Protein AF-0000000075189176 (afdb_homodimer)

Solvent-accessible surface area (backbone atoms only — not comparable to full-atom values): 37659 Å² total; per-residue (Å²): 130,93,72,89,82,81,86,76,91,75,88,86,78,92,89,94,86,78,87,91,77,87,83,91,82,84,86,84,82,85,80,82,70,80,73,74,79,68,77,77,73,78,70,71,73,80,74,72,73,69,72,69,72,72,72,59,64,62,59,57,50,47,52,51,48,28,60,64,44,41,43,90,47,70,66,58,45,52,52,44,51,54,55,40,44,48,41,38,52,50,21,57,62,51,49,56,46,68,39,68,72,42,31,60,69,70,40,59,74,46,34,50,72,56,37,67,37,70,72,35,32,54,30,47,52,48,17,50,50,22,38,27,54,21,39,45,56,47,48,59,66,72,31,45,35,37,58,73,72,33,49,66,60,37,52,55,49,49,53,52,26,51,66,24,39,38,54,14,28,50,25,44,25,60,43,20,56,51,42,68,73,33,44,62,42,38,25,54,47,32,44,47,45,20,50,51,20,34,47,25,40,52,55,11,59,70,19,54,88,76,35,57,68,58,14,50,53,25,40,50,52,12,54,47,50,64,47,26,64,61,51,17,53,57,44,32,64,54,45,21,54,51,46,29,71,72,55,82,44,59,26,76,37,45,28,52,41,47,44,70,59,50,74,52,60,68,60,36,42,71,75,38,49,84,63,47,50,89,85,50,61,37,91,79,35,66,42,57,36,54,18,23,69,85,52,56,68,67,23,29,43,20,15,45,40,52,36,40,27,45,22,44,53,53,24,44,52,50,42,53,53,52,49,48,60,66,69,43,72,62,74,58,61,62,55,50,48,55,52,48,53,57,56,66,72,100,129,94,75,84,78,80,81,80,84,80,75,80,74,83,76,88,75,71,83,77,78,75,79,77,75,90,84,88,82,85,74,83,74,83,72,77,76,68,77,73,73,74,68,74,72,78,77,71,72,71,72,70,70,70,73,59,64,62,60,57,49,47,51,50,48,28,59,64,45,43,42,88,46,70,65,58,46,52,51,43,52,54,55,39,43,48,42,38,52,49,21,57,62,51,48,55,46,70,40,68,72,42,30,60,69,69,40,58,75,46,35,48,72,56,37,68,37,69,73,34,32,53,30,47,51,50,16,49,51,22,39,28,55,21,39,46,54,48,48,59,64,71,34,44,35,38,58,72,73,33,49,67,59,38,51,54,49,50,52,52,26,52,66,24,38,38,55,14,28,49,24,43,26,60,43,19,56,48,43,68,73,32,45,62,43,37,26,55,47,32,42,48,46,20,49,51,19,35,48,24,39,51,54,12,59,68,19,55,87,74,34,57,68,58,14,50,53,26,39,48,51,12,52,48,50,63,47,27,63,60,53,18,53,57,43,30,64,54,43,21,54,53,46,30,73,71,57,83,45,60,27,72,37,45,27,52,42,46,44,69,58,50,74,52,61,68,59,36,41,70,77,38,48,85,64,48,49,90,85,50,61,37,91,80,35,66,42,58,35,55,19,23,67,84,53,56,68,66,23,28,42,21,14,44,40,52,34,41,26,45,23,45,53,54,24,44,52,50,41,54,52,51,49,47,60,66,69,42,74,61,70,58,59,61,54,51,48,53,52,49,54,57,56,65,72,99

pLDDT: mean 79.95, std 28.42, range [15.94, 98.69]

Secondary structure (DSSP, 8-state):
--------------------------------------------------------HHHHHHHHHHHHHT-SSHHHHHHIIIIIHHHHHHHHHHGGGGSHHHHHHTSPTTHHHHHTSHHHHHHHHHHHHHHHHHHHHHHHTT-HHHHHH-HHHHHHHHHHHHHHHHHHHHHHHHHTTSGGG--HHHHHHHHHHHHHHHHHHHHHHHTTTT-HHHHHHHHHHHHHHHTHHHHHHHHHHHHHHHHHHH---EEEEEHHHHHHH---HHHHHHH-GGGT-TT--GGG-EEEEE--TTS-HHHHHHHHHHHHHHHHHHHHHHHHHHHHHHHS--TTHHHHHHHHHHHHT-/--------------------------------------------------------HHHHHHHHHHHHHT-SSHHHHHHIIIIIHHHHHHHHHHGGGGSHHHHHHHSPTTHHHHHTSHHHHHHHHHHHHHHHHHHHHHHHTT-HHHHHH-HHHHHHHHHHHHHHHHHHHHHHHHHTTSGGG--HHHHHHHHHHHHHHHHHHHHHHHTTTT-HHHHHHHHHHHHHHHTHHHHHHHHHHHHHHHHHHH---EEEEEHHHHHHH---HHHHHHH-GGGT-TT--GGG-EEEEE--TTS-HHHHHHHHHHHHHHHHHHHHHHHHHHHHHHHS--TTHHHHHHHHHHHHT-

Radius of gyration: 38.72 Å; Cα contacts (8 Å, |Δi|>4): 793; chains: 2; bounding box: 65×123×152 Å

InterPro domains:
  IPR018750 Protein of unknown function DUF2306, membrane [PF10067] (125-239)

Organism: Armillaria gallica (NCBI:txid47427)

Sequence (692 aa):
MSVYSPRTITSELPNPRDVFTVDPRYGKASDDSHHANRPYFDVPPPHAVAKSHQKIPGRAVYRTISSIVGFKERFSLLVFIIFGGALIGFSLFGARTMNFALMKKYAPAGQWFWFNQRTFKANYAIHIYTAVIGGIFSVFQFLPAIRRCAVIVHRLNGYFVVILLVPSNVCGAIIGYRGFGGEINSQSMYYTLGILSAGCLIIGLSNVKKNTREHRKWMLRGVVIFSVVITTRLIVLAAREIVTDIGNYHSVFRCDELRSVLTNITTVELQFPACAGNDVDLSRTFVPVNADTHGDKLHDIAATRVVQGMALWFALIIHVFGCEAYVSPFQRWTSNRLTNTRQSSKMSVYSPRTITSELPNPRDVFTVDPRYGKASDDSHHANRPYFDVPPPHAVAKSHQKIPGRAVYRTISSIVGFKERFSLLVFIIFGGALIGFSLFGARTMNFALMKKYAPAGQWFWFNQRTFKANYAIHIYTAVIGGIFSVFQFLPAIRRCAVIVHRLNGYFVVILLVPSNVCGAIIGYRGFGGEINSQSMYYTLGILSAGCLIIGLSNVKKNTREHRKWMLRGVVIFSVVITTRLIVLAAREIVTDIGNYHSVFRCDELRSVLTNITTVELQFPACAGNDVDLSRTFVPVNADTHGDKLHDIAATRVVQGMALWFALIIHVFGCEAYVSPFQRWTSNRLTNTRQSSK

Foldseek 3Di:
DDDPDDDDDDDDDDDDDDDDDDDDDDDDDDDDPPPPPPDPPPPPPPPPPPPPPPPPVVVVVLVVVCVVLVPPDSVVVVVLCVLLVLLLVVLVVLVQLLDVVVVLVPAAQLLCVPCVDDLNVVLVNLLSVLSSVLSNLLSSLPRVCCVPPVVVCNVVSLVSSLVSVLSNLVSQLVSQCCPLHRDPLSNVLSVVLNCQLNVLSVVLVVCVVPPPLSNVLSSLSNSLSSCLVSQLVVVLVVQLVVQQVVWPDWDKDQLVSVCSRVVDLVVCCVPPVQSNDPPHDSRPDMDIAIQHCPDDSVNNSGSSSRCNSVSSVVSNVCSVVVSCVVSPPPPPDVVVVVVVVVVVVD/DDDPDPDPPDPPPDDPDDDDDPPPDDDDDDDDDDPPPPPPPPPPPPPPPPPPPPPPVVVVVLVVVCVVLVPPDSVVVVVLCVLLVLLLVVLVVLVQLLDVVVVLVPAAQLLCVPCVDDLNVVLVNLLSVLSSVLSNLLSSLPRVCCVPPVVVCNVVSLVSSLVSVLSNLVSQLVSQCCPLHRDPLSNVLSVVLNCQLNVLSVVLVVCVVPPPLSNVLSSLSNSLSSCLVSQLVVVLVVQLVVQQVVWPDWDKDQLVSVCSRVVDLVVCCVPPVQSNDPPHDSRPDMDIAIQHCPDDSVNNSGSSSRCNSVSSVVSNVCSVVVSCVVSPPPPPPVVVVVVVVVVVVD

Structure (mmCIF, N/CA/C/O backbone):
data_AF-0000000075189176-model_v1
#
loop_
_entity.id
_entity.type
_entity.pdbx_description
1 polymer 'DUF2306 domain-containing protein'
#
loop_
_atom_site.group_PDB
_atom_site.id
_atom_site.type_symbol
_atom_site.label_atom_id
_atom_site.label_alt_id
_atom_site.label_comp_id
_atom_site.label_asym_id
_atom_site.label_entity_id
_atom_site.label_seq_id
_atom_site.pdbx_PDB_ins_code
_atom_site.Cartn_x
_atom_site.Cartn_y
_atom_site.Cartn_z
_atom_site.occupancy
_atom_site.B_iso_or_equiv
_atom_site.auth_seq_id
_atom_site.auth_comp_id
_atom_site.auth_asym_id
_atom_site.auth_atom_id
_atom_site.pdbx_PDB_model_num
ATOM 1 N N . MET A 1 1 ? -13.789 -41.344 34.188 1 17.56 1 MET A N 1
ATOM 2 C CA . MET A 1 1 ? -14.617 -41.625 35.375 1 17.56 1 MET A CA 1
ATOM 3 C C . MET A 1 1 ? -14.078 -40.938 36.594 1 17.56 1 MET A C 1
ATOM 5 O O . MET A 1 1 ? -14.836 -40.25 37.312 1 17.56 1 MET A O 1
ATOM 9 N N . SER A 1 2 ? -13.188 -41.5 37.469 1 17.27 2 SER A N 1
ATOM 10 C CA . SER A 1 2 ? -13.586 -41.312 38.875 1 17.27 2 SER A CA 1
ATOM 11 C C . SER A 1 2 ? -13.383 -39.875 39.312 1 17.27 2 SER A C 1
ATOM 13 O O . SER A 1 2 ? -12.594 -39.125 38.688 1 17.27 2 SER A O 1
ATOM 15 N N . VAL A 1 3 ? -13.945 -39.406 40.469 1 18.83 3 VAL A N 1
ATOM 16 C CA . VAL A 1 3 ? -14.648 -38.625 41.5 1 18.83 3 VAL A CA 1
ATOM 17 C C . VAL A 1 3 ? -13.633 -38 42.469 1 18.83 3 VAL A C 1
ATOM 19 O O . VAL A 1 3 ? -14 -37.562 43.562 1 18.83 3 VAL A O 1
ATOM 22 N N . TYR A 1 4 ? -12.344 -37.969 42.094 1 18.36 4 TYR A N 1
ATOM 23 C CA . TYR A 1 4 ? -11.578 -37.906 43.344 1 18.36 4 TYR A CA 1
ATOM 24 C C . TYR A 1 4 ? -12.008 -36.688 44.156 1 18.36 4 TYR A C 1
ATOM 26 O O . TYR A 1 4 ? -12.25 -35.625 43.625 1 18.36 4 TYR A O 1
ATOM 34 N N . SER A 1 5 ? -12.203 -36.781 45.5 1 18.61 5 SER A N 1
ATOM 35 C CA . SER A 1 5 ? -12.859 -36.531 46.75 1 18.61 5 SER A CA 1
ATOM 36 C C . SER A 1 5 ? -12.281 -35.281 47.438 1 18.61 5 SER A C 1
ATOM 38 O O . SER A 1 5 ? -11.125 -34.906 47.188 1 18.61 5 SER A O 1
ATOM 40 N N . PRO A 1 6 ? -12.953 -34.562 48.406 1 19.8 6 PRO A N 1
ATOM 41 C CA . PRO A 1 6 ? -13.188 -33.344 49.156 1 19.8 6 PRO A CA 1
ATOM 42 C C . PRO A 1 6 ? -12.18 -33.125 50.281 1 19.8 6 PRO A C 1
ATOM 44 O O . PRO A 1 6 ? -11.992 -32 50.75 1 19.8 6 PRO A O 1
ATOM 47 N N . ARG A 1 7 ? -11.383 -34.094 50.875 1 16.8 7 ARG A N 1
ATOM 48 C CA . ARG A 1 7 ? -11.531 -34.094 52.312 1 16.8 7 ARG A CA 1
ATOM 49 C C . ARG A 1 7 ? -11.023 -32.812 52.938 1 16.8 7 ARG A C 1
ATOM 51 O O . ARG A 1 7 ? -10.258 -32.062 52.312 1 16.8 7 ARG A O 1
ATOM 58 N N . THR A 1 8 ? -11.117 -32.594 54.469 1 18.17 8 THR A N 1
ATOM 59 C CA . THR A 1 8 ? -11.5 -31.984 55.719 1 18.17 8 THR A CA 1
ATOM 60 C C . THR A 1 8 ? -10.281 -31.438 56.438 1 18.17 8 THR A C 1
ATOM 62 O O . THR A 1 8 ? -10.422 -30.75 57.469 1 18.17 8 THR A O 1
ATOM 65 N N . ILE A 1 9 ? -9.023 -31.453 56.094 1 17.2 9 ILE A N 1
ATOM 66 C CA . ILE A 1 9 ? -8.133 -31.688 57.219 1 17.2 9 ILE A CA 1
ATOM 67 C C . ILE A 1 9 ? -8.227 -30.516 58.188 1 17.2 9 ILE A C 1
ATOM 69 O O . ILE A 1 9 ? -8.164 -29.359 57.781 1 17.2 9 ILE A O 1
ATOM 73 N N . THR A 1 10 ? -8.32 -30.734 59.656 1 17.7 10 THR A N 1
ATOM 74 C CA . THR A 1 10 ? -8.656 -30.406 61.031 1 17.7 10 THR A CA 1
ATOM 75 C C . THR A 1 10 ? -7.52 -29.625 61.719 1 17.7 10 THR A C 1
ATOM 77 O O . THR A 1 10 ? -7.648 -29.172 62.844 1 17.7 10 THR A O 1
ATOM 80 N N . SER A 1 11 ? -6.301 -29.438 61.281 1 16.61 11 SER A N 1
ATOM 81 C CA . SER A 1 11 ? -5.234 -29.578 62.25 1 16.61 11 SER A CA 1
ATOM 82 C C . SER A 1 11 ? -5.273 -28.453 63.281 1 16.61 11 SER A C 1
ATOM 84 O O . SER A 1 11 ? -5.473 -27.297 62.906 1 16.61 11 SER A O 1
ATOM 86 N N . GLU A 1 12 ? -4.977 -28.688 64.625 1 17.39 12 GLU A N 1
ATOM 87 C CA . GLU A 1 12 ? -5.148 -28.516 66.062 1 17.39 12 GLU A CA 1
ATOM 88 C C . GLU A 1 12 ? -4.359 -27.312 66.562 1 17.39 12 GLU A C 1
ATOM 90 O O . GLU A 1 12 ? -3.447 -26.828 65.938 1 17.39 12 GLU A O 1
ATOM 95 N N . LEU A 1 13 ? -4.316 -27.125 68.062 1 17.89 13 LEU A N 1
ATOM 96 C CA . LEU A 1 13 ? -4.539 -26.281 69.25 1 17.89 13 LEU A CA 1
ATOM 97 C C . LEU A 1 13 ? -3.217 -25.781 69.812 1 17.89 13 LEU A C 1
ATOM 99 O O . LEU A 1 13 ? -3.188 -24.812 70.562 1 17.89 13 LEU A O 1
ATOM 103 N N . PRO A 1 14 ? -1.883 -26.047 69.625 1 16.53 14 PRO A N 1
ATOM 104 C CA . PRO A 1 14 ? -1.279 -26.312 70.938 1 16.53 14 PRO A CA 1
ATOM 105 C C . PRO A 1 14 ? -1.184 -25.078 71.812 1 16.53 14 PRO A C 1
ATOM 107 O O . PRO A 1 14 ? -1.237 -23.953 71.312 1 16.53 14 PRO A O 1
ATOM 110 N N . ASN A 1 15 ? -0.585 -25.25 73.25 1 16.8 15 ASN A N 1
ATOM 111 C CA . ASN A 1 15 ? -0.66 -25 74.688 1 16.8 15 ASN A CA 1
ATOM 112 C C . ASN A 1 15 ? 0.207 -23.812 75.062 1 16.8 15 ASN A C 1
ATOM 114 O O . ASN A 1 15 ? -0.267 -22.891 75.75 1 16.8 15 ASN A O 1
ATOM 118 N N . PRO A 1 16 ? 1.493 -24.094 75.688 1 16.61 16 PRO A N 1
ATOM 119 C CA . PRO A 1 16 ? 1.891 -24 77.062 1 16.61 16 PRO A CA 1
ATOM 120 C C . PRO A 1 16 ? 2.445 -22.625 77.438 1 16.61 16 PRO A C 1
ATOM 122 O O . PRO A 1 16 ? 2.814 -21.844 76.562 1 16.61 16 PRO A O 1
ATOM 125 N N . ARG A 1 17 ? 3.113 -22.516 78.812 1 16.83 17 ARG A N 1
ATOM 126 C CA . ARG A 1 17 ? 3.32 -21.922 80.125 1 16.83 17 ARG A CA 1
ATOM 127 C C . ARG A 1 17 ? 4.504 -20.969 80.125 1 16.83 17 ARG A C 1
ATOM 129 O O . ARG A 1 17 ? 4.402 -19.844 80.625 1 16.83 17 ARG A O 1
ATOM 136 N N . ASP A 1 18 ? 5.816 -21.422 80.062 1 15.94 18 ASP A N 1
ATOM 137 C CA . ASP A 1 18 ? 6.59 -21.328 81.312 1 15.94 18 ASP A CA 1
ATOM 138 C C . ASP A 1 18 ? 7.375 -20.016 81.375 1 15.94 18 ASP A C 1
ATOM 140 O O . ASP A 1 18 ? 7.578 -19.453 82.438 1 15.94 18 ASP A O 1
ATOM 144 N N . VAL A 1 19 ? 8.195 -19.5 80.375 1 16.14 19 VAL A N 1
ATOM 145 C CA . VAL A 1 19 ? 9.547 -19.406 80.938 1 16.14 19 VAL A CA 1
ATOM 146 C C . VAL A 1 19 ? 9.68 -18.125 81.75 1 16.14 19 VAL A C 1
ATOM 148 O O . VAL A 1 19 ? 8.898 -17.188 81.625 1 16.14 19 VAL A O 1
ATOM 151 N N . PHE A 1 20 ? 11.117 -17.688 82 1 16.64 20 PHE A N 1
ATOM 152 C CA . PHE A 1 20 ? 11.992 -17.5 83.188 1 16.64 20 PHE A CA 1
ATOM 153 C C . PHE A 1 20 ? 12.016 -16.031 83.562 1 16.64 20 PHE A C 1
ATOM 155 O O . PHE A 1 20 ? 11.711 -15.148 82.75 1 16.64 20 PHE A O 1
ATOM 162 N N . THR A 1 21 ? 12.75 -15.781 84.75 1 16.59 21 THR A N 1
ATOM 163 C CA . THR A 1 21 ? 12.828 -15.094 86.062 1 16.59 21 THR A CA 1
ATOM 164 C C . THR A 1 21 ? 13.703 -13.844 85.938 1 16.59 21 THR A C 1
ATOM 166 O O . THR A 1 21 ? 13.75 -13.031 86.875 1 16.59 21 THR A O 1
ATOM 169 N N . VAL A 1 22 ? 14.391 -13.445 84.875 1 17.11 22 VAL A N 1
ATOM 170 C CA . VAL A 1 22 ? 15.695 -13.031 85.375 1 17.11 22 VAL A CA 1
ATOM 171 C C . VAL A 1 22 ? 15.547 -11.766 86.188 1 17.11 22 VAL A C 1
ATOM 173 O O . VAL A 1 22 ? 14.703 -10.914 85.938 1 17.11 22 VAL A O 1
ATOM 176 N N . ASP A 1 23 ? 16.688 -11.516 87 1 16.5 23 ASP A N 1
ATOM 177 C CA . ASP A 1 23 ? 17.016 -11.086 88.375 1 16.5 23 ASP A CA 1
ATOM 178 C C . ASP A 1 23 ? 17.125 -9.562 88.438 1 16.5 23 ASP A C 1
ATOM 180 O O . ASP A 1 23 ? 16.406 -8.93 89.25 1 16.5 23 ASP A O 1
ATOM 184 N N . PRO A 1 24 ? 18.453 -9.094 88.812 1 17.75 24 PRO A N 1
ATOM 185 C CA . PRO A 1 24 ? 18.797 -8.5 90.125 1 17.75 24 PRO A CA 1
ATOM 186 C C . PRO A 1 24 ? 18.688 -6.973 90.125 1 17.75 24 PRO A C 1
ATOM 188 O O . PRO A 1 24 ? 18.656 -6.355 89 1 17.75 24 PRO A O 1
ATOM 191 N N . ARG A 1 25 ? 19.219 -6.297 91.25 1 18.31 25 ARG A N 1
ATOM 192 C CA . ARG A 1 25 ? 18.938 -5.266 92.25 1 18.31 25 ARG A CA 1
ATOM 193 C C . ARG A 1 25 ? 19.656 -3.959 91.875 1 18.31 25 ARG A C 1
ATOM 195 O O . ARG A 1 25 ? 19.156 -2.875 92.188 1 18.31 25 ARG A O 1
ATOM 202 N N . TYR A 1 26 ? 20.969 -3.9 91.5 1 17.12 26 TYR A N 1
ATOM 203 C CA . TYR A 1 26 ? 21.781 -3.158 92.438 1 17.12 26 TYR A CA 1
ATOM 204 C C . TYR A 1 26 ? 21.609 -1.656 92.25 1 17.12 26 TYR A C 1
ATOM 206 O O . TYR A 1 26 ? 21.031 -1.211 91.25 1 17.12 26 TYR A O 1
ATOM 214 N N . GLY A 1 27 ? 22.859 -0.894 92.125 1 17.62 27 GLY A N 1
ATOM 215 C CA . GLY A 1 27 ? 23.516 0.061 93 1 17.62 27 GLY A CA 1
ATOM 216 C C . GLY A 1 27 ? 23.172 1.503 92.688 1 17.62 27 GLY A C 1
ATOM 217 O O . GLY A 1 27 ? 22.703 1.803 91.562 1 17.62 27 GLY A O 1
ATOM 218 N N . LYS A 1 28 ? 23.547 2.508 93.688 1 20.02 28 LYS A N 1
ATOM 219 C CA . LYS A 1 28 ? 23 3.744 94.188 1 20.02 28 LYS A CA 1
ATOM 220 C C . LYS A 1 28 ? 23.516 4.965 93.438 1 20.02 28 LYS A C 1
ATOM 222 O O . LYS A 1 28 ? 22.906 6.027 93.5 1 20.02 28 LYS A O 1
ATOM 227 N N . ALA A 1 29 ? 24.609 4.914 92.688 1 18.84 29 ALA A N 1
ATOM 228 C CA . ALA A 1 29 ? 25.547 5.965 93.125 1 18.84 29 ALA A CA 1
ATOM 229 C C . ALA A 1 29 ? 25 7.348 92.75 1 18.84 29 ALA A C 1
ATOM 231 O O . ALA A 1 29 ? 24.141 7.477 91.875 1 18.84 29 ALA A O 1
ATOM 232 N N . SER A 1 30 ? 25.938 8.391 93.125 1 20.7 30 SER A N 1
ATOM 233 C CA . SER A 1 30 ? 26.047 9.727 93.688 1 20.7 30 SER A CA 1
ATOM 234 C C . SER A 1 30 ? 25.875 10.805 92.625 1 20.7 30 SER A C 1
ATOM 236 O O . SER A 1 30 ? 26.203 10.586 91.438 1 20.7 30 SER A O 1
ATOM 238 N N . ASP A 1 31 ? 25.203 11.984 92.938 1 20.23 31 ASP A N 1
ATOM 239 C CA . ASP A 1 31 ? 24.422 13.023 92.312 1 20.23 31 ASP A CA 1
ATOM 240 C C . ASP A 1 31 ? 25.312 14.102 91.688 1 20.23 31 ASP A C 1
ATOM 242 O O . ASP A 1 31 ? 24.828 15.133 91.25 1 20.23 31 ASP A O 1
ATOM 246 N N . ASP A 1 32 ? 26.656 14 91.812 1 21.97 32 ASP A N 1
ATOM 247 C CA . ASP A 1 32 ? 27.297 15.305 91.938 1 21.97 32 ASP A CA 1
ATOM 248 C C . ASP A 1 32 ? 27.125 16.109 90.625 1 21.97 32 ASP A C 1
ATOM 250 O O . ASP A 1 32 ? 27.25 15.57 89.562 1 21.97 32 ASP A O 1
ATOM 254 N N . SER A 1 33 ? 26.625 17.391 90.75 1 21.31 33 SER A N 1
ATOM 255 C CA . SER A 1 33 ? 25.969 18.375 89.875 1 21.31 33 SER A CA 1
ATOM 256 C C . SER A 1 33 ? 26.969 19.109 89 1 21.31 33 SER A C 1
ATOM 258 O O . SER A 1 33 ? 26.609 20.031 88.25 1 21.31 33 SER A O 1
ATOM 260 N N . HIS A 1 34 ? 28.297 18.719 89.062 1 22.75 34 HIS A N 1
ATOM 261 C CA . HIS A 1 34 ? 29.172 19.781 88.625 1 22.75 34 HIS A CA 1
ATOM 262 C C . HIS A 1 34 ? 28.859 20.219 87.188 1 22.75 34 HIS A C 1
ATOM 264 O O . HIS A 1 34 ? 28.641 19.375 86.312 1 22.75 34 HIS A O 1
ATOM 270 N N . HIS A 1 35 ? 28.438 21.453 87 1 22.58 35 HIS A N 1
ATOM 271 C CA . HIS A 1 35 ? 27.875 22.188 85.875 1 22.58 35 HIS A CA 1
ATOM 272 C C . HIS A 1 35 ? 28.906 22.438 84.812 1 22.58 35 HIS A C 1
ATOM 274 O O . HIS A 1 35 ? 28.656 23.156 83.875 1 22.58 35 HIS A O 1
ATOM 280 N N . ALA A 1 36 ? 29.797 21.422 84.562 1 21.23 36 ALA A N 1
ATOM 281 C CA . ALA A 1 36 ? 30.953 21.844 83.75 1 21.23 36 ALA A CA 1
ATOM 282 C C . ALA A 1 36 ? 30.484 22.438 82.438 1 21.23 36 ALA A C 1
ATOM 284 O O . ALA A 1 36 ? 29.516 21.969 81.812 1 21.23 36 ALA A O 1
ATOM 285 N N . ASN A 1 37 ? 30.938 23.656 82.25 1 25.47 37 ASN A N 1
ATOM 286 C CA . ASN A 1 37 ? 30.859 24.609 81.125 1 25.47 37 ASN A CA 1
ATOM 287 C C . ASN A 1 37 ? 31.375 24.016 79.875 1 25.47 37 ASN A C 1
ATOM 289 O O . ASN A 1 37 ? 32.594 23.781 79.688 1 25.47 37 ASN A O 1
ATOM 293 N N . ARG A 1 38 ? 31 22.828 79.438 1 23.17 38 ARG A N 1
ATOM 294 C CA . ARG A 1 38 ? 31.75 22.203 78.375 1 23.17 38 ARG A CA 1
ATOM 295 C C . ARG A 1 38 ? 31.688 23.047 77.125 1 23.17 38 ARG A C 1
ATOM 297 O O . ARG A 1 38 ? 30.625 23.594 76.75 1 23.17 38 ARG A O 1
ATOM 304 N N . PRO A 1 39 ? 32.875 23.469 76.75 1 28.77 39 PRO A N 1
ATOM 305 C CA . PRO A 1 39 ? 33.094 24.203 75.5 1 28.77 39 PRO A CA 1
ATOM 306 C C . PRO A 1 39 ? 32.531 23.5 74.25 1 28.77 39 PRO A C 1
ATOM 308 O O . PRO A 1 39 ? 32.656 22.281 74.125 1 28.77 39 PRO A O 1
ATOM 311 N N . TYR A 1 40 ? 31.312 23.859 73.875 1 24.41 40 TYR A N 1
ATOM 312 C CA . TYR A 1 40 ? 30.578 23.25 72.75 1 24.41 40 TYR A CA 1
ATOM 313 C C . TYR A 1 40 ? 31.438 23.234 71.5 1 24.41 40 TYR A C 1
ATOM 315 O O . TYR A 1 40 ? 31.891 24.281 71 1 24.41 40 TYR A O 1
ATOM 323 N N . PHE A 1 41 ? 32.469 22.266 71.5 1 25.08 41 PHE A N 1
ATOM 324 C CA . PHE A 1 41 ? 33.188 22.125 70.25 1 25.08 41 PHE A CA 1
ATOM 325 C C . PHE A 1 41 ? 32.25 21.953 69.062 1 25.08 41 PHE A C 1
ATOM 327 O O . PHE A 1 41 ? 31.375 21.094 69.125 1 25.08 41 PHE A O 1
ATOM 334 N N . ASP A 1 42 ? 31.891 23.062 68.438 1 28.23 42 ASP A N 1
ATOM 335 C CA . ASP A 1 42 ? 31.141 23.109 67.188 1 28.23 42 ASP A CA 1
ATOM 336 C C . ASP A 1 42 ? 31.719 22.125 66.188 1 28.23 42 ASP A C 1
ATOM 338 O O . ASP A 1 42 ? 32.844 22.297 65.688 1 28.23 42 ASP A O 1
ATOM 342 N N . VAL A 1 43 ? 31.703 20.828 66.438 1 32.69 43 VAL A N 1
ATOM 343 C CA . VAL A 1 43 ? 32.219 19.922 65.438 1 32.69 43 VAL A CA 1
ATOM 344 C C . VAL A 1 43 ? 31.469 20.172 64.125 1 32.69 43 VAL A C 1
ATOM 346 O O . VAL A 1 43 ? 30.234 20.172 64.062 1 32.69 43 VAL A O 1
ATOM 349 N N . PRO A 1 44 ? 32.125 20.891 63.188 1 36.22 44 PRO A N 1
ATOM 350 C CA . PRO A 1 44 ? 31.484 21.156 61.906 1 36.22 44 PRO A CA 1
ATOM 351 C C . PRO A 1 44 ? 30.891 19.891 61.25 1 36.22 44 PRO A C 1
ATOM 353 O O . PRO A 1 44 ? 31.391 18.781 61.5 1 36.22 44 PRO A O 1
ATOM 356 N N . PRO A 1 45 ? 29.594 19.891 61.031 1 35.25 45 PRO A N 1
ATOM 357 C CA . PRO A 1 45 ? 28.953 18.703 60.469 1 35.25 45 PRO A CA 1
ATOM 358 C C . PRO A 1 45 ? 29.734 18.078 59.312 1 35.25 45 PRO A C 1
ATOM 360 O O . PRO A 1 45 ? 30.531 18.766 58.656 1 35.25 45 PRO A O 1
ATOM 363 N N . PRO A 1 46 ? 30.109 16.75 59.438 1 35.06 46 PRO A N 1
ATOM 364 C CA . PRO A 1 46 ? 30.812 16.125 58.312 1 35.06 46 PRO A CA 1
ATOM 365 C C . PRO A 1 46 ? 30.234 16.5 56.969 1 35.06 46 PRO A C 1
ATOM 367 O O . PRO A 1 46 ? 29.016 16.641 56.812 1 35.06 46 PRO A O 1
ATOM 370 N N . HIS A 1 47 ? 30.891 17.344 56.156 1 33.31 47 HIS A N 1
ATOM 371 C CA . HIS A 1 47 ? 30.578 17.656 54.781 1 33.31 47 HIS A CA 1
ATOM 372 C C . HIS A 1 47 ? 30.219 16.391 54 1 33.31 47 HIS A C 1
ATOM 374 O O . HIS A 1 47 ? 31 15.445 53.969 1 33.31 47 HIS A O 1
ATOM 380 N N . ALA A 1 48 ? 29 15.914 54.125 1 34.72 48 ALA A N 1
ATOM 381 C CA . ALA A 1 48 ? 28.578 14.883 53.188 1 34.72 48 ALA A CA 1
ATOM 382 C C . ALA A 1 48 ? 29.203 15.094 51.812 1 34.72 48 ALA A C 1
ATOM 384 O O . ALA A 1 48 ? 29.078 16.172 51.219 1 34.72 48 ALA A O 1
ATOM 385 N N . VAL A 1 49 ? 30.328 14.523 51.594 1 33.94 49 VAL A N 1
ATOM 386 C CA . VAL A 1 49 ? 30.844 14.484 50.219 1 33.94 49 VAL A CA 1
ATOM 387 C C . VAL A 1 49 ? 29.703 14.203 49.25 1 33.94 49 VAL A C 1
ATOM 389 O O . VAL A 1 49 ? 29.047 13.156 49.312 1 33.94 49 VAL A O 1
ATOM 392 N N . ALA A 1 50 ? 28.922 15.211 48.875 1 36.34 50 ALA A N 1
ATOM 393 C CA . ALA A 1 50 ? 28.094 15.047 47.688 1 36.34 50 ALA A CA 1
ATOM 394 C C . ALA A 1 50 ? 28.781 14.148 46.656 1 36.34 50 ALA A C 1
ATOM 396 O O . ALA A 1 50 ? 29.891 14.43 46.25 1 36.34 50 ALA A O 1
ATOM 397 N N . LYS A 1 51 ? 28.578 12.883 46.781 1 34.09 51 LYS A N 1
ATOM 398 C CA . LYS A 1 51 ? 28.969 12.047 45.625 1 34.09 51 LYS A CA 1
ATOM 399 C C . LYS A 1 51 ? 28.766 12.789 44.312 1 34.09 51 LYS A C 1
ATOM 401 O O . LYS A 1 51 ? 27.672 13.25 44 1 34.09 51 LYS A O 1
ATOM 406 N N . SER A 1 52 ? 29.812 13.508 43.938 1 33.44 52 SER A N 1
ATOM 407 C CA . SER A 1 52 ? 29.844 13.977 42.531 1 33.44 52 SER A CA 1
ATOM 408 C C . SER A 1 52 ? 29.219 12.953 41.594 1 33.44 52 SER A C 1
ATOM 410 O O . SER A 1 52 ? 29.656 11.805 41.562 1 33.44 52 SER A O 1
ATOM 412 N N . HIS A 1 53 ? 27.938 12.867 41.594 1 35.16 53 HIS A N 1
ATOM 413 C CA . HIS A 1 53 ? 27.438 12.133 40.406 1 35.16 53 HIS A CA 1
ATOM 414 C C . HIS A 1 53 ? 28.375 12.305 39.219 1 35.16 53 HIS A C 1
ATOM 416 O O . HIS A 1 53 ? 28.594 13.422 38.75 1 35.16 53 HIS A O 1
ATOM 422 N N . GLN A 1 54 ? 29.438 11.523 39.188 1 34.09 54 GLN A N 1
ATOM 423 C CA . GLN A 1 54 ? 30.281 11.438 38 1 34.09 54 GLN A CA 1
ATOM 424 C C . GLN A 1 54 ? 29.469 11.695 36.75 1 34.09 54 GLN A C 1
ATOM 426 O O . GLN A 1 54 ? 28.484 11.008 36.469 1 34.09 54 GLN A O 1
ATOM 431 N N . LYS A 1 55 ? 29.328 12.953 36.344 1 42.47 55 LYS A N 1
ATOM 432 C CA . LYS A 1 55 ? 28.875 13.32 35.031 1 42.47 55 LYS A CA 1
ATOM 433 C C . LYS A 1 55 ? 29.25 12.242 34 1 42.47 55 LYS A C 1
ATOM 435 O O . LYS A 1 55 ? 30.422 11.875 33.875 1 42.47 55 LYS A O 1
ATOM 440 N N . ILE A 1 56 ? 28.406 11.367 33.719 1 46.47 56 ILE A N 1
ATOM 441 C CA . ILE A 1 56 ? 28.641 10.391 32.656 1 46.47 56 ILE A CA 1
ATOM 442 C C . ILE A 1 56 ? 29.344 11.062 31.484 1 46.47 56 ILE A C 1
ATOM 444 O O . ILE A 1 56 ? 28.828 12.023 30.906 1 46.47 56 ILE A O 1
ATOM 448 N N . PRO A 1 57 ? 30.609 10.883 31.281 1 51.38 57 PRO A N 1
ATOM 449 C CA . PRO A 1 57 ? 31.422 11.438 30.188 1 51.38 57 PRO A CA 1
ATOM 450 C C . PRO A 1 57 ? 30.688 11.43 28.859 1 51.38 57 PRO A C 1
ATOM 452 O O . PRO A 1 57 ? 31 12.234 27.969 1 51.38 57 PRO A O 1
ATOM 455 N N . GLY A 1 58 ? 29.734 10.656 28.75 1 53.5 58 GLY A N 1
ATOM 456 C CA . GLY A 1 58 ? 29.031 10.578 27.469 1 53.5 58 GLY A CA 1
ATOM 457 C C . GLY A 1 58 ? 28.266 11.844 27.141 1 53.5 58 GLY A C 1
ATOM 458 O O . GLY A 1 58 ? 28.25 12.281 25.984 1 53.5 58 GLY A O 1
ATOM 459 N N . ARG A 1 59 ? 27.641 12.375 28.156 1 59.34 59 ARG A N 1
ATOM 460 C CA . ARG A 1 59 ? 26.859 13.578 27.922 1 59.34 59 ARG A CA 1
ATOM 461 C C . ARG A 1 59 ? 27.75 14.758 27.531 1 59.34 59 ARG A C 1
ATOM 463 O O . ARG A 1 59 ? 27.391 15.562 26.672 1 59.34 59 ARG A O 1
ATOM 470 N N . ALA A 1 60 ? 28.922 14.867 28.281 1 59.22 60 ALA A N 1
ATOM 471 C CA . ALA A 1 60 ? 29.844 15.945 27.953 1 59.22 60 ALA A CA 1
ATOM 472 C C . ALA A 1 60 ? 30.375 15.805 26.531 1 59.22 60 ALA A C 1
ATOM 474 O O . ALA A 1 60 ? 30.469 16.781 25.797 1 59.22 60 ALA A O 1
ATOM 475 N N . VAL A 1 61 ? 30.672 14.672 26.219 1 59.41 61 VAL A N 1
ATOM 476 C CA . VAL A 1 61 ? 31.156 14.406 24.859 1 59.41 61 VAL A CA 1
ATOM 477 C C . VAL A 1 61 ? 30.047 14.719 23.844 1 59.41 61 VAL A C 1
ATOM 479 O O . VAL A 1 61 ? 30.312 15.312 22.797 1 59.41 61 VAL A O 1
ATOM 482 N N . TYR A 1 62 ? 28.938 14.352 24.188 1 64.81 62 TYR A N 1
ATOM 483 C CA . TYR A 1 62 ? 27.781 14.602 23.312 1 64.81 62 TYR A CA 1
ATOM 484 C C . TYR A 1 62 ? 27.547 16.094 23.141 1 64.81 62 TYR A C 1
ATOM 486 O O . TYR A 1 62 ? 27.266 16.562 22.031 1 64.81 62 TYR A O 1
ATOM 494 N N . ARG A 1 63 ? 27.672 16.828 24.156 1 64.81 63 ARG A N 1
ATOM 495 C CA . ARG A 1 63 ? 27.5 18.281 24.078 1 64.81 63 ARG A CA 1
ATOM 496 C C . ARG A 1 63 ? 28.625 18.922 23.25 1 64.81 63 ARG A C 1
ATOM 498 O O . ARG A 1 63 ? 28.375 19.875 22.516 1 64.81 63 ARG A O 1
ATOM 505 N N . THR A 1 64 ? 29.781 18.344 23.5 1 64 64 THR A N 1
ATOM 506 C CA . THR A 1 64 ? 30.906 18.859 22.719 1 64 64 THR A CA 1
ATOM 507 C C . THR A 1 64 ? 30.719 18.578 21.234 1 64 64 THR A C 1
ATOM 509 O O . THR A 1 64 ? 30.922 19.453 20.391 1 64 64 THR A O 1
ATOM 512 N N . ILE A 1 65 ? 30.297 17.406 20.938 1 68 65 ILE A N 1
ATOM 513 C CA . ILE A 1 65 ? 30.062 17.047 19.547 1 68 65 ILE A CA 1
ATOM 514 C C . ILE A 1 65 ? 28.938 17.891 18.969 1 68 65 ILE A C 1
ATOM 516 O O . ILE A 1 65 ? 29.016 18.359 17.828 1 68 65 ILE A O 1
ATOM 520 N N . SER A 1 66 ? 27.938 18.031 19.766 1 73.06 66 SER A N 1
ATOM 521 C CA . SER A 1 66 ? 26.812 18.828 19.312 1 73.06 66 SER A CA 1
ATOM 522 C C . SER A 1 66 ? 27.25 20.25 18.969 1 73.06 66 SER A C 1
ATOM 524 O O . SER A 1 66 ? 26.812 20.812 17.953 1 73.06 66 SER A O 1
ATOM 526 N N . SER A 1 67 ? 28.094 20.75 19.812 1 67.25 67 SER A N 1
ATOM 527 C CA . SER A 1 67 ? 28.594 22.094 19.547 1 67.25 67 SER A CA 1
ATOM 528 C C . SER A 1 67 ? 29.484 22.125 18.312 1 67.25 67 SER A C 1
ATOM 530 O O . SER A 1 67 ? 29.453 23.094 17.547 1 67.25 67 SER A O 1
ATOM 532 N N . ILE A 1 68 ? 30.125 21.062 18.125 1 63.53 68 ILE A N 1
ATOM 533 C CA . ILE A 1 68 ? 31.031 21 16.984 1 63.53 68 ILE A CA 1
ATOM 534 C C . ILE A 1 68 ? 30.219 20.859 15.688 1 63.53 68 ILE A C 1
ATOM 536 O O . ILE A 1 68 ? 30.516 21.531 14.695 1 63.53 68 ILE A O 1
ATOM 540 N N . VAL A 1 69 ? 29.219 20.016 15.789 1 76 69 VAL A N 1
ATOM 541 C CA . VAL A 1 69 ? 28.469 19.719 14.578 1 76 69 VAL A CA 1
ATOM 542 C C . VAL A 1 69 ? 27.328 20.734 14.406 1 76 69 VAL A C 1
ATOM 544 O O . VAL A 1 69 ? 26.672 20.766 13.359 1 76 69 VAL A O 1
ATOM 547 N N . GLY A 1 70 ? 27.172 21.578 15.383 1 75.44 70 GLY A N 1
ATOM 548 C CA . GLY A 1 70 ? 26.359 22.781 15.242 1 75.44 70 GLY A CA 1
ATOM 549 C C . GLY A 1 70 ? 24.906 22.547 15.617 1 75.44 70 GLY A C 1
ATOM 550 O O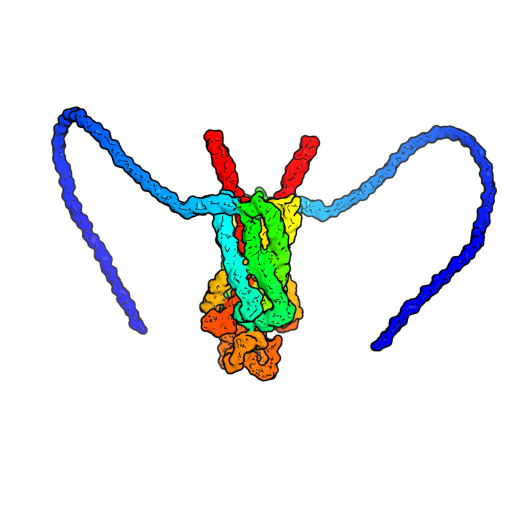 . GLY A 1 70 ? 24.031 23.359 15.273 1 75.44 70 GLY A O 1
ATOM 551 N N . PHE A 1 71 ? 24.703 21.406 16.281 1 79.69 71 PHE A N 1
ATOM 552 C CA . PHE A 1 71 ? 23.312 21.141 16.672 1 79.69 71 PHE A CA 1
ATOM 553 C C . PHE A 1 71 ? 22.969 21.891 17.953 1 79.69 71 PHE A C 1
ATOM 555 O O . PHE A 1 71 ? 23.719 21.844 18.922 1 79.69 71 PHE A O 1
ATOM 562 N N . LYS A 1 72 ? 21.844 22.609 17.938 1 74.31 72 LYS A N 1
ATOM 563 C CA . LYS A 1 72 ? 21.391 23.328 19.125 1 74.31 72 LYS A CA 1
ATOM 564 C C . LYS A 1 72 ? 20.578 22.422 20.047 1 74.31 72 LYS A C 1
ATOM 566 O O . LYS A 1 72 ? 20.656 22.547 21.266 1 74.31 72 LYS A O 1
ATOM 571 N N . GLU A 1 73 ? 19.875 21.469 19.422 1 80.69 73 GLU A N 1
ATOM 572 C CA . GLU A 1 73 ? 19.031 20.547 20.188 1 80.69 73 GLU A CA 1
ATOM 573 C C . GLU A 1 73 ? 19.641 19.141 20.188 1 80.69 73 GLU A C 1
ATOM 575 O O . GLU A 1 73 ? 20 18.609 19.141 1 80.69 73 GLU A O 1
ATOM 580 N N . ARG A 1 74 ? 19.766 18.562 21.328 1 80.75 74 ARG A N 1
ATOM 581 C CA . ARG A 1 74 ? 20.328 17.219 21.484 1 80.75 74 ARG A CA 1
ATOM 582 C C . ARG A 1 74 ? 19.5 16.188 20.719 1 80.75 74 ARG A C 1
ATOM 584 O O . ARG A 1 74 ? 20.062 15.234 20.172 1 80.75 74 ARG A O 1
ATOM 591 N N . PHE A 1 75 ? 18.281 16.375 20.75 1 85.31 75 PHE A N 1
ATOM 592 C CA . PHE A 1 75 ? 17.406 15.43 20.062 1 85.31 75 PHE A CA 1
ATOM 593 C C . PHE A 1 75 ? 17.688 15.43 18.562 1 85.31 75 PHE A C 1
ATOM 595 O O . PHE A 1 75 ? 17.688 14.375 17.938 1 85.31 75 PHE A O 1
ATOM 602 N N . SER A 1 76 ? 17.922 16.578 18.078 1 87.62 76 SER A N 1
ATOM 603 C CA . SER A 1 76 ? 18.203 16.688 16.656 1 87.62 76 SER A CA 1
ATOM 604 C C . SER A 1 76 ? 19.516 16 16.312 1 87.62 76 SER A C 1
ATOM 606 O O . SER A 1 76 ? 19.656 15.414 15.234 1 87.62 76 SER A O 1
ATOM 608 N N . LEU A 1 77 ? 20.438 16.078 17.156 1 88.62 77 LEU A N 1
ATOM 609 C CA . LEU A 1 77 ? 21.703 15.375 16.938 1 88.62 77 LEU A CA 1
ATOM 610 C C . LEU A 1 77 ? 21.5 13.859 16.953 1 88.62 77 LEU A C 1
ATOM 612 O O . LEU A 1 77 ? 22.062 13.148 16.109 1 88.62 77 LEU A O 1
ATOM 616 N N . LEU A 1 78 ? 20.75 13.43 17.906 1 89.56 78 LEU A N 1
ATOM 617 C CA . LEU A 1 78 ? 20.453 12.008 17.984 1 89.56 78 LEU A CA 1
ATOM 618 C C . LEU A 1 78 ? 19.781 11.516 16.719 1 89.56 78 LEU A C 1
ATOM 620 O O . LEU A 1 78 ? 20.141 10.477 16.172 1 89.56 78 LEU A O 1
ATOM 624 N N . VAL A 1 79 ? 18.781 12.258 16.25 1 91.56 79 VAL A N 1
ATOM 625 C CA . VAL A 1 79 ? 18.062 11.914 15.031 1 91.56 79 VAL A CA 1
ATOM 626 C C . VAL A 1 79 ? 19.016 11.883 13.844 1 91.56 79 VAL A C 1
ATOM 628 O O . VAL A 1 79 ? 18.953 10.977 13.008 1 91.56 79 VAL A O 1
ATOM 631 N N . PHE A 1 80 ? 19.891 12.82 13.852 1 92.75 80 PHE A N 1
ATOM 632 C CA . PHE A 1 80 ? 20.891 12.898 12.781 1 92.75 80 PHE A CA 1
ATOM 633 C C . PHE A 1 80 ? 21.797 11.68 12.789 1 92.75 80 PHE A C 1
ATOM 635 O O . PHE A 1 80 ? 22.062 11.094 11.742 1 92.75 80 PHE A O 1
ATOM 642 N N . ILE A 1 81 ? 22.219 11.305 13.922 1 92.75 81 ILE A N 1
ATOM 643 C CA . ILE A 1 81 ? 23.141 10.18 14.047 1 92.75 81 ILE A CA 1
ATOM 644 C C . ILE A 1 81 ? 22.438 8.883 13.641 1 92.75 81 ILE A C 1
ATOM 646 O O . ILE A 1 81 ? 23 8.078 12.898 1 92.75 81 ILE A O 1
ATOM 650 N N . ILE A 1 82 ? 21.281 8.703 14.031 1 93.94 82 ILE A N 1
ATOM 651 C CA . ILE A 1 82 ? 20.562 7.461 13.773 1 93.94 82 ILE A CA 1
ATOM 652 C C . ILE A 1 82 ? 20.188 7.383 12.297 1 93.94 82 ILE A C 1
ATOM 654 O O . ILE A 1 82 ? 20.547 6.426 11.602 1 93.94 82 ILE A O 1
ATOM 658 N N . PHE A 1 83 ? 19.578 8.375 11.789 1 95.62 83 PHE A N 1
ATOM 659 C CA . PHE A 1 83 ? 19.062 8.305 10.43 1 95.62 83 PHE A CA 1
ATOM 660 C C . PHE A 1 83 ? 20.141 8.625 9.414 1 95.62 83 PHE A C 1
ATOM 662 O O . PHE A 1 83 ? 20.172 8.047 8.328 1 95.62 83 PHE A O 1
ATOM 669 N N . GLY A 1 84 ? 20.984 9.617 9.766 1 96.62 84 GLY A N 1
ATOM 670 C CA . GLY A 1 84 ? 22.141 9.844 8.914 1 96.62 84 GLY A CA 1
ATOM 671 C C . GLY A 1 84 ? 23.094 8.664 8.859 1 96.62 84 GLY A C 1
ATOM 672 O O . GLY A 1 84 ? 23.609 8.312 7.797 1 96.62 84 GLY A O 1
ATOM 673 N N . GLY A 1 85 ? 23.281 8.086 10.016 1 97.06 85 GLY A N 1
ATOM 674 C CA . GLY A 1 85 ? 24.109 6.891 10.07 1 97.06 85 GLY A CA 1
ATOM 675 C C . GLY A 1 85 ? 23.531 5.727 9.289 1 97.06 85 GLY A C 1
ATOM 676 O O . GLY A 1 85 ? 24.266 5.008 8.602 1 97.06 85 GLY A O 1
ATOM 677 N N . ALA A 1 86 ? 22.266 5.531 9.391 1 97.94 86 ALA A N 1
ATOM 678 C CA . ALA A 1 86 ? 21.609 4.469 8.633 1 97.94 86 ALA A CA 1
ATOM 679 C C . ALA A 1 86 ? 21.75 4.684 7.133 1 97.94 86 ALA A C 1
ATOM 681 O O . ALA A 1 86 ? 22 3.734 6.383 1 97.94 86 ALA A O 1
ATOM 682 N N . LEU A 1 87 ? 21.609 5.898 6.738 1 98.25 87 LEU A N 1
ATOM 683 C CA . LEU A 1 87 ? 21.719 6.203 5.316 1 98.25 87 LEU A CA 1
ATOM 684 C C . LEU A 1 87 ? 23.156 5.977 4.828 1 98.25 87 LEU A C 1
ATOM 686 O O . LEU A 1 87 ? 23.359 5.379 3.768 1 98.25 87 LEU A O 1
ATOM 690 N N . ILE A 1 88 ? 24.109 6.375 5.594 1 98 88 ILE A N 1
ATOM 691 C CA . ILE A 1 88 ? 25.5 6.16 5.23 1 98 88 ILE A CA 1
ATOM 692 C C . ILE A 1 88 ? 25.812 4.664 5.203 1 98 88 ILE A C 1
ATOM 694 O O . ILE A 1 88 ? 26.422 4.164 4.254 1 98 88 ILE A O 1
ATOM 698 N N . GLY A 1 89 ? 25.406 3.996 6.254 1 98.12 89 GLY A N 1
ATOM 699 C CA . GLY A 1 89 ? 25.625 2.559 6.309 1 98.12 89 GLY A CA 1
ATOM 700 C C . GLY A 1 89 ? 24.984 1.815 5.145 1 98.12 89 GLY A C 1
ATOM 701 O O . GLY A 1 89 ? 25.625 0.938 4.551 1 98.12 89 GLY A O 1
ATOM 702 N N . PHE A 1 90 ? 23.844 2.156 4.828 1 98.25 90 PHE A N 1
ATOM 703 C CA . PHE A 1 90 ? 23.141 1.517 3.721 1 98.25 90 PHE A CA 1
ATOM 704 C C . PHE A 1 90 ? 23.828 1.813 2.395 1 98.25 90 PHE A C 1
ATOM 706 O O . PHE A 1 90 ? 23.953 0.931 1.545 1 98.25 90 PHE A O 1
ATOM 713 N N . SER A 1 91 ? 24.172 3.07 2.229 1 97.94 91 SER A N 1
ATOM 714 C CA . SER A 1 91 ? 24.859 3.459 1.004 1 97.94 91 SER A CA 1
ATOM 715 C C . SER A 1 91 ? 26.188 2.73 0.865 1 97.94 91 SER A C 1
ATOM 717 O O . SER A 1 91 ? 26.516 2.236 -0.215 1 97.94 91 SER A O 1
ATOM 719 N N . LEU A 1 92 ? 26.891 2.588 1.94 1 97.38 92 LEU A N 1
ATOM 720 C CA . LEU A 1 92 ? 28.172 1.896 1.896 1 97.38 92 LEU A CA 1
ATOM 721 C C . LEU A 1 92 ? 27.984 0.409 1.62 1 97.38 92 LEU A C 1
ATOM 723 O O . LEU A 1 92 ? 28.766 -0.197 0.887 1 97.38 92 LEU A O 1
ATOM 727 N N . PHE A 1 93 ? 27.047 -0.138 2.168 1 96.56 93 PHE A N 1
ATOM 728 C CA . PHE A 1 93 ? 26.719 -1.532 1.887 1 96.56 93 PHE A CA 1
ATOM 729 C C . PHE A 1 93 ? 26.375 -1.721 0.417 1 96.56 93 PHE A C 1
ATOM 731 O O . PHE A 1 93 ? 26.781 -2.703 -0.205 1 96.56 93 PHE A O 1
ATOM 738 N N . GLY A 1 94 ? 25.641 -0.772 -0.068 1 95.81 94 GLY A N 1
ATOM 739 C CA . GLY A 1 94 ? 25.234 -0.826 -1.464 1 95.81 94 GLY A CA 1
ATOM 740 C C . GLY A 1 94 ? 26.375 -0.569 -2.428 1 95.81 94 GLY A C 1
ATOM 741 O O . GLY A 1 94 ? 26.312 -0.951 -3.598 1 95.81 94 GLY A O 1
ATOM 742 N N . ALA A 1 95 ? 27.422 0.031 -1.988 1 97.31 95 ALA A N 1
ATOM 743 C CA . ALA A 1 95 ? 28.547 0.385 -2.844 1 97.31 95 ALA A CA 1
ATOM 744 C C . ALA A 1 95 ? 29.188 -0.861 -3.451 1 97.31 95 ALA A C 1
ATOM 746 O O . ALA A 1 95 ? 29.828 -0.789 -4.504 1 97.31 95 ALA A O 1
ATOM 747 N N . ARG A 1 96 ? 28.922 -1.972 -2.838 1 95.75 96 ARG A N 1
ATOM 748 C CA . ARG A 1 96 ? 29.469 -3.221 -3.365 1 95.75 96 ARG A CA 1
ATOM 749 C C . ARG A 1 96 ? 28.906 -3.52 -4.75 1 95.75 96 ARG A C 1
ATOM 751 O O . ARG A 1 96 ? 29.578 -4.137 -5.578 1 95.75 96 ARG A O 1
ATOM 758 N N . THR A 1 97 ? 27.703 -3.076 -5 1 95.69 97 THR A N 1
ATOM 759 C CA . THR A 1 97 ? 27.047 -3.41 -6.254 1 95.69 97 THR A CA 1
ATOM 760 C C . THR A 1 97 ? 27.391 -2.393 -7.34 1 95.69 97 THR A C 1
ATOM 762 O O . THR A 1 97 ? 26.812 -2.432 -8.438 1 95.69 97 THR A O 1
ATOM 765 N N . MET A 1 98 ? 28.312 -1.476 -7.039 1 96.44 98 MET A N 1
ATOM 766 C CA . MET A 1 98 ? 28.812 -0.574 -8.07 1 96.44 98 MET A CA 1
ATOM 767 C C . MET A 1 98 ? 29.766 -1.304 -9.016 1 96.44 98 MET A C 1
ATOM 769 O O . MET A 1 98 ? 30.016 -0.844 -10.125 1 96.44 98 MET A O 1
ATOM 773 N N . ASN A 1 99 ? 30.266 -2.436 -8.5 1 96 99 ASN A N 1
ATOM 774 C CA . ASN A 1 99 ? 30.969 -3.389 -9.344 1 96 99 ASN A CA 1
ATOM 775 C C . ASN A 1 99 ? 30 -4.289 -10.109 1 96 99 ASN A C 1
ATOM 777 O O . ASN A 1 99 ? 29.219 -5.02 -9.5 1 96 99 ASN A O 1
ATOM 781 N N . PHE A 1 100 ? 30.141 -4.363 -11.383 1 92.75 100 PHE A N 1
ATOM 782 C CA . PHE A 1 100 ? 29.141 -5.039 -12.203 1 92.75 100 PHE A CA 1
ATOM 783 C C . PHE A 1 100 ? 29.125 -6.535 -11.906 1 92.75 100 PHE A C 1
ATOM 785 O O . PHE A 1 100 ? 28.062 -7.172 -11.961 1 92.75 100 PHE A O 1
ATOM 792 N N . ALA A 1 101 ? 30.234 -7.152 -11.625 1 94.12 101 ALA A N 1
ATOM 793 C CA . ALA A 1 101 ? 30.281 -8.562 -11.258 1 94.12 101 ALA A CA 1
ATOM 794 C C . ALA A 1 101 ? 29.516 -8.82 -9.961 1 94.12 101 ALA A C 1
ATOM 796 O O . ALA A 1 101 ? 28.766 -9.789 -9.867 1 94.12 101 ALA A O 1
ATOM 797 N N . LEU A 1 102 ? 29.719 -7.914 -9.086 1 95.44 102 LEU A N 1
ATOM 798 C CA . LEU A 1 102 ? 29.047 -8.047 -7.797 1 95.44 102 LEU A CA 1
ATOM 799 C C . LEU A 1 102 ? 27.578 -7.641 -7.902 1 95.44 102 LEU A C 1
ATOM 801 O O . LEU A 1 102 ? 26.734 -8.141 -7.152 1 95.44 102 LEU A O 1
ATOM 805 N N . MET A 1 103 ? 27.297 -6.758 -8.867 1 94.88 103 MET A N 1
ATOM 806 C CA . MET A 1 103 ? 25.922 -6.367 -9.125 1 94.88 103 MET A CA 1
ATOM 807 C C . MET A 1 103 ? 25.062 -7.582 -9.484 1 94.88 103 MET A C 1
ATOM 809 O O . MET A 1 103 ? 23.984 -7.766 -8.938 1 94.88 103 MET A O 1
ATOM 813 N N . LYS A 1 104 ? 25.578 -8.367 -10.336 1 94.69 104 LYS A N 1
ATOM 814 C CA . LYS A 1 104 ? 24.891 -9.594 -10.742 1 94.69 104 LYS A CA 1
ATOM 815 C C . LYS A 1 104 ? 24.828 -10.586 -9.586 1 94.69 104 LYS A C 1
ATOM 817 O O . LYS A 1 104 ? 23.766 -11.172 -9.336 1 94.69 104 LYS A O 1
ATOM 822 N N . LYS A 1 105 ? 25.859 -10.727 -8.883 1 94.56 105 LYS A N 1
ATOM 823 C CA . LYS A 1 105 ? 25.984 -11.719 -7.82 1 94.56 105 LYS A CA 1
ATOM 824 C C . LYS A 1 105 ? 25 -11.43 -6.688 1 94.56 105 LYS A C 1
ATOM 826 O O . LYS A 1 105 ? 24.391 -12.344 -6.137 1 94.56 105 LYS A O 1
ATOM 831 N N . TYR A 1 106 ? 24.828 -10.141 -6.402 1 94.25 106 TYR A N 1
ATOM 832 C CA . TYR A 1 106 ? 24.047 -9.789 -5.223 1 94.25 106 TYR A CA 1
ATOM 833 C C . TYR A 1 106 ? 22.625 -9.414 -5.609 1 94.25 106 TYR A C 1
ATOM 835 O O . TYR A 1 106 ? 21.828 -9.039 -4.75 1 94.25 106 TYR A O 1
ATOM 843 N N . ALA A 1 107 ? 22.297 -9.555 -6.887 1 94.75 107 ALA A N 1
ATOM 844 C CA . ALA A 1 107 ? 20.906 -9.336 -7.297 1 94.75 107 ALA A CA 1
ATOM 845 C C . ALA A 1 107 ? 19.984 -10.406 -6.707 1 94.75 107 ALA A C 1
ATOM 847 O O . ALA A 1 107 ? 20.344 -11.586 -6.664 1 94.75 107 ALA A O 1
ATOM 848 N N . PRO A 1 108 ? 18.859 -9.906 -6.164 1 95 108 PRO A N 1
ATOM 849 C CA . PRO A 1 108 ? 17.891 -10.906 -5.719 1 95 108 PRO A CA 1
ATOM 850 C C . PRO A 1 108 ? 17.594 -11.961 -6.785 1 95 108 PRO A C 1
ATOM 852 O O . PRO A 1 108 ? 17.609 -11.648 -7.98 1 95 108 PRO A O 1
ATOM 855 N N . ALA A 1 109 ? 17.297 -13.164 -6.328 1 96.12 109 ALA A N 1
ATOM 856 C CA . ALA A 1 109 ? 17.078 -14.281 -7.242 1 96.12 109 ALA A CA 1
ATOM 857 C C . ALA A 1 109 ? 15.984 -13.945 -8.258 1 96.12 109 ALA A C 1
ATOM 859 O O . ALA A 1 109 ? 14.906 -13.477 -7.891 1 96.12 109 ALA A O 1
ATOM 860 N N . GLY A 1 110 ? 16.328 -14.109 -9.516 1 95.94 110 GLY A N 1
ATOM 861 C CA . GLY A 1 110 ? 15.367 -13.898 -10.586 1 95.94 110 GLY A CA 1
ATOM 862 C C . GLY A 1 110 ? 15.391 -12.484 -11.141 1 95.94 110 GLY A C 1
ATOM 863 O O . GLY A 1 110 ? 14.922 -12.242 -12.25 1 95.94 110 GLY A O 1
ATOM 864 N N . GLN A 1 111 ? 15.883 -11.609 -10.391 1 96.19 111 GLN A N 1
ATOM 865 C CA . GLN A 1 111 ? 15.828 -10.203 -10.789 1 96.19 111 GLN A CA 1
ATOM 866 C C . GLN A 1 111 ? 16.781 -9.914 -11.945 1 96.19 111 GLN A C 1
ATOM 868 O O . GLN A 1 111 ? 16.484 -9.109 -12.828 1 96.19 111 GLN A O 1
ATOM 873 N N . TRP A 1 112 ? 17.922 -10.555 -11.914 1 95.75 112 TRP A N 1
ATOM 874 C CA . TRP A 1 112 ? 18.922 -10.328 -12.945 1 95.75 112 TRP A CA 1
ATOM 875 C C . TRP A 1 112 ? 18.422 -10.773 -14.312 1 95.75 112 TRP A C 1
ATOM 877 O O . TRP A 1 112 ? 18.859 -10.258 -15.344 1 95.75 112 TRP A O 1
ATOM 887 N N . PHE A 1 113 ? 17.531 -11.766 -14.328 1 96.62 113 PHE A N 1
ATOM 888 C CA . PHE A 1 113 ? 16.891 -12.18 -15.57 1 96.62 113 PHE A CA 1
ATOM 889 C C . PHE A 1 113 ? 16.344 -10.977 -16.328 1 96.62 113 PHE A C 1
ATOM 891 O O . PHE A 1 113 ? 16.453 -10.891 -17.547 1 96.62 113 PHE A O 1
ATOM 898 N N . TRP A 1 114 ? 15.789 -10.016 -15.656 1 96.06 114 TRP A N 1
ATOM 899 C CA . TRP A 1 114 ? 15.188 -8.812 -16.234 1 96.06 114 TRP A CA 1
ATOM 900 C C . TRP A 1 114 ? 16.203 -7.684 -16.312 1 96.06 114 TRP A C 1
ATOM 902 O O . TRP A 1 114 ? 16.344 -7.035 -17.359 1 96.06 114 TRP A O 1
ATOM 912 N N . PHE A 1 115 ? 16.969 -7.523 -15.297 1 96.19 115 PHE A N 1
ATOM 913 C CA . PHE A 1 115 ? 17.828 -6.359 -15.148 1 96.19 115 PHE A CA 1
ATOM 914 C C . PHE A 1 115 ? 19.047 -6.461 -16.062 1 96.19 115 PHE A C 1
ATOM 916 O O . PHE A 1 115 ? 19.75 -5.473 -16.281 1 96.19 115 PHE A O 1
ATOM 923 N N . ASN A 1 116 ? 19.281 -7.609 -16.609 1 95.31 116 ASN A N 1
ATOM 924 C CA . ASN A 1 116 ? 20.375 -7.781 -17.547 1 95.31 116 ASN A CA 1
ATOM 925 C C . ASN A 1 116 ? 20.016 -7.273 -18.938 1 95.31 116 ASN A C 1
ATOM 927 O O . ASN A 1 116 ? 20.875 -7.148 -19.797 1 95.31 116 ASN A O 1
ATOM 931 N N . GLN A 1 117 ? 18.812 -6.988 -19.156 1 95.25 117 GLN A N 1
ATOM 932 C CA . GLN A 1 117 ? 18.375 -6.387 -20.422 1 95.25 117 GLN A CA 1
ATOM 933 C C . GLN A 1 117 ? 18.875 -4.949 -20.531 1 95.25 117 GLN A C 1
ATOM 935 O O . GLN A 1 117 ? 18.969 -4.234 -19.531 1 95.25 117 GLN A O 1
ATOM 940 N N . ARG A 1 118 ? 19.062 -4.5 -21.688 1 92.31 118 ARG A N 1
ATOM 941 C CA . ARG A 1 118 ? 19.781 -3.264 -21.984 1 92.31 118 ARG A CA 1
ATOM 942 C C . ARG A 1 118 ? 19.172 -2.086 -21.234 1 92.31 118 ARG A C 1
ATOM 944 O O . ARG A 1 118 ? 19.844 -1.405 -20.469 1 92.31 118 ARG A O 1
ATOM 951 N N . THR A 1 119 ? 17.891 -1.844 -21.391 1 93.81 119 THR A N 1
ATOM 952 C CA . THR A 1 119 ? 17.234 -0.685 -20.797 1 93.81 119 THR A CA 1
ATOM 953 C C . THR A 1 119 ? 17.266 -0.781 -19.281 1 93.81 119 THR A C 1
ATOM 955 O O . THR A 1 119 ? 17.594 0.191 -18.594 1 93.81 119 THR A O 1
ATOM 958 N N . PHE A 1 120 ? 17.031 -1.945 -18.734 1 96.56 120 PHE A N 1
ATOM 959 C CA . PHE A 1 120 ? 17 -2.111 -17.297 1 96.56 120 PHE A CA 1
ATOM 960 C C . PHE A 1 120 ? 18.406 -2.062 -16.703 1 96.56 120 PHE A C 1
ATOM 962 O O . PHE A 1 120 ? 18.609 -1.482 -15.633 1 96.56 120 PHE A O 1
ATOM 969 N N . LYS A 1 121 ? 19.312 -2.613 -17.422 1 96.81 121 LYS A N 1
ATOM 970 C CA . LYS A 1 121 ? 20.688 -2.662 -16.922 1 96.81 121 LYS A CA 1
ATOM 971 C C . LYS A 1 121 ? 21.266 -1.258 -16.766 1 96.81 121 LYS A C 1
ATOM 973 O O . LYS A 1 121 ? 21.875 -0.938 -15.75 1 96.81 121 LYS A O 1
ATOM 978 N N . ALA A 1 122 ? 21.078 -0.453 -17.75 1 97.44 122 ALA A N 1
ATOM 979 C CA . ALA A 1 122 ? 21.578 0.921 -17.719 1 97.44 122 ALA A CA 1
ATOM 980 C C . ALA A 1 122 ? 20.922 1.711 -16.578 1 97.44 122 ALA A C 1
ATOM 982 O O . ALA A 1 122 ? 21.625 2.391 -15.82 1 97.44 122 ALA A O 1
ATOM 983 N N . ASN A 1 123 ? 19.641 1.622 -16.5 1 98.38 123 ASN A N 1
ATOM 984 C CA . ASN A 1 123 ? 18.938 2.344 -15.445 1 98.38 123 ASN A CA 1
ATOM 985 C C . ASN A 1 123 ? 19.312 1.835 -14.055 1 98.38 123 ASN A C 1
ATOM 987 O O . ASN A 1 123 ? 19.391 2.615 -13.109 1 98.38 123 ASN A O 1
ATOM 991 N N . TYR A 1 124 ? 19.531 0.555 -13.969 1 97.75 124 TYR A N 1
ATOM 992 C CA . TYR A 1 124 ? 19.953 -0.04 -12.711 1 97.75 124 TYR A CA 1
ATOM 993 C C . TYR A 1 124 ? 21.312 0.486 -12.289 1 97.75 124 TYR A C 1
ATOM 995 O O . TYR A 1 124 ? 21.516 0.883 -11.133 1 97.75 124 TYR A O 1
ATOM 1003 N N . ALA A 1 125 ? 22.219 0.553 -13.18 1 97.81 125 ALA A N 1
ATOM 1004 C CA . ALA A 1 125 ? 23.562 1.059 -12.906 1 97.81 125 ALA A CA 1
ATOM 1005 C C . ALA A 1 125 ? 23.516 2.525 -12.484 1 97.81 125 ALA A C 1
ATOM 1007 O O . ALA A 1 125 ? 24.125 2.91 -11.484 1 97.81 125 ALA A O 1
ATOM 1008 N N . ILE A 1 126 ? 22.781 3.305 -13.211 1 98.31 126 ILE A N 1
ATOM 1009 C CA . ILE A 1 126 ? 22.672 4.723 -12.891 1 98.31 126 ILE A CA 1
ATOM 1010 C C . ILE A 1 126 ? 22.078 4.887 -11.492 1 98.31 126 ILE A C 1
ATOM 1012 O O . ILE A 1 126 ? 22.562 5.684 -10.688 1 98.31 126 ILE A O 1
ATOM 1016 N N . HIS A 1 127 ? 21.094 4.094 -11.242 1 98.5 127 HIS A N 1
ATOM 1017 C CA . HIS A 1 127 ? 20.438 4.176 -9.938 1 98.5 127 HIS A CA 1
ATOM 1018 C C . HIS A 1 127 ? 21.422 3.844 -8.812 1 98.5 127 HIS A C 1
ATOM 1020 O O . HIS A 1 127 ? 21.516 4.586 -7.832 1 98.5 127 HIS A O 1
ATOM 1026 N N . ILE A 1 128 ? 22.125 2.785 -8.977 1 98.06 128 ILE A N 1
ATOM 1027 C CA . ILE A 1 128 ? 23.047 2.344 -7.926 1 98.06 128 ILE A CA 1
ATOM 1028 C C . ILE A 1 128 ? 24.125 3.398 -7.707 1 98.06 128 ILE A C 1
ATOM 1030 O O . ILE A 1 128 ? 24.359 3.834 -6.574 1 98.06 128 ILE A O 1
ATOM 1034 N N . TYR A 1 129 ? 24.766 3.893 -8.734 1 98.5 129 TYR A N 1
ATOM 1035 C CA . TYR A 1 129 ? 25.875 4.84 -8.617 1 98.5 129 TYR A CA 1
ATOM 1036 C C . TYR A 1 129 ? 25.406 6.148 -7.996 1 98.5 129 TYR A C 1
ATOM 1038 O O . TYR A 1 129 ? 26 6.648 -7.043 1 98.5 129 TYR A O 1
ATOM 1046 N N . THR A 1 130 ? 24.328 6.602 -8.523 1 98.69 130 THR A N 1
ATOM 1047 C CA . THR A 1 130 ? 23.859 7.906 -8.07 1 98.69 130 THR A CA 1
ATOM 1048 C C . THR A 1 130 ? 23.234 7.809 -6.688 1 98.69 130 THR A C 1
ATOM 1050 O O . THR A 1 130 ? 23.328 8.742 -5.883 1 98.69 130 THR A O 1
ATOM 1053 N N . ALA A 1 131 ? 22.609 6.711 -6.383 1 98.62 131 ALA A N 1
ATOM 1054 C CA . ALA A 1 131 ? 22 6.535 -5.066 1 98.62 131 ALA A CA 1
ATOM 1055 C C . ALA A 1 131 ? 23.078 6.402 -3.986 1 98.62 131 ALA A C 1
ATOM 1057 O O . ALA A 1 131 ? 22.953 6.98 -2.902 1 98.62 131 ALA A O 1
ATOM 1058 N N . VAL A 1 132 ? 24.094 5.656 -4.281 1 98.56 132 VAL A N 1
ATOM 1059 C CA . VAL A 1 132 ? 25.141 5.43 -3.307 1 98.56 132 VAL A CA 1
ATOM 1060 C C . VAL A 1 132 ? 25.891 6.734 -3.031 1 98.56 132 VAL A C 1
ATOM 1062 O O . VAL A 1 132 ? 26 7.164 -1.881 1 98.56 132 VAL A O 1
ATOM 1065 N N . ILE A 1 133 ? 26.328 7.398 -4.059 1 98.56 133 ILE A N 1
ATOM 1066 C CA . ILE A 1 133 ? 27.109 8.617 -3.908 1 98.56 133 ILE A CA 1
ATOM 1067 C C . ILE A 1 133 ? 26.219 9.734 -3.361 1 98.56 133 ILE A C 1
ATOM 1069 O O . ILE A 1 133 ? 26.594 10.414 -2.402 1 98.56 133 ILE A O 1
ATOM 1073 N N . GLY A 1 134 ? 25.062 9.859 -3.926 1 98.5 134 GLY A N 1
ATOM 1074 C CA . GLY A 1 134 ? 24.141 10.875 -3.461 1 98.5 134 GLY A CA 1
ATOM 1075 C C . GLY A 1 134 ? 23.688 10.664 -2.027 1 98.5 134 GLY A C 1
ATOM 1076 O O . GLY A 1 134 ? 23.516 11.625 -1.279 1 98.5 134 GLY A O 1
ATOM 1077 N N . GLY A 1 135 ? 23.516 9.391 -1.679 1 98.31 135 GLY A N 1
ATOM 1078 C CA . GLY A 1 135 ? 23.125 9.078 -0.311 1 98.31 135 GLY A CA 1
ATOM 1079 C C . GLY A 1 135 ? 24.172 9.484 0.708 1 98.31 135 GLY A C 1
ATOM 1080 O O . GLY A 1 135 ? 23.844 10.055 1.748 1 98.31 135 GLY A O 1
ATOM 1081 N N . ILE A 1 136 ? 25.359 9.273 0.377 1 98 136 ILE A N 1
ATOM 1082 C CA . ILE A 1 136 ? 26.453 9.609 1.279 1 98 136 ILE A CA 1
ATOM 1083 C C . ILE A 1 136 ? 26.562 11.125 1.42 1 98 136 ILE A C 1
ATOM 1085 O O . ILE A 1 136 ? 26.578 11.648 2.535 1 98 136 ILE A O 1
ATOM 1089 N N . PHE A 1 137 ? 26.5 11.836 0.4 1 98 137 PHE A N 1
ATOM 1090 C CA . PHE A 1 137 ? 26.719 13.273 0.42 1 98 137 PHE A CA 1
ATOM 1091 C C . PHE A 1 137 ? 25.484 14 0.943 1 98 137 PHE A C 1
ATOM 1093 O O . PHE A 1 137 ? 25.562 15.141 1.395 1 98 137 PHE A O 1
ATOM 1100 N N . SER A 1 138 ? 24.328 13.359 0.86 1 97.81 138 SER A N 1
ATOM 1101 C CA . SER A 1 138 ? 23.109 14 1.354 1 97.81 138 SER A CA 1
ATOM 1102 C C . SER A 1 138 ? 23.141 14.164 2.869 1 97.81 138 SER A C 1
ATOM 1104 O O . SER A 1 138 ? 22.594 15.125 3.406 1 97.81 138 SER A O 1
ATOM 1106 N N . VAL A 1 139 ? 23.812 13.328 3.539 1 96.62 139 VAL A N 1
ATOM 1107 C CA . VAL A 1 139 ? 23.891 13.383 4.996 1 96.62 139 VAL A CA 1
ATOM 1108 C C . VAL A 1 139 ? 24.656 14.633 5.426 1 96.62 139 VAL A C 1
ATOM 1110 O O . VAL A 1 139 ? 24.25 15.32 6.367 1 96.62 139 VAL A O 1
ATOM 1113 N N . PHE A 1 140 ? 25.625 15.047 4.699 1 94.5 140 PHE A N 1
ATOM 1114 C CA . PHE A 1 140 ? 26.438 16.203 5.035 1 94.5 140 PHE A CA 1
ATOM 1115 C C . PHE A 1 140 ? 25.656 17.5 4.828 1 94.5 140 PHE A C 1
ATOM 1117 O O . PHE A 1 140 ? 25.984 18.531 5.395 1 94.5 140 PHE A O 1
ATOM 1124 N N . GLN A 1 141 ? 24.641 17.375 4.031 1 93.56 141 GLN A N 1
ATOM 1125 C CA . GLN A 1 141 ? 23.812 18.531 3.748 1 93.56 141 GLN A CA 1
ATOM 1126 C C . GLN A 1 141 ? 23.016 18.969 4.98 1 93.56 141 GLN A C 1
ATOM 1128 O O . GLN A 1 141 ? 22.609 20.125 5.09 1 93.56 141 GLN A O 1
ATOM 1133 N N . PHE A 1 142 ? 22.875 18.078 5.953 1 93.06 142 PHE A N 1
ATOM 1134 C CA . PHE A 1 142 ? 21.984 18.375 7.074 1 93.06 142 PHE A CA 1
ATOM 1135 C C . PHE A 1 142 ? 22.797 18.734 8.32 1 93.06 142 PHE A C 1
ATOM 1137 O O . PHE A 1 142 ? 22.219 18.938 9.391 1 93.06 142 PHE A O 1
ATOM 1144 N N . LEU A 1 143 ? 24.109 18.859 8.164 1 90.94 143 LEU A N 1
ATOM 1145 C CA . LEU A 1 143 ? 24.953 19.328 9.258 1 90.94 143 LEU A CA 1
ATOM 1146 C C . LEU A 1 143 ? 24.859 20.844 9.406 1 90.94 143 LEU A C 1
ATOM 1148 O O . LEU A 1 143 ? 25.219 21.594 8.484 1 90.94 143 LEU A O 1
ATOM 1152 N N . PRO A 1 144 ? 24.422 21.266 10.602 1 90.25 144 PRO A N 1
ATOM 1153 C CA . PRO A 1 144 ? 24.281 22.703 10.781 1 90.25 144 PRO A CA 1
ATOM 1154 C C . PRO A 1 144 ? 25.594 23.453 10.656 1 90.25 144 PRO A C 1
ATOM 1156 O O . PRO A 1 144 ? 25.625 24.609 10.195 1 90.25 144 PRO A O 1
ATOM 1159 N N . ALA A 1 145 ? 26.672 22.844 11.031 1 88.81 145 ALA A N 1
ATOM 1160 C CA . ALA A 1 145 ? 27.984 23.484 10.945 1 88.81 145 ALA A CA 1
ATOM 1161 C C . ALA A 1 145 ? 28.312 23.875 9.5 1 88.81 145 ALA A C 1
ATOM 1163 O O . ALA A 1 145 ? 28.828 24.953 9.242 1 88.81 145 ALA A O 1
ATOM 1164 N N . ILE A 1 146 ? 28 23.047 8.594 1 91 146 ILE A N 1
ATOM 1165 C CA . ILE A 1 146 ? 28.266 23.312 7.18 1 91 146 ILE A CA 1
ATOM 1166 C C . ILE A 1 146 ? 27.328 24.391 6.668 1 91 146 ILE A C 1
ATOM 1168 O O . ILE A 1 146 ? 27.75 25.312 5.953 1 91 146 ILE A O 1
ATOM 1172 N N . ARG A 1 147 ? 26.109 24.312 7.094 1 90.12 147 ARG A N 1
ATOM 1173 C CA . ARG A 1 147 ? 25.094 25.266 6.648 1 90.12 147 ARG A CA 1
ATOM 1174 C C . ARG A 1 147 ? 25.391 26.672 7.16 1 90.12 147 ARG A C 1
ATOM 1176 O O . ARG A 1 147 ? 25.109 27.656 6.477 1 90.12 147 ARG A O 1
ATOM 1183 N N . ARG A 1 148 ? 26.047 26.75 8.344 1 88.94 148 ARG A N 1
ATOM 1184 C CA . ARG A 1 148 ? 26.25 28.047 8.977 1 88.94 148 ARG A CA 1
ATOM 1185 C C . ARG A 1 148 ? 27.656 28.594 8.68 1 88.94 148 ARG A C 1
ATOM 1187 O O . ARG A 1 148 ? 27.828 29.797 8.461 1 88.94 148 ARG A O 1
ATOM 1194 N N . CYS A 1 149 ? 28.578 27.672 8.578 1 90.69 149 CYS A N 1
ATOM 1195 C CA . CYS A 1 149 ? 29.969 28.125 8.531 1 90.69 149 CYS A CA 1
ATOM 1196 C C . CYS A 1 149 ? 30.547 27.953 7.133 1 90.69 149 CYS A C 1
ATOM 1198 O O . CYS A 1 149 ? 31.562 28.578 6.789 1 90.69 149 CYS A O 1
ATOM 1200 N N . ALA A 1 150 ? 30.078 27.109 6.426 1 93.62 150 ALA A N 1
ATOM 1201 C CA . ALA A 1 150 ? 30.609 26.828 5.094 1 93.62 150 ALA A CA 1
ATOM 1202 C C . ALA A 1 150 ? 29.484 26.844 4.051 1 93.62 150 ALA A C 1
ATOM 1204 O O . ALA A 1 150 ? 29.266 25.859 3.344 1 93.62 150 ALA A O 1
ATOM 1205 N N . VAL A 1 151 ? 28.891 27.953 3.811 1 93.44 151 VAL A N 1
ATOM 1206 C CA . VAL A 1 151 ? 27.703 28.141 3 1 93.44 151 VAL A CA 1
ATOM 1207 C C . VAL A 1 151 ? 27.984 27.75 1.553 1 93.44 151 VAL A C 1
ATOM 1209 O O . VAL A 1 151 ? 27.141 27.141 0.885 1 93.44 151 VAL A O 1
ATOM 1212 N N . ILE A 1 152 ? 29.156 28.047 1.072 1 95.25 152 ILE A N 1
ATOM 1213 C CA . ILE A 1 152 ? 29.5 27.734 -0.306 1 95.25 152 ILE A CA 1
ATOM 1214 C C . ILE A 1 152 ? 29.562 26.219 -0.486 1 95.25 152 ILE A C 1
ATOM 1216 O O . ILE A 1 152 ? 29.094 25.688 -1.498 1 95.25 152 ILE A O 1
ATOM 1220 N N . VAL A 1 153 ? 30.188 25.578 0.483 1 96 153 VAL A N 1
ATOM 1221 C CA . VAL A 1 153 ? 30.266 24.125 0.456 1 96 153 VAL A CA 1
ATOM 1222 C C . VAL A 1 153 ? 28.844 23.531 0.495 1 96 153 VAL A C 1
ATOM 1224 O O . VAL A 1 153 ? 28.531 22.594 -0.244 1 96 153 VAL A O 1
ATOM 1227 N N . HIS A 1 154 ? 27.938 24.078 1.31 1 96.56 154 HIS A N 1
ATOM 1228 C CA . HIS A 1 154 ? 26.547 23.641 1.394 1 96.56 154 HIS A CA 1
ATOM 1229 C C . HIS A 1 154 ? 25.844 23.781 0.048 1 96.56 154 HIS A C 1
ATOM 1231 O O . HIS A 1 154 ? 25.172 22.844 -0.406 1 96.56 154 HIS A O 1
ATOM 1237 N N . ARG A 1 155 ? 26.062 24.859 -0.574 1 96 155 ARG A N 1
ATOM 1238 C CA . ARG A 1 155 ? 25.391 25.141 -1.848 1 96 155 ARG A CA 1
ATOM 1239 C C . ARG A 1 155 ? 25.891 24.188 -2.936 1 96 155 ARG A C 1
ATOM 1241 O O . ARG A 1 155 ? 25.094 23.594 -3.66 1 96 155 ARG A O 1
ATOM 1248 N N . LEU A 1 156 ? 27.203 24.062 -3.029 1 97.06 156 LEU A N 1
ATOM 1249 C CA . LEU A 1 156 ? 27.781 23.203 -4.047 1 97.06 156 LEU A CA 1
ATOM 1250 C C . LEU A 1 156 ? 27.375 21.75 -3.828 1 97.06 156 LEU A C 1
ATOM 1252 O O . LEU A 1 156 ? 27 21.047 -4.777 1 97.06 156 LEU A O 1
ATOM 1256 N N . ASN A 1 157 ? 27.5 21.375 -2.623 1 97.44 157 ASN A N 1
ATOM 1257 C CA . ASN A 1 157 ? 27.094 20.016 -2.283 1 97.44 157 ASN A CA 1
ATOM 1258 C C . ASN A 1 157 ? 25.594 19.797 -2.516 1 97.44 157 ASN A C 1
ATOM 1260 O O . ASN A 1 157 ? 25.172 18.719 -2.922 1 97.44 157 ASN A O 1
ATOM 1264 N N . GLY A 1 158 ? 24.766 20.797 -2.193 1 97.44 158 GLY A N 1
ATOM 1265 C CA . GLY A 1 158 ? 23.328 20.719 -2.451 1 97.44 158 GLY A CA 1
ATOM 1266 C C . GLY A 1 158 ? 23 20.453 -3.91 1 97.44 158 GLY A C 1
ATOM 1267 O O . GLY A 1 158 ? 22.203 19.562 -4.223 1 97.44 158 GLY A O 1
ATOM 1268 N N . TYR A 1 159 ? 23.625 21.188 -4.758 1 97.62 159 TYR A N 1
ATOM 1269 C CA . TYR A 1 159 ? 23.422 20.984 -6.188 1 97.62 159 TYR A CA 1
ATOM 1270 C C . TYR A 1 159 ? 23.891 19.594 -6.617 1 97.62 159 TYR A C 1
ATOM 1272 O O . TYR A 1 159 ? 23.219 18.922 -7.398 1 97.62 159 TYR A O 1
ATOM 1280 N N . PHE A 1 160 ? 25.016 19.25 -6.113 1 97.94 160 PHE A N 1
ATOM 1281 C CA . PHE A 1 160 ? 25.594 17.953 -6.43 1 97.94 160 PHE A CA 1
ATOM 1282 C C . PHE A 1 160 ? 24.656 16.828 -6.035 1 97.94 160 PHE A C 1
ATOM 1284 O O . PHE A 1 160 ? 24.391 15.914 -6.828 1 97.94 160 PHE A O 1
ATOM 1291 N N . VAL A 1 161 ? 24.109 16.891 -4.898 1 98.31 161 VAL A N 1
ATOM 1292 C CA . VAL A 1 161 ? 23.234 15.859 -4.359 1 98.31 161 VAL A CA 1
ATOM 1293 C C . VAL A 1 161 ? 21.938 15.812 -5.172 1 98.31 161 VAL A C 1
ATOM 1295 O O . VAL A 1 161 ? 21.469 14.727 -5.539 1 98.31 161 VAL A O 1
ATOM 1298 N N . VAL A 1 162 ? 21.328 16.953 -5.488 1 98.38 162 VAL A N 1
ATOM 1299 C CA . VAL A 1 162 ? 20.078 16.984 -6.238 1 98.38 162 VAL A CA 1
ATOM 1300 C C . VAL A 1 162 ? 20.297 16.422 -7.637 1 98.38 162 VAL A C 1
ATOM 1302 O O . VAL A 1 162 ? 19.469 15.648 -8.133 1 98.38 162 VAL A O 1
ATOM 1305 N N . ILE A 1 163 ? 21.438 16.688 -8.281 1 98.19 163 ILE A N 1
ATOM 1306 C CA . ILE A 1 163 ? 21.766 16.219 -9.617 1 98.19 163 ILE A CA 1
ATOM 1307 C C . ILE A 1 163 ? 21.922 14.695 -9.602 1 98.19 163 ILE A C 1
ATOM 1309 O O . ILE A 1 163 ? 21.625 14.023 -10.594 1 98.19 163 ILE A O 1
ATOM 1313 N N . LEU A 1 164 ? 22.281 14.18 -8.492 1 98.69 164 LEU A N 1
ATOM 1314 C CA . LEU A 1 164 ? 22.484 12.734 -8.375 1 98.69 164 LEU A CA 1
ATOM 1315 C C . LEU A 1 164 ? 21.172 12.047 -7.996 1 98.69 164 LEU A C 1
ATOM 1317 O O . LEU A 1 164 ? 20.797 11.039 -8.602 1 98.69 164 LEU A O 1
ATOM 1321 N N . LEU A 1 165 ? 20.438 12.594 -7.051 1 98.69 165 LEU A N 1
ATOM 1322 C CA . LEU A 1 165 ? 19.328 11.867 -6.449 1 98.69 165 LEU A CA 1
ATOM 1323 C C . LEU A 1 165 ? 18.094 11.93 -7.344 1 98.69 165 LEU A C 1
ATOM 1325 O O . LEU A 1 165 ? 17.297 10.992 -7.367 1 98.69 165 LEU A O 1
ATOM 1329 N N . VAL A 1 166 ? 17.891 13 -8.094 1 98.5 166 VAL A N 1
ATOM 1330 C CA . VAL A 1 166 ? 16.703 13.094 -8.945 1 98.5 166 VAL A CA 1
ATOM 1331 C C . VAL A 1 166 ? 16.766 12.016 -10.023 1 98.5 166 VAL A C 1
ATOM 1333 O O . VAL A 1 166 ? 15.844 11.195 -10.148 1 98.5 166 VAL A O 1
ATOM 1336 N N . PRO A 1 167 ? 17.891 11.883 -10.812 1 98.31 167 PRO A N 1
ATOM 1337 C CA . PRO A 1 167 ? 17.938 10.773 -11.766 1 98.31 167 PRO A CA 1
ATOM 1338 C C . PRO A 1 167 ? 17.938 9.414 -11.078 1 98.31 167 PRO A C 1
ATOM 1340 O O . PRO A 1 167 ? 17.422 8.438 -11.633 1 98.31 167 PRO A O 1
ATOM 1343 N N . SER A 1 168 ? 18.547 9.336 -9.938 1 98.62 168 SER A N 1
ATOM 1344 C CA . SER A 1 168 ? 18.531 8.086 -9.188 1 98.62 168 SER A CA 1
ATOM 1345 C C . SER A 1 168 ? 17.109 7.605 -8.945 1 98.62 168 SER A C 1
ATOM 1347 O O . SER A 1 168 ? 16.781 6.438 -9.172 1 98.62 168 SER A O 1
ATOM 1349 N N . ASN A 1 169 ? 16.328 8.539 -8.492 1 98.25 169 ASN A N 1
ATOM 1350 C CA . ASN A 1 169 ? 14.938 8.219 -8.172 1 98.25 169 ASN A CA 1
ATOM 1351 C C . ASN A 1 169 ? 14.148 7.863 -9.43 1 98.25 169 ASN A C 1
ATOM 1353 O O . ASN A 1 169 ? 13.328 6.945 -9.414 1 98.25 169 ASN A O 1
ATOM 1357 N N . VAL A 1 170 ? 14.352 8.516 -10.484 1 97.75 170 VAL A N 1
ATOM 1358 C CA . VAL A 1 170 ? 13.664 8.25 -11.742 1 97.75 170 VAL A CA 1
ATOM 1359 C C . VAL A 1 170 ? 14.078 6.879 -12.273 1 97.75 170 VAL A C 1
ATOM 1361 O O . VAL A 1 170 ? 13.227 6.059 -12.617 1 97.75 170 VAL A O 1
ATOM 1364 N N . CYS A 1 171 ? 15.367 6.609 -12.312 1 98.5 171 CYS A N 1
ATOM 1365 C CA . CYS A 1 171 ? 15.875 5.328 -12.797 1 98.5 171 CYS A CA 1
ATOM 1366 C C . CYS A 1 171 ? 15.43 4.191 -11.883 1 98.5 171 CYS A C 1
ATOM 1368 O O . CYS A 1 171 ? 15.133 3.092 -12.359 1 98.5 171 CYS A O 1
ATOM 1370 N N . GLY A 1 172 ? 15.422 4.461 -10.617 1 98.12 172 GLY A N 1
ATOM 1371 C CA . GLY A 1 172 ? 14.898 3.479 -9.68 1 98.12 172 GLY A CA 1
ATOM 1372 C C . GLY A 1 172 ? 13.445 3.131 -9.93 1 98.12 172 GLY A C 1
ATOM 1373 O O . GLY A 1 172 ? 13.055 1.964 -9.852 1 98.12 172 GLY A O 1
ATOM 1374 N N . ALA A 1 173 ? 12.672 4.145 -10.258 1 97.81 173 ALA A N 1
ATOM 1375 C CA . ALA A 1 173 ? 11.266 3.922 -10.57 1 97.81 173 ALA A CA 1
ATOM 1376 C C . ALA A 1 173 ? 11.117 3.121 -11.867 1 97.81 173 ALA A C 1
ATOM 1378 O O . ALA A 1 173 ? 10.242 2.256 -11.969 1 97.81 173 ALA A O 1
ATOM 1379 N N . ILE A 1 174 ? 11.945 3.348 -12.789 1 97.5 174 ILE A N 1
ATOM 1380 C CA . ILE A 1 174 ? 11.891 2.643 -14.062 1 97.5 174 ILE A CA 1
ATOM 1381 C C . ILE A 1 174 ? 12.164 1.156 -13.844 1 97.5 174 ILE A C 1
ATOM 1383 O O . ILE A 1 174 ? 11.414 0.301 -14.305 1 97.5 174 ILE A O 1
ATOM 1387 N N . ILE A 1 175 ? 13.18 0.823 -13.109 1 97.88 175 ILE A N 1
ATOM 1388 C CA . ILE A 1 175 ? 13.523 -0.584 -12.93 1 97.88 175 ILE A CA 1
ATOM 1389 C C . ILE A 1 175 ? 12.547 -1.225 -11.938 1 97.88 175 ILE A C 1
ATOM 1391 O O . ILE A 1 175 ? 12.461 -2.451 -11.852 1 97.88 175 ILE A O 1
ATOM 1395 N N . GLY A 1 176 ? 11.828 -0.349 -11.18 1 97.38 176 GLY A N 1
ATOM 1396 C CA . GLY A 1 176 ? 10.812 -0.842 -10.266 1 97.38 176 GLY A CA 1
ATOM 1397 C C . GLY A 1 176 ? 9.727 -1.652 -10.961 1 97.38 176 GLY A C 1
ATOM 1398 O O . GLY A 1 176 ? 9.016 -2.426 -10.32 1 97.38 176 GLY A O 1
ATOM 1399 N N . TYR A 1 177 ? 9.641 -1.529 -12.234 1 96.56 177 TYR A N 1
ATOM 1400 C CA . TYR A 1 177 ? 8.656 -2.277 -13.016 1 96.56 177 TYR A CA 1
ATOM 1401 C C . TYR A 1 177 ? 8.883 -3.779 -12.883 1 96.56 177 TYR A C 1
ATOM 1403 O O . TYR A 1 177 ? 7.934 -4.559 -12.891 1 96.56 177 TYR A O 1
ATOM 1411 N N . ARG A 1 178 ? 10.094 -4.16 -12.672 1 96.31 178 ARG A N 1
ATOM 1412 C CA . ARG A 1 178 ? 10.414 -5.582 -12.57 1 96.31 178 ARG A CA 1
ATOM 1413 C C . ARG A 1 178 ? 11.164 -5.883 -11.273 1 96.31 178 ARG A C 1
ATOM 1415 O O . ARG A 1 178 ? 11.727 -6.965 -11.109 1 96.31 178 ARG A O 1
ATOM 1422 N N . GLY A 1 179 ? 11.18 -4.836 -10.398 1 95.81 179 GLY A N 1
ATOM 1423 C CA . GLY A 1 179 ? 11.797 -5.07 -9.102 1 95.81 179 GLY A CA 1
ATOM 1424 C C . GLY A 1 179 ? 11.047 -6.082 -8.258 1 95.81 179 GLY A C 1
ATOM 1425 O O . GLY A 1 179 ? 9.828 -5.977 -8.094 1 95.81 179 GLY A O 1
ATOM 1426 N N . PHE A 1 180 ? 11.781 -7.031 -7.762 1 95.44 180 PHE A N 1
ATOM 1427 C CA . PHE A 1 180 ? 11.234 -8.055 -6.883 1 95.44 180 PHE A CA 1
ATOM 1428 C C . PHE A 1 180 ? 9.992 -8.688 -7.496 1 95.44 180 PHE A C 1
ATOM 1430 O O . PHE A 1 180 ? 8.953 -8.781 -6.844 1 95.44 180 PHE A O 1
ATOM 1437 N N . GLY A 1 181 ? 10.102 -9.031 -8.734 1 93.44 181 GLY A N 1
ATOM 1438 C CA . GLY A 1 181 ? 9.07 -9.797 -9.414 1 93.44 181 GLY A CA 1
ATOM 1439 C C . GLY A 1 181 ? 8.102 -8.938 -10.203 1 93.44 181 GLY A C 1
ATOM 1440 O O . GLY A 1 181 ? 7.371 -9.438 -11.062 1 93.44 181 GLY A O 1
ATOM 1441 N N . GLY A 1 182 ? 7.992 -7.664 -9.852 1 95.12 182 GLY A N 1
ATOM 1442 C CA . GLY A 1 182 ? 7.145 -6.77 -10.617 1 95.12 182 GLY A CA 1
ATOM 1443 C C . GLY A 1 182 ? 5.68 -6.848 -10.227 1 95.12 182 GLY A C 1
ATOM 1444 O O . GLY A 1 182 ? 4.797 -6.746 -11.078 1 95.12 182 GLY A O 1
ATOM 1445 N N . GLU A 1 183 ? 5.438 -7.105 -9 1 94.88 183 GLU A N 1
ATOM 1446 C CA . GLU A 1 183 ? 4.059 -7.094 -8.516 1 94.88 183 GLU A CA 1
ATOM 1447 C C . GLU A 1 183 ? 3.498 -5.676 -8.484 1 94.88 183 GLU A C 1
ATOM 1449 O O . GLU A 1 183 ? 4.211 -4.73 -8.148 1 94.88 183 GLU A O 1
ATOM 1454 N N . ILE A 1 184 ? 2.27 -5.551 -8.742 1 96.62 184 ILE A N 1
ATOM 1455 C CA . ILE A 1 184 ? 1.658 -4.25 -8.984 1 96.62 184 ILE A CA 1
ATOM 1456 C C . ILE A 1 184 ? 1.742 -3.4 -7.719 1 96.62 184 ILE A C 1
ATOM 1458 O O . ILE A 1 184 ? 1.896 -2.178 -7.793 1 96.62 184 ILE A O 1
ATOM 1462 N N . ASN A 1 185 ? 1.563 -3.967 -6.57 1 95.94 185 ASN A N 1
ATOM 1463 C CA . ASN A 1 185 ? 1.653 -3.211 -5.324 1 95.94 185 ASN A CA 1
ATOM 1464 C C . ASN A 1 185 ? 3.051 -2.633 -5.121 1 95.94 185 ASN A C 1
ATOM 1466 O O . ASN A 1 185 ? 3.197 -1.491 -4.68 1 95.94 185 ASN A O 1
ATOM 1470 N N . SER A 1 186 ? 4.074 -3.381 -5.422 1 97.38 186 SER A N 1
ATOM 1471 C CA . SER A 1 186 ? 5.449 -2.889 -5.359 1 97.38 186 SER A CA 1
ATOM 1472 C C . SER A 1 186 ? 5.711 -1.845 -6.438 1 97.38 186 SER A C 1
ATOM 1474 O O . SER A 1 186 ? 6.305 -0.797 -6.164 1 97.38 186 SER A O 1
ATOM 1476 N N . GLN A 1 187 ? 5.23 -2.104 -7.602 1 97.88 187 GLN A N 1
ATOM 1477 C CA . GLN A 1 187 ? 5.41 -1.174 -8.711 1 97.88 187 GLN A CA 1
ATOM 1478 C C . GLN A 1 187 ? 4.84 0.201 -8.375 1 97.88 187 GLN A C 1
ATOM 1480 O O . GLN A 1 187 ? 5.516 1.218 -8.547 1 97.88 187 GLN A O 1
ATOM 1485 N N . SER A 1 188 ? 3.641 0.194 -7.918 1 97.25 188 SER A N 1
ATOM 1486 C CA . SER A 1 188 ? 2.961 1.452 -7.629 1 97.25 188 SER A CA 1
ATOM 1487 C C . SER A 1 188 ? 3.707 2.25 -6.562 1 97.25 188 SER A C 1
ATOM 1489 O O . SER A 1 188 ? 3.779 3.479 -6.637 1 97.25 188 SER A O 1
ATOM 1491 N N . MET A 1 189 ? 4.254 1.54 -5.652 1 97.38 189 MET A N 1
ATOM 1492 C CA . MET A 1 189 ? 4.988 2.232 -4.598 1 97.38 189 MET A CA 1
ATOM 1493 C C . MET A 1 189 ? 6.32 2.766 -5.117 1 97.38 189 MET A C 1
ATOM 1495 O O . MET A 1 189 ? 6.742 3.859 -4.738 1 97.38 189 MET A O 1
ATOM 1499 N N . TYR A 1 190 ? 6.992 2.035 -5.98 1 98.19 190 TYR A N 1
ATOM 1500 C CA . TYR A 1 190 ? 8.242 2.529 -6.551 1 98.19 190 TYR A CA 1
ATOM 1501 C C . TYR A 1 190 ? 8.008 3.803 -7.355 1 98.19 190 TYR A C 1
ATOM 1503 O O . TYR A 1 190 ? 8.797 4.746 -7.285 1 98.19 190 TYR A O 1
ATOM 1511 N N . TYR A 1 191 ? 6.934 3.824 -8.055 1 97.75 191 TYR A N 1
ATOM 1512 C CA . TYR A 1 191 ? 6.598 5.027 -8.805 1 97.75 191 TYR A CA 1
ATOM 1513 C C . TYR A 1 191 ? 6.266 6.184 -7.871 1 97.75 191 TYR A C 1
ATOM 1515 O O . TYR A 1 191 ? 6.707 7.312 -8.086 1 97.75 191 TYR A O 1
ATOM 1523 N N . THR A 1 192 ? 5.527 5.848 -6.883 1 97.44 192 THR A N 1
ATOM 1524 C CA . THR A 1 192 ? 5.172 6.859 -5.895 1 97.44 192 THR A CA 1
ATOM 1525 C C . THR A 1 192 ? 6.426 7.43 -5.23 1 97.44 192 THR A C 1
ATOM 1527 O O . THR A 1 192 ? 6.562 8.648 -5.098 1 97.44 192 THR A O 1
ATOM 1530 N N . LEU A 1 193 ? 7.281 6.57 -4.883 1 98.12 193 LEU A N 1
ATOM 1531 C CA . LEU A 1 193 ? 8.523 6.992 -4.25 1 98.12 193 LEU A CA 1
ATOM 1532 C C . LEU A 1 193 ? 9.336 7.879 -5.188 1 98.12 193 LEU A C 1
ATOM 1534 O O . LEU A 1 193 ? 9.883 8.906 -4.766 1 98.12 193 LEU A O 1
ATOM 1538 N N . GLY A 1 194 ? 9.43 7.449 -6.438 1 98.06 194 GLY A N 1
ATOM 1539 C CA . GLY A 1 194 ? 10.148 8.25 -7.414 1 98.06 194 GLY A CA 1
ATOM 1540 C C . GLY A 1 194 ? 9.578 9.648 -7.57 1 98.06 194 GLY A C 1
ATOM 1541 O O . GLY A 1 194 ? 10.328 10.633 -7.562 1 98.06 194 GLY A O 1
ATOM 1542 N N . ILE A 1 195 ? 8.336 9.75 -7.59 1 97.44 195 ILE A N 1
ATOM 1543 C CA . ILE A 1 195 ? 7.656 11.016 -7.805 1 97.44 195 ILE A CA 1
ATOM 1544 C C . ILE A 1 195 ? 7.777 11.883 -6.555 1 97.44 195 ILE A C 1
ATOM 1546 O O . ILE A 1 195 ? 8.141 13.062 -6.637 1 97.44 195 ILE A O 1
ATOM 1550 N N . LEU A 1 196 ? 7.504 11.289 -5.422 1 97.5 196 LEU A N 1
ATOM 1551 C CA . LEU A 1 196 ? 7.5 12.055 -4.184 1 97.5 196 LEU A CA 1
ATOM 1552 C C . LEU A 1 196 ? 8.906 12.531 -3.838 1 97.5 196 LEU A C 1
ATOM 1554 O O . LEU A 1 196 ? 9.102 13.695 -3.482 1 97.5 196 LEU A O 1
ATOM 1558 N N . SER A 1 197 ? 9.844 11.625 -3.926 1 98 197 SER A N 1
ATOM 1559 C CA . SER A 1 197 ? 11.211 11.992 -3.572 1 98 197 SER A CA 1
ATOM 1560 C C . SER A 1 197 ? 11.766 13.047 -4.527 1 98 197 SER A C 1
ATOM 1562 O O . SER A 1 197 ? 12.25 14.094 -4.094 1 98 197 SER A O 1
ATOM 1564 N N . ALA A 1 198 ? 11.664 12.836 -5.828 1 97.94 198 ALA A N 1
ATOM 1565 C CA . ALA A 1 198 ? 12.141 13.805 -6.82 1 97.94 198 ALA A CA 1
ATOM 1566 C C . ALA A 1 198 ? 11.367 15.117 -6.723 1 97.94 198 ALA A C 1
ATOM 1568 O O . ALA A 1 198 ? 11.953 16.188 -6.797 1 97.94 198 ALA A O 1
ATOM 1569 N N . GLY A 1 199 ? 10.094 15.008 -6.52 1 97.88 199 GLY A N 1
ATOM 1570 C CA . GLY A 1 199 ? 9.273 16.203 -6.375 1 97.88 199 GLY A CA 1
ATOM 1571 C C . GLY A 1 199 ? 9.688 17.062 -5.195 1 97.88 199 GLY A C 1
ATOM 1572 O O . GLY A 1 199 ? 9.789 18.281 -5.324 1 97.88 199 GLY A O 1
ATOM 1573 N N . CYS A 1 200 ? 9.883 16.438 -4.102 1 98.12 200 CYS A N 1
ATOM 1574 C CA . CYS A 1 200 ? 10.297 17.172 -2.91 1 98.12 200 CYS A CA 1
ATOM 1575 C C . CYS A 1 200 ? 11.633 17.891 -3.143 1 98.12 200 CYS A C 1
ATOM 1577 O O . CYS A 1 200 ? 11.797 19.031 -2.746 1 98.12 200 CYS A O 1
ATOM 1579 N N . LEU A 1 201 ? 12.562 17.188 -3.791 1 98.31 201 LEU A N 1
ATOM 1580 C CA . LEU A 1 201 ? 13.875 17.781 -4.051 1 98.31 201 LEU A CA 1
ATOM 1581 C C . LEU A 1 201 ? 13.75 18.969 -5.004 1 98.31 201 LEU A C 1
ATOM 1583 O O . LEU A 1 201 ? 14.383 20 -4.793 1 98.31 201 LEU A O 1
ATOM 1587 N N . ILE A 1 202 ? 12.914 18.875 -5.953 1 97.94 202 ILE A N 1
ATOM 1588 C CA . ILE A 1 202 ? 12.727 19.922 -6.938 1 97.94 202 ILE A CA 1
ATOM 1589 C C . ILE A 1 202 ? 12.031 21.125 -6.285 1 97.94 202 ILE A C 1
ATOM 1591 O O . ILE A 1 202 ? 12.445 22.266 -6.477 1 97.94 202 ILE A O 1
ATOM 1595 N N . ILE A 1 203 ? 11.023 20.891 -5.512 1 97.88 203 ILE A N 1
ATOM 1596 C CA . ILE A 1 203 ? 10.328 21.953 -4.801 1 97.88 203 ILE A CA 1
ATOM 1597 C C . ILE A 1 203 ? 11.289 22.625 -3.814 1 97.88 203 ILE A C 1
ATOM 1599 O O . ILE A 1 203 ? 11.289 23.844 -3.68 1 97.88 203 ILE A O 1
ATOM 1603 N N . GLY A 1 204 ? 12.078 21.75 -3.137 1 97.62 204 GLY A N 1
ATOM 1604 C CA . GLY A 1 204 ? 13.078 22.297 -2.236 1 97.62 204 GLY A CA 1
ATOM 1605 C C . GLY A 1 204 ? 14.07 23.219 -2.934 1 97.62 204 GLY A C 1
ATOM 1606 O O . GLY A 1 204 ? 14.406 24.281 -2.424 1 97.62 204 GLY A O 1
ATOM 1607 N N . LEU A 1 205 ? 14.492 22.844 -4.059 1 96.94 205 LEU A N 1
ATOM 1608 C CA . LEU A 1 205 ? 15.445 23.641 -4.828 1 96.94 205 LEU A CA 1
ATOM 1609 C C . LEU A 1 205 ? 14.812 24.953 -5.277 1 96.94 205 LEU A C 1
ATOM 1611 O O . LEU A 1 205 ? 15.469 26 -5.27 1 96.94 205 LEU A O 1
ATOM 1615 N N . SER A 1 206 ? 13.57 24.906 -5.637 1 96.81 206 SER A N 1
ATOM 1616 C CA . SER A 1 206 ? 12.867 26.109 -6.113 1 96.81 206 SER A CA 1
ATOM 1617 C C . SER A 1 206 ? 12.672 27.109 -4.988 1 96.81 206 SER A C 1
ATOM 1619 O O . SER A 1 206 ? 12.453 28.297 -5.246 1 96.81 206 SER A O 1
ATOM 1621 N N . ASN A 1 207 ? 12.758 26.688 -3.791 1 96.94 207 ASN A N 1
ATOM 1622 C CA . ASN A 1 207 ? 12.5 27.547 -2.643 1 96.94 207 ASN A CA 1
ATOM 1623 C C . ASN A 1 207 ? 13.797 28.109 -2.064 1 96.94 207 ASN A C 1
ATOM 1625 O O . ASN A 1 207 ? 13.773 28.922 -1.138 1 96.94 207 ASN A O 1
ATOM 1629 N N . VAL A 1 208 ? 14.914 27.766 -2.666 1 94.5 208 VAL A N 1
ATOM 1630 C CA . VAL A 1 208 ? 16.203 28.109 -2.07 1 94.5 208 VAL A CA 1
ATOM 1631 C C . VAL A 1 208 ? 16.328 29.625 -1.953 1 94.5 208 VAL A C 1
ATOM 1633 O O . VAL A 1 208 ? 16.828 30.141 -0.945 1 94.5 208 VAL A O 1
ATOM 1636 N N . LYS A 1 209 ? 15.883 30.375 -2.875 1 93.5 209 LYS A N 1
ATOM 1637 C CA . LYS A 1 209 ? 16.016 31.828 -2.887 1 93.5 209 LYS A CA 1
ATOM 1638 C C . LYS A 1 209 ? 14.742 32.5 -2.396 1 93.5 209 LYS A C 1
ATOM 1640 O O . LYS A 1 209 ? 14.742 33.719 -2.117 1 93.5 209 LYS A O 1
ATOM 1645 N N . LYS A 1 210 ? 13.688 31.781 -2.305 1 94.75 210 LYS A N 1
ATOM 1646 C CA . LYS A 1 210 ? 12.398 32.375 -1.952 1 94.75 210 LYS A CA 1
ATOM 1647 C C . LYS A 1 210 ? 12.133 32.25 -0.454 1 94.75 210 LYS A C 1
ATOM 1649 O O . LYS A 1 210 ? 11.711 33.219 0.187 1 94.75 210 LYS A O 1
ATOM 1654 N N . ASN A 1 211 ? 12.32 31.094 0.016 1 95.88 211 ASN A N 1
ATOM 1655 C CA . ASN A 1 211 ? 12.023 30.766 1.406 1 95.88 211 ASN A CA 1
ATOM 1656 C C . ASN A 1 211 ? 12.922 29.641 1.921 1 95.88 211 ASN A C 1
ATOM 1658 O O . ASN A 1 211 ? 12.633 28.469 1.725 1 95.88 211 ASN A O 1
ATOM 1662 N N . THR A 1 212 ? 13.898 29.984 2.68 1 93.38 212 THR A N 1
ATOM 1663 C CA . THR A 1 212 ? 14.914 29.031 3.117 1 93.38 212 THR A CA 1
ATOM 1664 C C . THR A 1 212 ? 14.32 28.031 4.102 1 93.38 212 THR A C 1
ATOM 1666 O O . THR A 1 212 ? 14.797 26.891 4.195 1 93.38 212 THR A O 1
ATOM 1669 N N . ARG A 1 213 ? 13.336 28.5 4.848 1 92.69 213 ARG A N 1
ATOM 1670 C CA . ARG A 1 213 ? 12.688 27.578 5.77 1 92.69 213 ARG A CA 1
ATOM 1671 C C . ARG A 1 213 ? 11.961 26.469 5.012 1 92.69 213 ARG A C 1
ATOM 1673 O O . ARG A 1 213 ? 12.094 25.297 5.344 1 92.69 213 ARG A O 1
ATOM 1680 N N . GLU A 1 214 ? 11.219 26.859 4.035 1 95.31 214 GLU A N 1
ATOM 1681 C CA . GLU A 1 214 ? 10.523 25.891 3.205 1 95.31 214 GLU A CA 1
ATOM 1682 C C . GLU A 1 214 ? 11.516 25.031 2.426 1 95.31 214 GLU A C 1
ATOM 1684 O O . GLU A 1 214 ? 11.305 23.828 2.262 1 95.31 214 GLU A O 1
ATOM 1689 N N . HIS A 1 215 ? 12.602 25.703 1.966 1 96.88 215 HIS A N 1
ATOM 1690 C CA . HIS A 1 215 ? 13.664 24.953 1.303 1 96.88 215 HIS A CA 1
ATOM 1691 C C . HIS A 1 215 ? 14.156 23.797 2.178 1 96.88 215 HIS A C 1
ATOM 1693 O O . HIS A 1 215 ? 14.211 22.656 1.731 1 96.88 215 HIS A O 1
ATOM 1699 N N . ARG A 1 216 ? 14.375 24.062 3.379 1 94.94 216 ARG A N 1
ATOM 1700 C CA . ARG A 1 216 ? 14.922 23.078 4.301 1 94.94 216 ARG A CA 1
ATOM 1701 C C . ARG A 1 216 ? 13.93 21.938 4.535 1 94.94 216 ARG A C 1
ATOM 1703 O O . ARG A 1 216 ? 14.305 20.766 4.523 1 94.94 216 ARG A O 1
ATOM 1710 N N . LYS A 1 217 ? 12.695 22.266 4.73 1 96 217 LYS A N 1
ATOM 1711 C CA . LYS A 1 217 ? 11.664 21.266 4.988 1 96 217 LYS A CA 1
ATOM 1712 C C . LYS A 1 217 ? 11.523 20.297 3.811 1 96 217 LYS A C 1
ATOM 1714 O O . LYS A 1 217 ? 11.484 19.078 3.998 1 96 217 LYS A O 1
ATOM 1719 N N . TRP A 1 218 ? 11.5 20.891 2.666 1 97.56 218 TRP A N 1
ATOM 1720 C CA . TRP A 1 218 ? 11.281 20.078 1.473 1 97.56 218 TRP A CA 1
ATOM 1721 C C . TRP A 1 218 ? 12.5 19.203 1.179 1 97.56 218 TRP A C 1
ATOM 1723 O O . TRP A 1 218 ? 12.367 18.062 0.741 1 97.56 218 TRP A O 1
ATOM 1733 N N . MET A 1 219 ? 13.703 19.75 1.395 1 97.81 219 MET A N 1
ATOM 1734 C CA . MET A 1 219 ? 14.906 18.938 1.213 1 97.81 219 MET A CA 1
ATOM 1735 C C . MET A 1 219 ? 14.93 17.766 2.186 1 97.81 219 MET A C 1
ATOM 1737 O O . MET A 1 219 ? 15.305 16.656 1.811 1 97.81 219 MET A O 1
ATOM 1741 N N . LEU A 1 220 ? 14.547 18.031 3.361 1 97 220 LEU A N 1
ATOM 1742 C CA . LEU A 1 220 ? 14.477 16.969 4.355 1 97 220 LEU A CA 1
ATOM 1743 C C . LEU A 1 220 ? 13.461 15.898 3.953 1 97 220 LEU A C 1
ATOM 1745 O O . LEU A 1 220 ? 13.758 14.703 3.994 1 97 220 LEU A O 1
ATOM 1749 N N . ARG A 1 221 ? 12.258 16.312 3.559 1 97.81 221 ARG A N 1
ATOM 1750 C CA . ARG A 1 221 ? 11.242 15.391 3.074 1 97.81 221 ARG A CA 1
ATOM 1751 C C . ARG A 1 221 ? 11.797 14.516 1.949 1 97.81 221 ARG A C 1
ATOM 1753 O O . ARG A 1 221 ? 11.57 13.305 1.933 1 97.81 221 ARG A O 1
ATOM 1760 N N . GLY A 1 222 ? 12.477 15.148 1.043 1 98.19 222 GLY A N 1
ATOM 1761 C CA . GLY A 1 222 ? 13.016 14.438 -0.102 1 98.19 222 GLY A CA 1
ATOM 1762 C C . GLY A 1 222 ? 13.977 13.328 0.287 1 98.19 222 GLY A C 1
ATOM 1763 O O . GLY A 1 222 ? 13.852 12.195 -0.194 1 98.19 222 GLY A O 1
ATOM 1764 N N . VAL A 1 223 ? 14.867 13.602 1.174 1 98.19 223 VAL A N 1
ATOM 1765 C CA . VAL A 1 223 ? 15.883 12.625 1.558 1 98.19 223 VAL A CA 1
ATOM 1766 C C . VAL A 1 223 ? 15.258 11.555 2.453 1 98.19 223 VAL A C 1
ATOM 1768 O O . VAL A 1 223 ? 15.625 10.383 2.379 1 98.19 223 VAL A O 1
ATOM 1771 N N . VAL A 1 224 ? 14.336 11.977 3.303 1 98.19 224 VAL A N 1
ATOM 1772 C CA . VAL A 1 224 ? 13.641 11.023 4.16 1 98.19 224 VAL A CA 1
ATOM 1773 C C . VAL A 1 224 ? 12.859 10.031 3.305 1 98.19 224 VAL A C 1
ATOM 1775 O O . VAL A 1 224 ? 12.898 8.82 3.555 1 98.19 224 VAL A O 1
ATOM 1778 N N . ILE A 1 225 ? 12.203 10.492 2.283 1 98.44 225 ILE A N 1
ATOM 1779 C CA . ILE A 1 225 ? 11.438 9.625 1.389 1 98.44 225 ILE A CA 1
ATOM 1780 C C . ILE A 1 225 ? 12.398 8.766 0.569 1 98.44 225 ILE A C 1
ATOM 1782 O O . ILE A 1 225 ? 12.133 7.582 0.334 1 98.44 225 ILE A O 1
ATOM 1786 N N . PHE A 1 226 ? 13.484 9.375 0.137 1 98.25 226 PHE A N 1
ATOM 1787 C CA . PHE A 1 226 ? 14.531 8.641 -0.565 1 98.25 226 PHE A CA 1
ATOM 1788 C C . PHE A 1 226 ? 15.031 7.469 0.275 1 98.25 226 PHE A C 1
ATOM 1790 O O . PHE A 1 226 ? 15.391 6.418 -0.264 1 98.25 226 PHE A O 1
ATOM 1797 N N . SER A 1 227 ? 14.961 7.52 1.57 1 98.44 227 SER A N 1
ATOM 1798 C CA . SER A 1 227 ? 15.523 6.531 2.484 1 98.44 227 SER A CA 1
ATOM 1799 C C . SER A 1 227 ? 14.492 5.48 2.871 1 98.44 227 SER A C 1
ATOM 1801 O O . SER A 1 227 ? 14.75 4.633 3.725 1 98.44 227 SER A O 1
ATOM 1803 N N . VAL A 1 228 ? 13.359 5.516 2.311 1 98.62 228 VAL A N 1
ATOM 1804 C CA . VAL A 1 228 ? 12.258 4.617 2.631 1 98.62 228 VAL A CA 1
ATOM 1805 C C . VAL A 1 228 ? 12.688 3.168 2.416 1 98.62 228 VAL A C 1
ATOM 1807 O O . VAL A 1 228 ? 12.266 2.271 3.15 1 98.62 228 VAL A O 1
ATOM 1810 N N . VAL A 1 229 ? 13.516 2.904 1.466 1 98.06 229 VAL A N 1
ATOM 1811 C CA . VAL A 1 229 ? 13.922 1.553 1.099 1 98.06 229 VAL A CA 1
ATOM 1812 C C . VAL A 1 229 ? 14.664 0.901 2.264 1 98.06 229 VAL A C 1
ATOM 1814 O O . VAL A 1 229 ? 14.609 -0.319 2.436 1 98.06 229 VAL A O 1
ATOM 1817 N N . ILE A 1 230 ? 15.305 1.686 3.098 1 98.44 230 ILE A N 1
ATOM 1818 C CA . ILE A 1 230 ? 16.047 1.154 4.238 1 98.44 230 ILE A CA 1
ATOM 1819 C C . ILE A 1 230 ? 15.07 0.531 5.238 1 98.44 230 ILE A C 1
ATOM 1821 O O . ILE A 1 230 ? 15.25 -0.619 5.648 1 98.44 230 ILE A O 1
ATOM 1825 N N . THR A 1 231 ? 14.062 1.273 5.602 1 98.56 231 THR A N 1
ATOM 1826 C CA . THR A 1 231 ? 13.039 0.771 6.516 1 98.56 231 THR A CA 1
ATOM 1827 C C . THR A 1 231 ? 12.273 -0.389 5.883 1 98.56 231 THR A C 1
ATOM 1829 O O . THR A 1 231 ? 11.891 -1.332 6.574 1 98.56 231 THR A O 1
ATOM 1832 N N . THR A 1 232 ? 12.086 -0.367 4.609 1 98.62 232 THR A N 1
ATOM 1833 C CA . THR A 1 232 ? 11.414 -1.456 3.904 1 98.62 232 THR A CA 1
ATOM 1834 C C . THR A 1 232 ? 12.164 -2.77 4.105 1 98.62 232 THR A C 1
ATOM 1836 O O . THR A 1 232 ? 11.547 -3.807 4.367 1 98.62 232 THR A O 1
ATOM 1839 N N . ARG A 1 233 ? 13.492 -2.715 3.98 1 98.19 233 ARG A N 1
ATOM 1840 C CA . ARG A 1 233 ? 14.289 -3.926 4.133 1 98.19 233 ARG A CA 1
ATOM 1841 C C . ARG A 1 233 ? 14.117 -4.531 5.523 1 98.19 233 ARG A C 1
ATOM 1843 O O . ARG A 1 233 ? 14.07 -5.754 5.672 1 98.19 233 ARG A O 1
ATOM 1850 N N . LEU A 1 234 ? 13.992 -3.689 6.531 1 98.31 234 LEU A N 1
ATOM 1851 C CA . LEU A 1 234 ? 13.797 -4.164 7.898 1 98.31 234 LEU A CA 1
ATOM 1852 C C . LEU A 1 234 ? 12.422 -4.805 8.062 1 98.31 234 LEU A C 1
ATOM 1854 O O . LEU A 1 234 ? 12.297 -5.859 8.688 1 98.31 234 LEU A O 1
ATOM 1858 N N . ILE A 1 235 ? 11.43 -4.223 7.465 1 98.69 235 ILE A N 1
ATOM 1859 C CA . ILE A 1 235 ? 10.078 -4.766 7.543 1 98.69 235 ILE A CA 1
ATOM 1860 C C . ILE A 1 235 ? 10.008 -6.09 6.785 1 98.69 235 ILE A C 1
ATOM 1862 O O . ILE A 1 235 ? 9.391 -7.047 7.25 1 98.69 235 ILE A O 1
ATOM 1866 N N . VAL A 1 236 ? 10.633 -6.176 5.668 1 98.69 236 VAL A N 1
ATOM 1867 C CA . VAL A 1 236 ? 10.625 -7.387 4.852 1 98.69 236 VAL A CA 1
ATOM 1868 C C . VAL A 1 236 ? 11.273 -8.531 5.625 1 98.69 236 VAL A C 1
ATOM 1870 O O . VAL A 1 236 ? 10.773 -9.656 5.613 1 98.69 236 VAL A O 1
ATOM 1873 N N . LEU A 1 237 ? 12.383 -8.227 6.336 1 98.31 237 LEU A N 1
ATOM 1874 C CA . LEU A 1 237 ? 13.078 -9.25 7.105 1 98.31 237 LEU A CA 1
ATOM 1875 C C . LEU A 1 237 ? 12.141 -9.891 8.125 1 98.31 237 LEU A C 1
ATOM 1877 O O . LEU A 1 237 ? 12.141 -11.109 8.297 1 98.31 237 LEU A O 1
ATOM 1881 N N . ALA A 1 238 ? 11.328 -9.148 8.719 1 98.5 238 ALA A N 1
ATOM 1882 C CA . ALA A 1 238 ? 10.398 -9.656 9.727 1 98.5 238 ALA A CA 1
ATOM 1883 C C . ALA A 1 238 ? 9.18 -10.305 9.062 1 98.5 238 ALA A C 1
ATOM 1885 O O . ALA A 1 238 ? 8.781 -11.414 9.43 1 98.5 238 ALA A O 1
ATOM 1886 N N . ALA A 1 239 ? 8.664 -9.711 8.062 1 98.62 239 ALA A N 1
ATOM 1887 C CA . ALA A 1 239 ? 7.406 -10.133 7.449 1 98.62 239 ALA A CA 1
ATOM 1888 C C . ALA A 1 239 ? 7.582 -11.438 6.688 1 98.62 239 ALA A C 1
ATOM 1890 O O . ALA A 1 239 ? 6.664 -12.266 6.637 1 98.62 239 ALA A O 1
ATOM 1891 N N . ARG A 1 240 ? 8.711 -11.609 6.035 1 98.31 240 ARG A N 1
ATOM 1892 C CA . ARG A 1 240 ? 8.93 -12.828 5.266 1 98.31 240 ARG A CA 1
ATOM 1893 C C . ARG A 1 240 ? 8.906 -14.055 6.168 1 98.31 240 ARG A C 1
ATOM 1895 O O . ARG A 1 240 ? 8.43 -15.125 5.766 1 98.31 240 ARG A O 1
ATOM 1902 N N . GLU A 1 241 ? 9.32 -13.938 7.445 1 98.5 241 GLU A N 1
ATOM 1903 C CA . GLU A 1 241 ? 9.258 -15.039 8.398 1 98.5 241 GLU A CA 1
ATOM 1904 C C . GLU A 1 241 ? 7.816 -15.328 8.812 1 98.5 241 GLU A C 1
ATOM 1906 O O . GLU A 1 241 ? 7.426 -16.484 8.961 1 98.5 241 GLU A O 1
ATOM 1911 N N . ILE A 1 242 ? 7.059 -14.305 8.961 1 98.19 242 ILE A N 1
ATOM 1912 C CA . ILE A 1 242 ? 5.672 -14.445 9.375 1 98.19 242 ILE A CA 1
ATOM 1913 C C . ILE A 1 242 ? 4.875 -15.164 8.289 1 98.19 242 ILE A C 1
ATOM 1915 O O . ILE A 1 242 ? 4.133 -16.109 8.57 1 98.19 242 ILE A O 1
ATOM 1919 N N . VAL A 1 243 ? 5.035 -14.75 7.02 1 97.81 243 VAL A N 1
ATOM 1920 C CA . VAL A 1 243 ? 4.258 -15.352 5.941 1 97.81 243 VAL A CA 1
ATOM 1921 C C . VAL A 1 243 ? 4.707 -16.797 5.723 1 97.81 243 VAL A C 1
ATOM 1923 O O . VAL A 1 243 ? 3.902 -17.656 5.34 1 97.81 243 VAL A O 1
ATOM 1926 N N . THR A 1 244 ? 5.973 -17.062 5.988 1 98.38 244 THR A N 1
ATOM 1927 C CA . THR A 1 244 ? 6.477 -18.438 5.914 1 98.38 244 THR A CA 1
ATOM 1928 C C . THR A 1 244 ? 5.781 -19.312 6.941 1 98.38 244 THR A C 1
ATOM 1930 O O . THR A 1 244 ? 5.371 -20.438 6.629 1 98.38 244 THR A O 1
ATOM 1933 N N . ASP A 1 245 ? 5.617 -18.844 8.156 1 98 245 ASP A N 1
ATOM 1934 C CA . ASP A 1 245 ? 4.977 -19.594 9.234 1 98 245 ASP A CA 1
ATOM 1935 C C . ASP A 1 245 ? 3.502 -19.844 8.922 1 98 245 ASP A C 1
ATOM 1937 O O . ASP A 1 245 ? 2.977 -20.922 9.211 1 98 245 ASP A O 1
ATOM 1941 N N . ILE A 1 246 ? 2.854 -18.875 8.32 1 95.81 246 ILE A N 1
ATOM 1942 C CA . ILE A 1 246 ? 1.451 -19.047 7.957 1 95.81 246 ILE A CA 1
ATOM 1943 C C . ILE A 1 246 ? 1.326 -20.062 6.828 1 95.81 246 ILE A C 1
ATOM 1945 O O . ILE A 1 246 ? 0.444 -20.922 6.852 1 95.81 246 ILE A O 1
ATOM 1949 N N . GLY A 1 247 ? 2.1 -19.922 5.727 1 95.75 247 GLY A N 1
ATOM 1950 C CA . GLY A 1 247 ? 2.326 -21 4.773 1 95.75 247 GLY A CA 1
ATOM 1951 C C . GLY A 1 247 ? 1.384 -20.969 3.588 1 95.75 247 GLY A C 1
ATOM 1952 O O . GLY A 1 247 ? 1.465 -21.812 2.693 1 95.75 247 GLY A O 1
ATOM 1953 N N . ASN A 1 248 ? 0.534 -19.938 3.449 1 93.44 248 ASN A N 1
ATOM 1954 C CA . ASN A 1 248 ? -0.456 -19.984 2.377 1 93.44 248 ASN A CA 1
ATOM 1955 C C . ASN A 1 248 ? -0.278 -18.828 1.405 1 93.44 248 ASN A C 1
ATOM 1957 O O . ASN A 1 248 ? -1.227 -18.422 0.726 1 93.44 248 ASN A O 1
ATOM 1961 N N . TYR A 1 249 ? 0.884 -18.219 1.376 1 97.31 249 TYR A N 1
ATOM 1962 C CA . TYR A 1 249 ? 1.138 -17.109 0.461 1 97.31 249 TYR A CA 1
ATOM 1963 C C . TYR A 1 249 ? 2.061 -17.547 -0.673 1 97.31 249 TYR A C 1
ATOM 1965 O O . TYR A 1 249 ? 2.969 -18.359 -0.469 1 97.31 249 TYR A O 1
ATOM 1973 N N . HIS A 1 250 ? 1.789 -17.016 -1.859 1 97.94 250 HIS A N 1
ATOM 1974 C CA . HIS A 1 250 ? 2.527 -17.406 -3.055 1 97.94 250 HIS A CA 1
ATOM 1975 C C . HIS A 1 250 ? 2.875 -16.188 -3.908 1 97.94 250 HIS A C 1
ATOM 1977 O O . HIS A 1 250 ? 2.152 -15.188 -3.896 1 97.94 250 HIS A O 1
ATOM 1983 N N . SER A 1 251 ? 3.939 -16.25 -4.543 1 97.56 251 SER A N 1
ATOM 1984 C CA . SER A 1 251 ? 4.312 -15.297 -5.578 1 97.56 251 SER A CA 1
ATOM 1985 C C . SER A 1 251 ? 4.289 -15.93 -6.961 1 97.56 251 SER A C 1
ATOM 1987 O O . SER A 1 251 ? 4.613 -17.109 -7.109 1 97.56 251 SER A O 1
ATOM 1989 N N . VAL A 1 252 ? 3.953 -15.172 -7.973 1 97.75 252 VAL A N 1
ATOM 1990 C CA . VAL A 1 252 ? 3.836 -15.695 -9.328 1 97.75 252 VAL A CA 1
ATOM 1991 C C . VAL A 1 252 ? 5.152 -15.492 -10.078 1 97.75 252 VAL A C 1
ATOM 1993 O O . VAL A 1 252 ? 5.73 -14.398 -10.039 1 97.75 252 VAL A O 1
ATOM 1996 N N . PHE A 1 253 ? 5.582 -16.547 -10.68 1 98.06 253 PHE A N 1
ATOM 1997 C CA . PHE A 1 253 ? 6.789 -16.5 -11.5 1 98.06 253 PHE A CA 1
ATOM 1998 C C . PHE A 1 253 ? 6.488 -16.906 -12.938 1 98.06 253 PHE A C 1
ATOM 2000 O O . PHE A 1 253 ? 5.715 -17.828 -13.18 1 98.06 253 PHE A O 1
ATOM 2007 N N . ARG A 1 254 ? 7.078 -16.156 -13.805 1 97.06 254 ARG A N 1
ATOM 2008 C CA . ARG A 1 254 ? 7.133 -16.625 -15.18 1 97.06 254 ARG A CA 1
ATOM 2009 C C . ARG A 1 254 ? 8.133 -17.766 -15.328 1 97.06 254 ARG A C 1
ATOM 2011 O O . ARG A 1 254 ? 9.211 -17.734 -14.727 1 97.06 254 ARG A O 1
ATOM 2018 N N . CYS A 1 255 ? 7.895 -18.734 -16.156 1 97.31 255 CYS A N 1
ATOM 2019 C CA . CYS A 1 255 ? 8.68 -19.969 -16.172 1 97.31 255 CYS A CA 1
ATOM 2020 C C . CYS A 1 255 ? 10.094 -19.703 -16.672 1 97.31 255 CYS A C 1
ATOM 2022 O O . CYS A 1 255 ? 11.039 -20.344 -16.234 1 97.31 255 CYS A O 1
ATOM 2024 N N . ASP A 1 256 ? 10.305 -18.75 -17.594 1 96 256 ASP A N 1
ATOM 2025 C CA . ASP A 1 256 ? 11.664 -18.453 -18.031 1 96 256 ASP A CA 1
ATOM 2026 C C . ASP A 1 256 ? 12.469 -17.781 -16.922 1 96 256 ASP A C 1
ATOM 2028 O O . ASP A 1 256 ? 13.656 -18.062 -16.75 1 96 256 ASP A O 1
ATOM 2032 N N . GLU A 1 257 ? 11.844 -16.969 -16.172 1 96.81 257 GLU A N 1
ATOM 2033 C CA . GLU A 1 257 ? 12.5 -16.406 -14.992 1 96.81 257 GLU A CA 1
ATOM 2034 C C . GLU A 1 257 ? 12.805 -17.484 -13.953 1 96.81 257 GLU A C 1
ATOM 2036 O O . GLU A 1 257 ? 13.906 -17.516 -13.398 1 96.81 257 GLU A O 1
ATOM 2041 N N . LEU A 1 258 ? 11.836 -18.312 -13.719 1 97.94 258 LEU A N 1
ATOM 2042 C CA . LEU A 1 258 ? 11.969 -19.391 -12.75 1 97.94 258 LEU A CA 1
ATOM 2043 C C . LEU A 1 258 ? 13.141 -20.297 -13.109 1 97.94 258 LEU A C 1
ATOM 2045 O O . LEU A 1 258 ? 13.945 -20.672 -12.25 1 97.94 258 LEU A O 1
ATOM 2049 N N . ARG A 1 259 ? 13.273 -20.594 -14.375 1 96.31 259 ARG A N 1
ATOM 2050 C CA . ARG A 1 259 ? 14.328 -21.484 -14.844 1 96.31 259 ARG A CA 1
ATOM 2051 C C . ARG A 1 259 ? 15.695 -20.844 -14.688 1 96.31 259 ARG A C 1
ATOM 2053 O O . ARG A 1 259 ? 16.719 -21.531 -14.617 1 96.31 259 ARG A O 1
ATOM 2060 N N . SER A 1 260 ? 15.695 -19.516 -14.703 1 95.56 260 SER A N 1
ATOM 2061 C CA . SER A 1 260 ? 16.953 -18.828 -14.484 1 95.56 260 SER A CA 1
ATOM 2062 C C . SER A 1 260 ? 17.406 -18.938 -13.031 1 95.56 260 SER A C 1
ATOM 2064 O O . SER A 1 260 ? 18.594 -18.797 -12.734 1 95.56 260 SER A O 1
ATOM 2066 N N . VAL A 1 261 ? 16.531 -19.25 -12.156 1 96.62 261 VAL A N 1
ATOM 2067 C CA . VAL A 1 261 ? 16.844 -19.391 -10.742 1 96.62 261 VAL A CA 1
ATOM 2068 C C . VAL A 1 261 ? 17.141 -20.859 -10.414 1 96.62 261 VAL A C 1
ATOM 2070 O O . VAL A 1 261 ? 18.172 -21.172 -9.797 1 96.62 261 VAL A O 1
ATOM 2073 N N . LEU A 1 262 ? 16.203 -21.672 -10.859 1 96.06 262 LEU A N 1
ATOM 2074 C CA . LEU A 1 262 ? 16.391 -23.109 -10.719 1 96.06 262 LEU A CA 1
ATOM 2075 C C . LEU A 1 262 ? 17.031 -23.703 -11.969 1 96.06 262 LEU A C 1
ATOM 2077 O O . LEU A 1 262 ? 16.344 -24.062 -12.922 1 96.06 262 LEU A O 1
ATOM 2081 N N . THR A 1 263 ? 18.281 -23.953 -11.953 1 92.62 263 THR A N 1
ATOM 2082 C CA . THR A 1 263 ? 19.016 -24.328 -13.148 1 92.62 263 THR A CA 1
ATOM 2083 C C . THR A 1 263 ? 18.969 -25.844 -13.367 1 92.62 263 THR A C 1
ATOM 2085 O O . THR A 1 263 ? 19.188 -26.328 -14.477 1 92.62 263 THR A O 1
ATOM 2088 N N . ASN A 1 264 ? 18.609 -26.578 -12.305 1 94.69 264 ASN A N 1
ATOM 2089 C CA . ASN A 1 264 ? 18.484 -28.031 -12.438 1 94.69 264 ASN A CA 1
ATOM 2090 C C . ASN A 1 264 ? 17.109 -28.422 -12.969 1 94.69 264 ASN A C 1
ATOM 2092 O O . ASN A 1 264 ? 16.109 -28.297 -12.266 1 94.69 264 ASN A O 1
ATOM 2096 N N . ILE A 1 265 ? 17.062 -29.031 -14.078 1 93.19 265 ILE A N 1
ATOM 2097 C CA . ILE A 1 265 ? 15.82 -29.328 -14.781 1 93.19 265 ILE A CA 1
ATOM 2098 C C . ILE A 1 265 ? 15.047 -30.406 -14.023 1 93.19 265 ILE A C 1
ATOM 2100 O O . ILE A 1 265 ? 13.812 -30.391 -14 1 93.19 265 ILE A O 1
ATOM 2104 N N . THR A 1 266 ? 15.672 -31.312 -13.391 1 94.94 266 THR A N 1
ATOM 2105 C CA . THR A 1 266 ? 15.008 -32.375 -12.633 1 94.94 266 THR A CA 1
ATOM 2106 C C . THR A 1 266 ? 14.211 -31.797 -11.469 1 94.94 266 THR A C 1
ATOM 2108 O O . THR A 1 266 ? 13.086 -32.219 -11.203 1 94.94 266 THR A O 1
ATOM 2111 N N . THR A 1 267 ? 14.852 -30.812 -10.867 1 95.12 267 THR A N 1
ATOM 2112 C CA . THR A 1 267 ? 14.156 -30.141 -9.766 1 95.12 267 THR A CA 1
ATOM 2113 C C . THR A 1 267 ? 12.93 -29.391 -10.273 1 95.12 267 THR A C 1
ATOM 2115 O O . THR A 1 267 ? 11.875 -29.406 -9.633 1 95.12 267 THR A O 1
ATOM 2118 N N . VAL A 1 268 ? 13.055 -28.781 -11.438 1 96.38 268 VAL A N 1
ATOM 2119 C CA . VAL A 1 268 ? 11.945 -28.047 -12.039 1 96.38 268 VAL A CA 1
ATOM 2120 C C . VAL A 1 268 ? 10.82 -29 -12.391 1 96.38 268 VAL A C 1
ATOM 2122 O O . VAL A 1 268 ? 9.648 -28.719 -12.125 1 96.38 268 VAL A O 1
ATOM 2125 N N . GLU A 1 269 ? 11.133 -30.156 -12.922 1 94.75 269 GLU A N 1
ATOM 2126 C CA . GLU A 1 269 ? 10.141 -31.141 -13.297 1 94.75 269 GLU A CA 1
ATOM 2127 C C . GLU A 1 269 ? 9.367 -31.641 -12.078 1 94.75 269 GLU A C 1
ATOM 2129 O O . GLU A 1 269 ? 8.164 -31.891 -12.164 1 94.75 269 GLU A O 1
ATOM 2134 N N . LEU A 1 270 ? 10.031 -31.75 -11.023 1 93.81 270 LEU A N 1
ATOM 2135 C CA . LEU A 1 270 ? 9.422 -32.281 -9.812 1 93.81 270 LEU A CA 1
ATOM 2136 C C . LEU A 1 270 ? 8.523 -31.234 -9.156 1 93.81 270 LEU A C 1
ATOM 2138 O O . LEU A 1 270 ? 7.402 -31.547 -8.742 1 93.81 270 LEU A O 1
ATOM 2142 N N . GLN A 1 271 ? 9.031 -30.031 -9.141 1 94.38 271 GLN A N 1
ATOM 2143 C CA . GLN A 1 271 ? 8.32 -29.016 -8.375 1 94.38 271 GLN A CA 1
ATOM 2144 C C . GLN A 1 271 ? 7.336 -28.25 -9.25 1 94.38 271 GLN A C 1
ATOM 2146 O O . GLN A 1 271 ? 6.262 -27.859 -8.789 1 94.38 271 GLN A O 1
ATOM 2151 N N . PHE A 1 272 ? 7.766 -28 -10.477 1 96 272 PHE A N 1
ATOM 2152 C CA . PHE A 1 272 ? 6.965 -27.188 -11.398 1 96 272 PHE A CA 1
ATOM 2153 C C . PHE A 1 272 ? 6.906 -27.844 -12.773 1 96 272 PHE A C 1
ATOM 2155 O O . PHE A 1 272 ? 7.41 -27.281 -13.75 1 96 272 PHE A O 1
ATOM 2162 N N . PRO A 1 273 ? 6.176 -28.875 -12.82 1 93.19 273 PRO A N 1
ATOM 2163 C CA . PRO A 1 273 ? 6.141 -29.609 -14.086 1 93.19 273 PRO A CA 1
ATOM 2164 C C . PRO A 1 273 ? 5.648 -28.766 -15.258 1 93.19 273 PRO A C 1
ATOM 2166 O O . PRO A 1 273 ? 6.059 -28.984 -16.391 1 93.19 273 PRO A O 1
ATOM 2169 N N . ALA A 1 274 ? 4.836 -27.766 -15.047 1 92.31 274 ALA A N 1
ATOM 2170 C CA . ALA A 1 274 ? 4.332 -26.891 -16.094 1 92.31 274 ALA A CA 1
ATOM 2171 C C . ALA A 1 274 ? 5.469 -26.109 -16.75 1 92.31 274 ALA A C 1
ATOM 2173 O O . ALA A 1 274 ? 5.328 -25.609 -17.875 1 92.31 274 ALA A O 1
ATOM 2174 N N . CYS A 1 275 ? 6.586 -25.984 -16.047 1 96 275 CYS A N 1
ATOM 2175 C CA . CYS A 1 275 ? 7.707 -25.188 -16.547 1 96 275 CYS A CA 1
ATOM 2176 C C . CYS A 1 275 ? 8.797 -26.094 -17.109 1 96 275 CYS A C 1
ATOM 2178 O O . CYS A 1 275 ? 9.891 -25.625 -17.438 1 96 275 CYS A O 1
ATOM 2180 N N . ALA A 1 276 ? 8.641 -27.359 -17.188 1 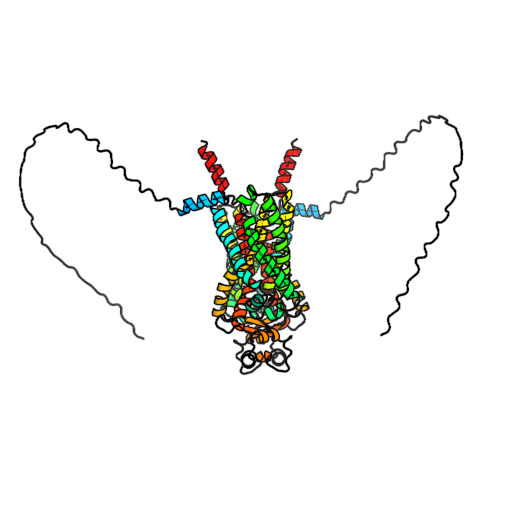92.56 276 ALA A N 1
ATOM 2181 C CA . ALA A 1 276 ? 9.688 -28.297 -17.594 1 92.56 276 ALA A CA 1
ATOM 2182 C C . ALA A 1 276 ? 9.422 -28.828 -19 1 92.56 276 ALA A C 1
ATOM 2184 O O . ALA A 1 276 ? 10.344 -29.312 -19.672 1 92.56 276 ALA A O 1
ATOM 2185 N N . GLY A 1 277 ? 8.32 -28.75 -19.469 1 84.12 277 GLY A N 1
ATOM 2186 C CA . GLY A 1 277 ? 8.016 -29.375 -20.75 1 84.12 277 GLY A CA 1
ATOM 2187 C C . GLY A 1 277 ? 8.766 -28.75 -21.906 1 84.12 277 GLY A C 1
ATOM 2188 O O . GLY A 1 277 ? 9.07 -27.562 -21.891 1 84.12 277 GLY A O 1
ATOM 2189 N N . ASN A 1 278 ? 9.148 -29.547 -22.797 1 82.88 278 ASN A N 1
ATOM 2190 C CA . ASN A 1 278 ? 9.875 -29.094 -23.984 1 82.88 278 ASN A CA 1
ATOM 2191 C C . ASN A 1 278 ? 8.992 -28.281 -24.906 1 82.88 278 ASN A C 1
ATOM 2193 O O . ASN A 1 278 ? 9.492 -27.438 -25.672 1 82.88 278 ASN A O 1
ATOM 2197 N N . ASP A 1 279 ? 7.719 -28.422 -24.859 1 87.69 279 ASP A N 1
ATOM 2198 C CA . ASP A 1 279 ? 6.816 -27.766 -25.797 1 87.69 279 ASP A CA 1
ATOM 2199 C C . ASP A 1 279 ? 6.082 -26.609 -25.125 1 87.69 279 ASP A C 1
ATOM 2201 O O . ASP A 1 279 ? 5.129 -26.062 -25.688 1 87.69 279 ASP A O 1
ATOM 2205 N N . VAL A 1 280 ? 6.641 -26.266 -24.094 1 88.44 280 VAL A N 1
ATOM 2206 C CA . VAL A 1 280 ? 5.938 -25.219 -23.375 1 88.44 280 VAL A CA 1
ATOM 2207 C C . VAL A 1 280 ? 6.586 -23.875 -23.656 1 88.44 280 VAL A C 1
ATOM 2209 O O . VAL A 1 280 ? 7.812 -23.766 -23.703 1 88.44 280 VAL A O 1
ATOM 2212 N N . ASP A 1 281 ? 5.75 -22.922 -24 1 94.12 281 ASP A N 1
ATOM 2213 C CA . ASP A 1 281 ? 6.242 -21.547 -24.109 1 94.12 281 ASP A CA 1
ATOM 2214 C C . ASP A 1 281 ? 6.504 -20.953 -22.734 1 94.12 281 ASP A C 1
ATOM 2216 O O . ASP A 1 281 ? 5.578 -20.469 -22.062 1 94.12 281 ASP A O 1
ATOM 2220 N N . LEU A 1 282 ? 7.691 -20.891 -22.359 1 94.69 282 LEU A N 1
ATOM 2221 C CA . LEU A 1 282 ? 8.094 -20.484 -21.016 1 94.69 282 LEU A CA 1
ATOM 2222 C C . LEU A 1 282 ? 7.754 -19.031 -20.766 1 94.69 282 LEU A C 1
ATOM 2224 O O . LEU A 1 282 ? 7.551 -18.609 -19.625 1 94.69 282 LEU A O 1
ATOM 2228 N N . SER A 1 283 ? 7.652 -18.188 -21.797 1 94.06 283 SER A N 1
ATOM 2229 C CA . SER A 1 283 ? 7.426 -16.75 -21.656 1 94.06 283 SER A CA 1
ATOM 2230 C C . SER A 1 283 ? 5.949 -16.438 -21.453 1 94.06 283 SER A C 1
ATOM 2232 O O . SER A 1 283 ? 5.586 -15.312 -21.109 1 94.06 283 SER A O 1
ATOM 2234 N N . ARG A 1 284 ? 5.105 -17.438 -21.531 1 93.81 284 ARG A N 1
ATOM 2235 C CA . ARG A 1 284 ? 3.67 -17.203 -21.375 1 93.81 284 ARG A CA 1
ATOM 2236 C C . ARG A 1 284 ? 3.088 -18.094 -20.297 1 93.81 284 ARG A C 1
ATOM 2238 O O . ARG A 1 284 ? 1.868 -18.172 -20.125 1 93.81 284 ARG A O 1
ATOM 2245 N N . THR A 1 285 ? 3.971 -18.797 -19.672 1 95.56 285 THR A N 1
ATOM 2246 C CA . THR A 1 285 ? 3.521 -19.703 -18.609 1 95.56 285 THR A CA 1
ATOM 2247 C C . THR A 1 285 ? 3.939 -19.188 -17.234 1 95.56 285 THR A C 1
ATOM 2249 O O . THR A 1 285 ? 5.09 -18.797 -17.047 1 95.56 285 THR A O 1
ATOM 2252 N N . PHE A 1 286 ? 2.967 -19.172 -16.406 1 97 286 PHE A N 1
ATOM 2253 C CA . PHE A 1 286 ? 3.184 -18.672 -15.047 1 97 286 PHE A CA 1
ATOM 2254 C C . PHE A 1 286 ? 2.846 -19.734 -14.008 1 97 286 PHE A C 1
ATOM 2256 O O . PHE A 1 286 ? 1.956 -20.562 -14.227 1 97 286 PHE A O 1
ATOM 2263 N N . VAL A 1 287 ? 3.564 -19.719 -12.891 1 97.38 287 VAL A N 1
ATOM 2264 C CA . VAL A 1 287 ? 3.301 -20.672 -11.82 1 97.38 287 VAL A CA 1
ATOM 2265 C C . VAL A 1 287 ? 3.385 -19.953 -10.469 1 97.38 287 VAL A C 1
ATOM 2267 O O . VAL A 1 287 ? 4.129 -18.984 -10.312 1 97.38 287 VAL A O 1
ATOM 2270 N N . PRO A 1 288 ? 2.572 -20.359 -9.539 1 97.81 288 PRO A N 1
ATOM 2271 C CA . PRO A 1 288 ? 2.713 -19.844 -8.172 1 97.81 288 PRO A CA 1
ATOM 2272 C C . PRO A 1 288 ? 3.83 -20.531 -7.395 1 97.81 288 PRO A C 1
ATOM 2274 O O . PRO A 1 288 ? 3.994 -21.75 -7.496 1 97.81 288 PRO A O 1
ATOM 2277 N N . VAL A 1 289 ? 4.617 -19.797 -6.73 1 98.25 289 VAL A N 1
ATOM 2278 C CA . VAL A 1 289 ? 5.68 -20.328 -5.883 1 98.25 289 VAL A CA 1
ATOM 2279 C C . VAL A 1 289 ? 5.391 -19.984 -4.422 1 98.25 289 VAL A C 1
ATOM 2281 O O . VAL A 1 289 ? 5.172 -18.828 -4.082 1 98.25 289 VAL A O 1
ATOM 2284 N N . ASN A 1 290 ? 5.418 -20.938 -3.607 1 98.06 290 ASN A N 1
ATOM 2285 C CA . ASN A 1 290 ? 5.133 -20.766 -2.189 1 98.06 290 ASN A CA 1
ATOM 2286 C C . ASN A 1 290 ? 6.219 -19.938 -1.502 1 98.06 290 ASN A C 1
ATOM 2288 O O . ASN A 1 290 ? 7.406 -20.141 -1.743 1 98.06 290 ASN A O 1
ATOM 2292 N N . ALA A 1 291 ? 5.742 -19.031 -0.677 1 98.31 291 ALA A N 1
ATOM 2293 C CA . ALA A 1 291 ? 6.66 -18.234 0.127 1 98.31 291 ALA A CA 1
ATOM 2294 C C . ALA A 1 291 ? 7.242 -19.047 1.277 1 98.31 291 ALA A C 1
ATOM 2296 O O . ALA A 1 291 ? 6.523 -19.406 2.215 1 98.31 291 ALA A O 1
ATOM 2297 N N . ASP A 1 292 ? 8.555 -19.266 1.264 1 98.56 292 ASP A N 1
ATOM 2298 C CA . ASP A 1 292 ? 9.195 -20.094 2.283 1 98.56 292 ASP A CA 1
ATOM 2299 C C . ASP A 1 292 ? 10.672 -19.719 2.434 1 98.56 292 ASP A C 1
ATOM 2301 O O . ASP A 1 292 ? 11.492 -20.062 1.577 1 98.56 292 ASP A O 1
ATOM 2305 N N . THR A 1 293 ? 11.016 -19.172 3.582 1 98.19 293 THR A N 1
ATOM 2306 C CA . THR A 1 293 ? 12.383 -18.703 3.811 1 98.19 293 THR A CA 1
ATOM 2307 C C . THR A 1 293 ? 13.312 -19.891 4.078 1 98.19 293 THR A C 1
ATOM 2309 O O . THR A 1 293 ? 14.531 -19.75 4.047 1 98.19 293 THR A O 1
ATOM 2312 N N . HIS A 1 294 ? 12.82 -21.062 4.301 1 97.56 294 HIS A N 1
ATOM 2313 C CA . HIS A 1 294 ? 13.625 -22.25 4.59 1 97.56 294 HIS A CA 1
ATOM 2314 C C . HIS A 1 294 ? 13.789 -23.125 3.35 1 97.56 294 HIS A C 1
ATOM 2316 O O . HIS A 1 294 ? 14.492 -24.141 3.389 1 97.56 294 HIS A O 1
ATOM 2322 N N . GLY A 1 295 ? 13.148 -22.766 2.268 1 95.94 295 GLY A N 1
ATOM 2323 C CA . GLY A 1 295 ? 13.25 -23.516 1.028 1 95.94 295 GLY A CA 1
ATOM 2324 C C . GLY A 1 295 ? 14.453 -23.125 0.19 1 95.94 295 GLY A C 1
ATOM 2325 O O . GLY A 1 295 ? 15.422 -22.562 0.708 1 95.94 295 GLY A O 1
ATOM 2326 N N . ASP A 1 296 ? 14.422 -23.531 -1.041 1 96.19 296 ASP A N 1
ATOM 2327 C CA . ASP A 1 296 ? 15.508 -23.172 -1.951 1 96.19 296 ASP A CA 1
ATOM 2328 C C . ASP A 1 296 ? 15.477 -21.688 -2.293 1 96.19 296 ASP A C 1
ATOM 2330 O O . ASP A 1 296 ? 14.711 -20.922 -1.701 1 96.19 296 ASP A O 1
ATOM 2334 N N . LYS A 1 297 ? 16.297 -21.281 -3.18 1 96.31 297 LYS A N 1
ATOM 2335 C CA . LYS A 1 297 ? 16.453 -19.859 -3.518 1 96.31 297 LYS A CA 1
ATOM 2336 C C . LYS A 1 297 ? 15.164 -19.281 -4.086 1 96.31 297 LYS A C 1
ATOM 2338 O O . LYS A 1 297 ? 14.836 -18.125 -3.84 1 96.31 297 LYS A O 1
ATOM 2343 N N . LEU A 1 298 ? 14.5 -20.109 -4.797 1 97.88 298 LEU A N 1
ATOM 2344 C CA . LEU A 1 298 ? 13.25 -19.672 -5.422 1 97.88 298 LEU A CA 1
ATOM 2345 C C . LEU A 1 298 ? 12.18 -19.391 -4.367 1 97.88 298 LEU A C 1
ATOM 2347 O O . LEU A 1 298 ? 11.539 -18.344 -4.387 1 97.88 298 LEU A O 1
ATOM 2351 N N . HIS A 1 299 ? 11.992 -20.281 -3.443 1 98.31 299 HIS A N 1
ATOM 2352 C CA . HIS A 1 299 ? 11.008 -20.125 -2.377 1 98.31 299 HIS A CA 1
ATOM 2353 C C . HIS A 1 299 ? 11.398 -19 -1.428 1 98.31 299 HIS A C 1
ATOM 2355 O O . HIS A 1 299 ? 10.531 -18.281 -0.917 1 98.31 299 HIS A O 1
ATOM 2361 N N . ASP A 1 300 ? 12.68 -18.906 -1.259 1 98.19 300 ASP A N 1
ATOM 2362 C CA . ASP A 1 300 ? 13.188 -17.844 -0.399 1 98.19 300 ASP A CA 1
ATOM 2363 C C . ASP A 1 300 ? 12.844 -16.469 -0.966 1 98.19 300 ASP A C 1
ATOM 2365 O O . ASP A 1 300 ? 12.312 -15.609 -0.254 1 98.19 300 ASP A O 1
ATOM 2369 N N . ILE A 1 301 ? 13.102 -16.203 -2.225 1 98.31 301 ILE A N 1
ATOM 2370 C CA . ILE A 1 301 ? 12.836 -14.898 -2.822 1 98.31 301 ILE A CA 1
ATOM 2371 C C . ILE A 1 301 ? 11.328 -14.68 -2.947 1 98.31 301 ILE A C 1
ATOM 2373 O O . ILE A 1 301 ? 10.852 -13.547 -2.877 1 98.31 301 ILE A O 1
ATOM 2377 N N . ALA A 1 302 ? 10.594 -15.773 -3.119 1 98.56 302 ALA A N 1
ATOM 2378 C CA . ALA A 1 302 ? 9.141 -15.656 -3.154 1 98.56 302 ALA A CA 1
ATOM 2379 C C . ALA A 1 302 ? 8.609 -15.039 -1.863 1 98.56 302 ALA A C 1
ATOM 2381 O O . ALA A 1 302 ? 7.684 -14.219 -1.891 1 98.56 302 ALA A O 1
ATOM 2382 N N . ALA A 1 303 ? 9.188 -15.414 -0.745 1 98.62 303 ALA A N 1
ATOM 2383 C CA . ALA A 1 303 ? 8.789 -14.859 0.543 1 98.62 303 ALA A CA 1
ATOM 2384 C C . ALA A 1 303 ? 9.031 -13.352 0.59 1 98.62 303 ALA A C 1
ATOM 2386 O O . ALA A 1 303 ? 8.234 -12.602 1.154 1 98.62 303 ALA A O 1
ATOM 2387 N N . THR A 1 304 ? 10.07 -12.922 -0.007 1 98.31 304 THR A N 1
ATOM 2388 C CA . THR A 1 304 ? 10.391 -11.5 -0.061 1 98.31 304 THR A CA 1
ATOM 2389 C C . THR A 1 304 ? 9.43 -10.766 -0.996 1 98.31 304 THR A C 1
ATOM 2391 O O . THR A 1 304 ? 8.914 -9.703 -0.654 1 98.31 304 THR A O 1
ATOM 2394 N N . ARG A 1 305 ? 9.141 -11.375 -2.113 1 98.06 305 ARG A N 1
ATOM 2395 C CA . ARG A 1 305 ? 8.273 -10.75 -3.111 1 98.06 305 ARG A CA 1
ATOM 2396 C C . ARG A 1 305 ? 6.871 -10.547 -2.561 1 98.06 305 ARG A C 1
ATOM 2398 O O . ARG A 1 305 ? 6.258 -9.5 -2.793 1 98.06 305 ARG A O 1
ATOM 2405 N N . VAL A 1 306 ? 6.453 -11.484 -1.805 1 97.94 306 VAL A N 1
ATOM 2406 C CA . VAL A 1 306 ? 5.086 -11.477 -1.291 1 97.94 306 VAL A CA 1
ATOM 2407 C C . VAL A 1 306 ? 4.883 -10.273 -0.376 1 97.94 306 VAL A C 1
ATOM 2409 O O . VAL A 1 306 ? 3.83 -9.633 -0.41 1 97.94 306 VAL A O 1
ATOM 2412 N N . VAL A 1 307 ? 5.898 -9.914 0.362 1 98.38 307 VAL A N 1
ATOM 2413 C CA . VAL A 1 307 ? 5.684 -8.922 1.414 1 98.38 307 VAL A CA 1
ATOM 2414 C C . VAL A 1 307 ? 6.258 -7.578 0.979 1 98.38 307 VAL A C 1
ATOM 2416 O O . VAL A 1 307 ? 6.109 -6.574 1.686 1 98.38 307 VAL A O 1
ATOM 2419 N N . GLN A 1 308 ? 6.883 -7.504 -0.149 1 98.38 308 GLN A N 1
ATOM 2420 C CA . GLN A 1 308 ? 7.617 -6.32 -0.581 1 98.38 308 GLN A CA 1
ATOM 2421 C C . GLN A 1 308 ? 6.695 -5.113 -0.699 1 98.38 308 GLN A C 1
ATOM 2423 O O . GLN A 1 308 ? 6.996 -4.039 -0.174 1 98.38 308 GLN A O 1
ATOM 2428 N N . GLY A 1 309 ? 5.543 -5.262 -1.387 1 97.81 309 GLY A N 1
ATOM 2429 C CA . GLY A 1 309 ? 4.613 -4.156 -1.556 1 97.81 309 GLY A CA 1
ATOM 2430 C C . GLY A 1 309 ? 4.094 -3.607 -0.24 1 97.81 309 GLY A C 1
ATOM 2431 O O . GLY A 1 309 ? 4.105 -2.395 -0.019 1 97.81 309 GLY A O 1
ATOM 2432 N N . MET A 1 310 ? 3.637 -4.477 0.617 1 97.81 310 MET A N 1
ATOM 2433 C CA . MET A 1 310 ? 3.145 -4.082 1.933 1 97.81 310 MET A CA 1
ATOM 2434 C C . MET A 1 310 ? 4.223 -3.346 2.721 1 97.81 310 MET A C 1
ATOM 2436 O O . MET A 1 310 ? 3.955 -2.301 3.314 1 97.81 310 MET A O 1
ATOM 2440 N N . ALA A 1 311 ? 5.426 -3.887 2.676 1 98.62 311 ALA A N 1
ATOM 2441 C CA . ALA A 1 311 ? 6.535 -3.299 3.422 1 98.62 311 ALA A CA 1
ATOM 2442 C C . ALA A 1 311 ? 6.848 -1.893 2.92 1 98.62 311 ALA A C 1
ATOM 2444 O O . ALA A 1 311 ? 7.109 -0.987 3.717 1 98.62 311 ALA A O 1
ATOM 2445 N N . LEU A 1 312 ? 6.824 -1.726 1.661 1 98.44 312 LEU A N 1
ATOM 2446 C CA . LEU A 1 312 ? 7.09 -0.424 1.058 1 98.44 312 LEU A CA 1
ATOM 2447 C C . LEU A 1 312 ? 6.051 0.602 1.5 1 98.44 312 LEU A C 1
ATOM 2449 O O . LEU A 1 312 ? 6.398 1.718 1.89 1 98.44 312 LEU A O 1
ATOM 2453 N N . TRP A 1 313 ? 4.848 0.236 1.464 1 97.06 313 TRP A N 1
ATOM 2454 C CA . TRP A 1 313 ? 3.771 1.155 1.823 1 97.06 313 TRP A CA 1
ATOM 2455 C C . TRP A 1 313 ? 3.855 1.541 3.297 1 97.06 313 TRP A C 1
ATOM 2457 O O . TRP A 1 313 ? 3.758 2.721 3.643 1 97.06 313 TRP A O 1
ATOM 2467 N N . PHE A 1 314 ? 4.066 0.564 4.16 1 97.62 314 PHE A N 1
ATOM 2468 C CA . PHE A 1 314 ? 4.203 0.866 5.578 1 97.62 314 PHE A CA 1
ATOM 2469 C C . PHE A 1 314 ? 5.43 1.736 5.832 1 97.62 314 PHE A C 1
ATOM 2471 O O . PHE A 1 314 ? 5.383 2.662 6.645 1 97.62 314 PHE A O 1
ATOM 2478 N N . ALA A 1 315 ? 6.473 1.428 5.16 1 98.44 315 ALA A N 1
ATOM 2479 C CA . ALA A 1 315 ? 7.688 2.219 5.328 1 98.44 315 ALA A CA 1
ATOM 2480 C C . ALA A 1 315 ? 7.457 3.674 4.926 1 98.44 315 ALA A C 1
ATOM 2482 O O . ALA A 1 315 ? 7.922 4.594 5.602 1 98.44 315 ALA A O 1
ATOM 2483 N N . LEU A 1 316 ? 6.766 3.889 3.828 1 97.56 316 LEU A N 1
ATOM 2484 C CA . LEU A 1 316 ? 6.477 5.254 3.4 1 97.56 316 LEU A CA 1
ATOM 2485 C C . LEU A 1 316 ? 5.68 5.996 4.465 1 97.56 316 LEU A C 1
ATOM 2487 O O . LEU A 1 316 ? 5.988 7.148 4.789 1 97.56 316 LEU A O 1
ATOM 2491 N N . ILE A 1 317 ? 4.727 5.359 5.02 1 93.75 317 ILE A N 1
ATOM 2492 C CA . ILE A 1 317 ? 3.875 5.98 6.027 1 93.75 317 ILE A CA 1
ATOM 2493 C C . ILE A 1 317 ? 4.715 6.363 7.246 1 93.75 317 ILE A C 1
ATOM 2495 O O . ILE A 1 317 ? 4.617 7.484 7.75 1 93.75 317 ILE A O 1
ATOM 2499 N N . ILE A 1 318 ? 5.539 5.512 7.633 1 95.88 318 ILE A N 1
ATOM 2500 C CA . ILE A 1 318 ? 6.391 5.746 8.789 1 95.88 318 ILE A CA 1
ATOM 2501 C C . ILE A 1 318 ? 7.305 6.941 8.531 1 95.88 318 ILE A C 1
ATOM 2503 O O . ILE A 1 318 ? 7.445 7.824 9.375 1 95.88 318 ILE A O 1
ATOM 2507 N N . HIS A 1 319 ? 7.848 6.988 7.391 1 97.56 319 HIS A N 1
ATOM 2508 C CA . HIS A 1 319 ? 8.789 8.055 7.059 1 97.56 319 HIS A CA 1
ATOM 2509 C C . HIS A 1 319 ? 8.078 9.391 6.922 1 97.56 319 HIS A C 1
ATOM 2511 O O . HIS A 1 319 ? 8.555 10.414 7.426 1 97.56 319 HIS A O 1
ATOM 2517 N N . VAL A 1 320 ? 6.988 9.406 6.258 1 94.31 320 VAL A N 1
ATOM 2518 C CA . VAL A 1 320 ? 6.254 10.648 6.051 1 94.31 320 VAL A CA 1
ATOM 2519 C C . VAL A 1 320 ? 5.742 11.172 7.391 1 94.31 320 VAL A C 1
ATOM 2521 O O . VAL A 1 320 ? 5.934 12.344 7.719 1 94.31 320 VAL A O 1
ATOM 2524 N N . PHE A 1 321 ? 5.184 10.32 8.188 1 90.81 321 PHE A N 1
ATOM 2525 C CA . PHE A 1 321 ? 4.664 10.742 9.484 1 90.81 321 PHE A CA 1
ATOM 2526 C C . PHE A 1 321 ? 5.801 11.172 10.406 1 90.81 321 PHE A C 1
ATOM 2528 O O . PHE A 1 321 ? 5.688 12.172 11.117 1 90.81 321 PHE A O 1
ATOM 2535 N N . GLY A 1 322 ? 6.844 10.383 10.406 1 92.88 322 GLY A N 1
ATOM 2536 C CA . GLY A 1 322 ? 8 10.758 11.211 1 92.88 322 GLY A CA 1
ATOM 2537 C C . GLY A 1 322 ? 8.602 12.086 10.797 1 92.88 322 GLY A C 1
ATOM 2538 O O . GLY A 1 322 ? 8.945 12.914 11.648 1 92.88 322 GLY A O 1
ATOM 2539 N N . CYS A 1 323 ? 8.68 12.297 9.539 1 94.56 323 CYS A N 1
ATOM 2540 C CA . CYS A 1 323 ? 9.242 13.539 9.023 1 94.56 323 CYS A CA 1
ATOM 2541 C C . CYS A 1 323 ? 8.359 14.727 9.375 1 94.56 323 CYS A C 1
ATOM 2543 O O . CYS A 1 323 ? 8.852 15.758 9.852 1 94.56 323 CYS A O 1
ATOM 2545 N N . GLU A 1 324 ? 7.074 14.617 9.242 1 90.81 324 GLU A N 1
ATOM 2546 C CA . GLU A 1 324 ? 6.156 15.719 9.531 1 90.81 324 GLU A CA 1
ATOM 2547 C C . GLU A 1 324 ? 6.109 16.016 11.031 1 90.81 324 GLU A C 1
ATOM 2549 O O . GLU A 1 324 ? 5.973 17.172 11.438 1 90.81 324 GLU A O 1
ATOM 2554 N N . ALA A 1 325 ? 6.219 14.977 11.789 1 88.25 325 ALA A N 1
ATOM 2555 C CA . ALA A 1 325 ? 6.281 15.172 13.234 1 88.25 325 ALA A CA 1
ATOM 2556 C C . ALA A 1 325 ? 7.535 15.945 13.625 1 88.25 325 ALA A C 1
ATOM 2558 O O . ALA A 1 325 ? 7.52 16.719 14.586 1 88.25 325 ALA A O 1
ATOM 2559 N N . TYR A 1 326 ? 8.523 15.711 12.867 1 90.5 326 TYR A N 1
ATOM 2560 C CA . TYR A 1 326 ? 9.797 16.359 13.164 1 90.5 326 TYR A CA 1
ATOM 2561 C C . TYR A 1 326 ? 9.781 17.812 12.695 1 90.5 326 TYR A C 1
ATOM 2563 O O . TYR A 1 326 ? 10.273 18.703 13.398 1 90.5 326 TYR A O 1
ATOM 2571 N N . VAL A 1 327 ? 9.219 18.062 11.484 1 89.31 327 VAL A N 1
ATOM 2572 C CA . VAL A 1 327 ? 9.305 19.406 10.914 1 89.31 327 VAL A CA 1
ATOM 2573 C C . VAL A 1 327 ? 8.195 20.281 11.484 1 89.31 327 VAL A C 1
ATOM 2575 O O . VAL A 1 327 ? 8.281 21.516 11.422 1 89.31 327 VAL A O 1
ATOM 2578 N N . SER A 1 328 ? 7.02 19.734 11.742 1 75.94 328 SER A N 1
ATOM 2579 C CA . SER A 1 328 ? 5.914 20.516 12.273 1 75.94 328 SER A CA 1
ATOM 2580 C C . SER A 1 328 ? 6.191 20.969 13.703 1 75.94 328 SER A C 1
ATOM 2582 O O . SER A 1 328 ? 6.848 20.25 14.461 1 75.94 328 SER A O 1
ATOM 2584 N N . PRO A 1 329 ? 6.375 22.219 13.93 1 56.44 329 PRO A N 1
ATOM 2585 C CA . PRO A 1 329 ? 6.605 22.688 15.289 1 56.44 329 PRO A CA 1
ATOM 2586 C C . PRO A 1 329 ? 5.809 21.906 16.328 1 56.44 329 PRO A C 1
ATOM 2588 O O . PRO A 1 329 ? 4.602 21.719 16.172 1 56.44 329 PRO A O 1
ATOM 2591 N N . PHE A 1 330 ? 6.168 20.766 16.75 1 43.56 330 PHE A N 1
ATOM 2592 C CA . PHE A 1 330 ? 5.441 20.438 17.969 1 43.56 330 PHE A CA 1
ATOM 2593 C C . PHE A 1 330 ? 4.977 21.703 18.688 1 43.56 330 PHE A C 1
ATOM 2595 O O . PHE A 1 330 ? 5.789 22.547 19.062 1 43.56 330 PHE A O 1
ATOM 2602 N N . GLN A 1 331 ? 3.973 22.359 18.375 1 39.56 331 GLN A N 1
ATOM 2603 C CA . GLN A 1 331 ? 3.395 23.312 19.312 1 39.56 331 GLN A CA 1
ATOM 2604 C C . GLN A 1 331 ? 3.816 23 20.734 1 39.56 331 GLN A C 1
ATOM 2606 O O . GLN A 1 331 ? 3.348 23.656 21.688 1 39.56 331 GLN A O 1
ATOM 2611 N N . ARG A 1 332 ? 4.375 22.016 21.125 1 37.72 332 ARG A N 1
ATOM 2612 C CA . ARG A 1 332 ? 4.73 21.734 22.5 1 37.72 332 ARG A CA 1
ATOM 2613 C C . ARG A 1 332 ? 5.586 22.844 23.094 1 37.72 332 ARG A C 1
ATOM 2615 O O . ARG A 1 332 ? 5.348 23.281 24.219 1 37.72 332 ARG A O 1
ATOM 2622 N N . TRP A 1 333 ? 6.918 22.859 22.734 1 35.69 333 TRP A N 1
ATOM 2623 C CA . TRP A 1 333 ? 7.934 23.391 23.625 1 35.69 333 TRP A CA 1
ATOM 2624 C C . TRP A 1 333 ? 7.844 24.922 23.703 1 35.69 333 TRP A C 1
ATOM 2626 O O . TRP A 1 333 ? 8.023 25.516 24.766 1 35.69 333 TRP A O 1
ATOM 2636 N N . THR A 1 334 ? 7.492 25.578 22.625 1 37.38 334 THR A N 1
ATOM 2637 C CA . THR A 1 334 ? 7.508 27.016 22.859 1 37.38 334 THR A CA 1
ATOM 2638 C C . THR A 1 334 ? 6.348 27.422 23.766 1 37.38 334 THR A C 1
ATOM 2640 O O . THR A 1 334 ? 6.289 28.578 24.219 1 37.38 334 THR A O 1
ATOM 2643 N N . SER A 1 335 ? 5.297 26.625 23.719 1 37.03 335 SER A N 1
ATOM 2644 C CA . SER A 1 335 ? 4.344 27.031 24.75 1 37.03 335 SER A CA 1
ATOM 2645 C C . SER A 1 335 ? 4.93 26.859 26.156 1 37.03 335 SER A C 1
ATOM 2647 O O . SER A 1 335 ? 4.492 27.516 27.094 1 37.03 335 SER A O 1
ATOM 2649 N N . ASN A 1 336 ? 5.742 25.875 26.359 1 38.28 336 ASN A N 1
ATOM 2650 C CA . ASN A 1 336 ? 6.355 25.812 27.688 1 38.28 336 ASN A CA 1
ATOM 2651 C C . ASN A 1 336 ? 7.398 26.906 27.859 1 38.28 336 ASN A C 1
ATOM 2653 O O . ASN A 1 336 ? 7.645 27.359 28.984 1 38.28 336 ASN A O 1
ATOM 2657 N N . ARG A 1 337 ? 8.102 27.297 26.797 1 38.09 337 ARG A N 1
ATOM 2658 C CA . ARG A 1 337 ? 9.07 28.375 27.016 1 38.09 337 ARG A CA 1
ATOM 2659 C C . ARG A 1 337 ? 8.375 29.719 27.172 1 38.09 337 ARG A C 1
ATOM 2661 O O . ARG A 1 337 ? 8.828 30.562 27.953 1 38.09 337 ARG A O 1
ATOM 2668 N N . LEU A 1 338 ? 7.281 29.953 26.469 1 38.34 338 LEU A N 1
ATOM 2669 C CA . LEU A 1 338 ? 6.652 31.25 26.719 1 38.34 338 LEU A CA 1
ATOM 2670 C C . LEU A 1 338 ? 5.969 31.25 28.078 1 38.34 338 LEU A C 1
ATOM 2672 O O . LEU A 1 338 ? 5.922 32.281 28.75 1 38.34 338 LEU A O 1
ATOM 2676 N N . THR A 1 339 ? 5.512 30.094 28.5 1 40.44 339 THR A N 1
ATOM 2677 C CA . THR A 1 339 ? 4.941 30.094 29.828 1 40.44 339 THR A CA 1
ATOM 2678 C C . THR A 1 339 ? 6.043 30.125 30.891 1 40.44 339 THR A C 1
ATOM 2680 O O . THR A 1 339 ? 5.875 30.734 31.953 1 40.44 339 THR A O 1
ATOM 2683 N N . ASN A 1 340 ? 7.168 29.484 30.625 1 41.81 340 ASN A N 1
ATOM 2684 C CA . ASN A 1 340 ? 8.211 29.547 31.656 1 41.81 340 ASN A CA 1
ATOM 2685 C C . ASN A 1 340 ? 8.93 30.891 31.641 1 41.81 340 ASN A C 1
ATOM 2687 O O . ASN A 1 340 ? 9.469 31.312 32.656 1 41.81 340 ASN A O 1
ATOM 2691 N N . THR A 1 341 ? 9.078 31.5 30.484 1 42.69 341 THR A N 1
ATOM 2692 C CA . THR A 1 341 ? 9.742 32.781 30.5 1 42.69 341 THR A CA 1
ATOM 2693 C C . THR A 1 341 ? 8.82 33.875 31.094 1 42.69 341 THR A C 1
ATOM 2695 O O . THR A 1 341 ? 9.289 34.875 31.594 1 42.69 341 THR A O 1
ATOM 2698 N N . ARG A 1 342 ? 7.438 33.656 30.969 1 42 342 ARG A N 1
ATOM 2699 C CA . ARG A 1 342 ? 6.586 34.625 31.656 1 42 342 ARG A CA 1
ATOM 2700 C C . ARG A 1 342 ? 6.629 34.406 33.156 1 42 342 ARG A C 1
ATOM 2702 O O . ARG A 1 342 ? 6.426 35.375 33.938 1 42 342 ARG A O 1
ATOM 2709 N N . GLN A 1 343 ? 6.895 33.156 33.594 1 41.69 343 GLN A N 1
ATOM 2710 C CA . GLN A 1 343 ? 6.883 33 35.031 1 41.69 343 GLN A CA 1
ATOM 2711 C C . GLN A 1 343 ? 8.188 33.5 35.656 1 41.69 343 GLN A C 1
ATOM 2713 O O . GLN A 1 343 ? 8.219 33.844 36.844 1 41.69 343 GLN A O 1
ATOM 2718 N N . SER A 1 344 ? 9.297 33.469 34.906 1 40.56 344 SER A N 1
ATOM 2719 C CA . SER A 1 344 ? 10.516 33.906 35.562 1 40.56 344 SER A CA 1
ATOM 2720 C C . SER A 1 344 ? 10.617 35.438 35.594 1 40.56 344 SER A C 1
ATOM 2722 O O . SER A 1 344 ? 11.531 35.969 36.188 1 40.56 344 SER A O 1
ATOM 2724 N N . SER A 1 345 ? 9.883 36.062 34.656 1 36.31 345 SER A N 1
ATOM 2725 C CA . SER A 1 345 ? 10.031 37.5 34.719 1 36.31 345 SER A CA 1
ATOM 2726 C C . SER A 1 345 ? 9.117 38.094 35.812 1 36.31 345 SER A C 1
ATOM 2728 O O . SER A 1 345 ? 9.078 39.312 35.969 1 36.31 345 SER A O 1
ATOM 2730 N N . LYS A 1 346 ? 8.305 37.156 36.5 1 30.19 346 LYS A N 1
ATOM 2731 C CA . LYS A 1 346 ? 7.797 37.844 37.688 1 30.19 346 LYS A CA 1
ATOM 2732 C C . LYS A 1 346 ? 8.719 37.625 38.906 1 30.19 346 LYS A C 1
ATOM 2734 O O . LYS A 1 346 ? 9.219 36.5 39.094 1 30.19 346 LYS A O 1
ATOM 2739 N N . MET B 1 1 ? 11.578 -3.486 -52.156 1 18.36 1 MET B N 1
ATOM 2740 C CA . MET B 1 1 ? 12.461 -2.648 -52.938 1 18.36 1 MET B CA 1
ATOM 2741 C C . MET B 1 1 ? 11.898 -1.239 -53.094 1 18.36 1 MET B C 1
ATOM 2743 O O . MET B 1 1 ? 12.609 -0.257 -52.906 1 18.36 1 MET B O 1
ATOM 2747 N N . SER B 1 2 ? 10.859 -0.945 -54 1 20.73 2 SER B N 1
ATOM 2748 C CA . SER B 1 2 ? 10.977 0.309 -54.719 1 20.73 2 SER B CA 1
ATOM 2749 C C . SER B 1 2 ? 10.625 1.502 -53.844 1 20.73 2 SER B C 1
ATOM 2751 O O . SER B 1 2 ? 9.688 1.434 -53.062 1 20.73 2 SER B O 1
ATOM 2753 N N . VAL B 1 3 ? 11.531 2.514 -53.688 1 23.62 3 VAL B N 1
ATOM 2754 C CA . VAL B 1 3 ? 12.109 3.707 -53.094 1 23.62 3 VAL B CA 1
ATOM 2755 C C . VAL B 1 3 ? 11.289 4.934 -53.469 1 23.62 3 VAL B C 1
ATOM 2757 O O . VAL B 1 3 ? 11.258 5.332 -54.656 1 23.62 3 VAL B O 1
ATOM 2760 N N . TYR B 1 4 ? 9.969 4.941 -52.969 1 22.73 4 TYR B N 1
ATOM 2761 C CA . TYR B 1 4 ? 9.016 5.949 -53.438 1 22.73 4 TYR B CA 1
ATOM 2762 C C . TYR B 1 4 ? 9.609 7.348 -53.312 1 22.73 4 TYR B C 1
ATOM 2764 O O . TYR B 1 4 ? 10.227 7.684 -52.281 1 22.73 4 TYR B O 1
ATOM 2772 N N . SER B 1 5 ? 9.883 8.086 -54.438 1 22.48 5 SER B N 1
ATOM 2773 C CA . SER B 1 5 ? 10.578 9.242 -54.969 1 22.48 5 SER B CA 1
ATOM 2774 C C . SER B 1 5 ? 9.898 10.547 -54.531 1 22.48 5 SER B C 1
ATOM 2776 O O . SER B 1 5 ? 8.812 10.867 -55.031 1 22.48 5 SER B O 1
ATOM 2778 N N . PRO B 1 6 ? 9.977 10.922 -53.219 1 22.16 6 PRO B N 1
ATOM 2779 C CA . PRO B 1 6 ? 9.148 12.016 -52.688 1 22.16 6 PRO B CA 1
ATOM 2780 C C . PRO B 1 6 ? 9.406 13.344 -53.406 1 22.16 6 PRO B C 1
ATOM 2782 O O . PRO B 1 6 ? 10.562 13.719 -53.625 1 22.16 6 PRO B O 1
ATOM 2785 N N . ARG B 1 7 ? 8.453 13.852 -54.219 1 19.62 7 ARG B N 1
ATOM 2786 C CA . ARG B 1 7 ? 8.406 14.969 -55.156 1 19.62 7 ARG B CA 1
ATOM 2787 C C . ARG B 1 7 ? 8.641 16.297 -54.469 1 19.62 7 ARG B C 1
ATOM 2789 O O . ARG B 1 7 ? 8.086 16.531 -53.375 1 19.62 7 ARG B O 1
ATOM 2796 N N . THR B 1 8 ? 9.68 17.125 -54.781 1 21.36 8 THR B N 1
ATOM 2797 C CA . THR B 1 8 ? 10.445 18.312 -54.406 1 21.36 8 THR B CA 1
ATOM 2798 C C . THR B 1 8 ? 9.633 19.578 -54.688 1 21.36 8 THR B C 1
ATOM 2800 O O . THR B 1 8 ? 9.461 19.969 -55.844 1 21.36 8 THR B O 1
ATOM 2803 N N . ILE B 1 9 ? 8.297 19.609 -54.25 1 21.25 9 ILE B N 1
ATOM 2804 C CA . ILE B 1 9 ? 7.523 20.719 -54.812 1 21.25 9 ILE B CA 1
ATOM 2805 C C . ILE B 1 9 ? 8.227 22.047 -54.531 1 21.25 9 ILE B C 1
ATOM 2807 O O . ILE B 1 9 ? 8.688 22.281 -53.406 1 21.25 9 ILE B O 1
ATOM 2811 N N . THR B 1 10 ? 8.422 22.938 -55.562 1 19.64 10 THR B N 1
ATOM 2812 C CA . THR B 1 10 ? 9.062 24.109 -56.125 1 19.64 10 THR B CA 1
ATOM 2813 C C . THR B 1 10 ? 8.516 25.391 -55.5 1 19.64 10 THR B C 1
ATOM 2815 O O . THR B 1 10 ? 7.301 25.578 -55.438 1 19.64 10 THR B O 1
ATOM 2818 N N . SER B 1 11 ? 9.289 26.203 -54.688 1 20.98 11 SER B N 1
ATOM 2819 C CA . SER B 1 11 ? 9.305 27.375 -53.812 1 20.98 11 SER B CA 1
ATOM 2820 C C . SER B 1 11 ? 8.984 28.656 -54.594 1 20.98 11 SER B C 1
ATOM 2822 O O . SER B 1 11 ? 9.227 29.766 -54.125 1 20.98 11 SER B O 1
ATOM 2824 N N . GLU B 1 12 ? 8.094 28.594 -55.656 1 19.38 12 GLU B N 1
ATOM 2825 C CA . GLU B 1 12 ? 8.289 29.781 -56.469 1 19.38 12 GLU B CA 1
ATOM 2826 C C . GLU B 1 12 ? 7.941 31.047 -55.656 1 19.38 12 GLU B C 1
ATOM 2828 O O . GLU B 1 12 ? 6.941 31.094 -54.938 1 19.38 12 GLU B O 1
ATOM 2833 N N . LEU B 1 13 ? 8.93 31.953 -55.406 1 22.2 13 LEU B N 1
ATOM 2834 C CA . LEU B 1 13 ? 9.219 33.188 -54.688 1 22.2 13 LEU B CA 1
ATOM 2835 C C . LEU B 1 13 ? 8.445 34.344 -55.281 1 22.2 13 LEU B C 1
ATOM 2837 O O . LEU B 1 13 ? 8.836 34.906 -56.281 1 22.2 13 LEU B O 1
ATOM 2841 N N . PRO B 1 14 ? 7.016 34.125 -55.406 1 18.69 14 PRO B N 1
ATOM 2842 C CA . PRO B 1 14 ? 6.566 35.156 -56.375 1 18.69 14 PRO B CA 1
ATOM 2843 C C . PRO B 1 14 ? 6.961 36.562 -55.938 1 18.69 14 PRO B C 1
ATOM 2845 O O . PRO B 1 14 ? 7.297 36.812 -54.781 1 18.69 14 PRO B O 1
ATOM 2848 N N . ASN B 1 15 ? 6.816 37.562 -56.875 1 19.36 15 ASN B N 1
ATOM 2849 C CA . ASN B 1 15 ? 7.234 38.844 -57.438 1 19.36 15 ASN B CA 1
ATOM 2850 C C . ASN B 1 15 ? 6.645 40 -56.656 1 19.36 15 ASN B C 1
ATOM 2852 O O . ASN B 1 15 ? 5.523 39.906 -56.156 1 19.36 15 ASN B O 1
ATOM 2856 N N . PRO B 1 16 ? 7.473 40.969 -56.312 1 21.55 16 PRO B N 1
ATOM 2857 C CA . PRO B 1 16 ? 7.48 42.188 -55.5 1 21.55 16 PRO B CA 1
ATOM 2858 C C . PRO B 1 16 ? 6.457 43.219 -56 1 21.55 16 PRO B C 1
ATOM 2860 O O . PRO B 1 16 ? 6.625 43.781 -57.094 1 21.55 16 PRO B O 1
ATOM 2863 N N . ARG B 1 17 ? 5.129 42.656 -56.125 1 18.39 17 ARG B N 1
ATOM 2864 C CA . ARG B 1 17 ? 4.141 43.531 -56.75 1 18.39 17 ARG B CA 1
ATOM 2865 C C . ARG B 1 17 ? 4.246 44.969 -56.219 1 18.39 17 ARG B C 1
ATOM 2867 O O . ARG B 1 17 ? 4.633 45.188 -55.062 1 18.39 17 ARG B O 1
ATOM 2874 N N . ASP B 1 18 ? 3.846 45.844 -57.094 1 18.31 18 ASP B N 1
ATOM 2875 C CA . ASP B 1 18 ? 3.904 47.156 -57.688 1 18.31 18 ASP B CA 1
ATOM 2876 C C . ASP B 1 18 ? 3.088 48.188 -56.875 1 18.31 18 ASP B C 1
ATOM 2878 O O . ASP B 1 18 ? 2.918 49.312 -57.312 1 18.31 18 ASP B O 1
ATOM 2882 N N . VAL B 1 19 ? 2.406 47.656 -55.844 1 18.97 19 VAL B N 1
ATOM 2883 C CA . VAL B 1 19 ? 1.174 48.438 -55.781 1 18.97 19 VAL B CA 1
ATOM 2884 C C . VAL B 1 19 ? 1.505 49.906 -55.562 1 18.97 19 VAL B C 1
ATOM 2886 O O . VAL B 1 19 ? 2.344 50.25 -54.719 1 18.97 19 VAL B O 1
ATOM 2889 N N . PHE B 1 20 ? 0.765 50.625 -56.312 1 17.69 20 PHE B N 1
ATOM 2890 C CA . PHE B 1 20 ? 0.851 51.938 -56.969 1 17.69 20 PHE B CA 1
ATOM 2891 C C . PHE B 1 20 ? 0.792 53.062 -55.969 1 17.69 20 PHE B C 1
ATOM 2893 O O . PHE B 1 20 ? 0.471 52.844 -54.781 1 17.69 20 PHE B O 1
ATOM 2900 N N . THR B 1 21 ? -0.122 53.969 -56.281 1 17.38 21 THR B N 1
ATOM 2901 C CA . THR B 1 21 ? -0.035 55.344 -56.719 1 17.38 21 THR B CA 1
ATOM 2902 C C . THR B 1 21 ? -0.333 56.281 -55.562 1 17.38 21 THR B C 1
ATOM 2904 O O . THR B 1 21 ? -1.352 56.156 -54.875 1 17.38 21 THR B O 1
ATOM 2907 N N . VAL B 1 22 ? 0.622 57.031 -55.094 1 18.72 22 VAL B N 1
ATOM 2908 C CA . VAL B 1 22 ? 0.952 57.906 -53.969 1 18.72 22 VAL B CA 1
ATOM 2909 C C . VAL B 1 22 ? 0.078 59.156 -54 1 18.72 22 VAL B C 1
ATOM 2911 O O . VAL B 1 22 ? 0.133 59.969 -53.094 1 18.72 22 VAL B O 1
ATOM 2914 N N . ASP B 1 23 ? -1.002 59.25 -54.938 1 18.23 23 ASP B N 1
ATOM 2915 C CA . ASP B 1 23 ? -0.903 60.656 -55.344 1 18.23 23 ASP B CA 1
ATOM 2916 C C . ASP B 1 23 ? -1.221 61.594 -54.188 1 18.23 23 ASP B C 1
ATOM 2918 O O . ASP B 1 23 ? -2.207 61.406 -53.469 1 18.23 23 ASP B O 1
ATOM 2922 N N . PRO B 1 24 ? -0.349 62.562 -53.906 1 19.62 24 PRO B N 1
ATOM 2923 C CA . PRO B 1 24 ? -0.107 63.469 -52.781 1 19.62 24 PRO B CA 1
ATOM 2924 C C . PRO B 1 24 ? -1.161 64.562 -52.688 1 19.62 24 PRO B C 1
ATOM 2926 O O . PRO B 1 24 ? -1.01 65.5 -51.875 1 19.62 24 PRO B O 1
ATOM 2929 N N . ARG B 1 25 ? -2.242 64.5 -53.594 1 18.09 25 ARG B N 1
ATOM 2930 C CA . ARG B 1 25 ? -2.529 65.875 -54.031 1 18.09 25 ARG B CA 1
ATOM 2931 C C . ARG B 1 25 ? -2.834 66.75 -52.812 1 18.09 25 ARG B C 1
ATOM 2933 O O . ARG B 1 25 ? -3.113 66.25 -51.719 1 18.09 25 ARG B O 1
ATOM 2940 N N . TYR B 1 26 ? -3.859 67.75 -53.156 1 17.55 26 TYR B N 1
ATOM 2941 C CA . TYR B 1 26 ? -3.963 69.188 -53.188 1 17.55 26 TYR B CA 1
ATOM 2942 C C . TYR B 1 26 ? -4.398 69.812 -51.844 1 17.55 26 TYR B C 1
ATOM 2944 O O . TYR B 1 26 ? -4.906 69.062 -51 1 17.55 26 TYR B O 1
ATOM 2952 N N . GLY B 1 27 ? -4.961 71.062 -51.969 1 16.77 27 GLY B N 1
ATOM 2953 C CA . GLY B 1 27 ? -4.68 72.438 -51.469 1 16.77 27 GLY B CA 1
ATOM 2954 C C . GLY B 1 27 ? -5.449 72.75 -50.219 1 16.77 27 GLY B C 1
ATOM 2955 O O . GLY B 1 27 ? -4.855 73.125 -49.219 1 16.77 27 GLY B O 1
ATOM 2956 N N . LYS B 1 28 ? -6.734 73.312 -50.438 1 18.2 28 LYS B N 1
ATOM 2957 C CA . LYS B 1 28 ? -7.039 74.688 -50.062 1 18.2 28 LYS B CA 1
ATOM 2958 C C . LYS B 1 28 ? -7.527 74.75 -48.625 1 18.2 28 LYS B C 1
ATOM 2960 O O . LYS B 1 28 ? -8 73.812 -48.062 1 18.2 28 LYS B O 1
ATOM 2965 N N . ALA B 1 29 ? -8.055 76.125 -48.375 1 18.11 29 ALA B N 1
ATOM 2966 C CA . ALA B 1 29 ? -7.859 77.25 -47.469 1 18.11 29 ALA B CA 1
ATOM 2967 C C . ALA B 1 29 ? -8.797 77.125 -46.25 1 18.11 29 ALA B C 1
ATOM 2969 O O . ALA B 1 29 ? -8.367 77.25 -45.094 1 18.11 29 ALA B O 1
ATOM 2970 N N . SER B 1 30 ? -10.133 77.375 -46.562 1 19.02 30 SER B N 1
ATOM 2971 C CA . SER B 1 30 ? -10.781 78.562 -45.969 1 19.02 30 SER B CA 1
ATOM 2972 C C . SER B 1 30 ? -11.344 78.188 -44.594 1 19.02 30 SER B C 1
ATOM 2974 O O . SER B 1 30 ? -11.859 77.125 -44.344 1 19.02 30 SER B O 1
ATOM 2976 N N . ASP B 1 31 ? -11.039 79.062 -43.594 1 19.55 31 ASP B N 1
ATOM 2977 C CA . ASP B 1 31 ? -11.047 79.062 -42.156 1 19.55 31 ASP B CA 1
ATOM 2978 C C . ASP B 1 31 ? -12.469 79.188 -41.594 1 19.55 31 ASP B C 1
ATOM 2980 O O . ASP B 1 31 ? -12.664 79.375 -40.406 1 19.55 31 ASP B O 1
ATOM 2984 N N . ASP B 1 32 ? -13.508 79.438 -42.5 1 19.52 32 ASP B N 1
ATOM 2985 C CA . ASP B 1 32 ? -14.5 80.312 -41.906 1 19.52 32 ASP B CA 1
ATOM 2986 C C . ASP B 1 32 ? -15.055 79.688 -40.625 1 19.52 32 ASP B C 1
ATOM 2988 O O . ASP B 1 32 ? -15.078 78.5 -40.438 1 19.52 32 ASP B O 1
ATOM 2992 N N . SER B 1 33 ? -15.484 80.688 -39.719 1 20.47 33 SER B N 1
ATOM 2993 C CA . SER B 1 33 ? -15.656 81 -38.312 1 20.47 33 SER B CA 1
ATOM 2994 C C . SER B 1 33 ? -16.891 80.312 -37.719 1 20.47 33 SER B C 1
ATOM 2996 O O . SER B 1 33 ? -16.969 80.125 -36.531 1 20.47 33 SER B O 1
ATOM 2998 N N . HIS B 1 34 ? -18.016 80.25 -38.594 1 22.11 34 HIS B N 1
ATOM 2999 C CA . HIS B 1 34 ? -19.234 80.625 -37.906 1 22.11 34 HIS B CA 1
ATOM 3000 C C . HIS B 1 34 ? -19.594 79.688 -36.781 1 22.11 34 HIS B C 1
ATOM 3002 O O . HIS B 1 34 ? -19.359 78.438 -36.938 1 22.11 34 HIS B O 1
ATOM 3008 N N . HIS B 1 35 ? -19.828 80.188 -35.625 1 22.48 35 HIS B N 1
ATOM 3009 C CA . HIS B 1 35 ? -20.031 79.812 -34.219 1 22.48 35 HIS B CA 1
ATOM 3010 C C . HIS B 1 35 ? -21.359 79.062 -34.062 1 22.48 35 HIS B C 1
ATOM 3012 O O . HIS B 1 35 ? -21.781 78.812 -32.938 1 22.48 35 HIS B O 1
ATOM 3018 N N . ALA B 1 36 ? -21.859 78.375 -35.125 1 21.59 36 ALA B N 1
ATOM 3019 C CA . ALA B 1 36 ? -23.266 78.062 -34.875 1 21.59 36 ALA B CA 1
ATOM 3020 C C . ALA B 1 36 ? -23.422 77.312 -33.562 1 21.59 36 ALA B C 1
ATOM 3022 O O . ALA B 1 36 ? -22.641 76.375 -33.281 1 21.59 36 ALA B O 1
ATOM 3023 N N . ASN B 1 37 ? -24.125 77.938 -32.688 1 24.62 37 ASN B N 1
ATOM 3024 C CA . ASN B 1 37 ? -24.609 77.625 -31.344 1 24.62 37 ASN B CA 1
ATOM 3025 C C . ASN B 1 37 ? -25.422 76.312 -31.359 1 24.62 37 ASN B C 1
ATOM 3027 O O . ASN B 1 37 ? -26.562 76.312 -31.828 1 24.62 37 ASN B O 1
ATOM 3031 N N . ARG B 1 38 ? -25.047 75.312 -32.094 1 23.39 38 ARG B N 1
ATOM 3032 C CA . ARG B 1 38 ? -26.062 74.25 -32.188 1 23.39 38 ARG B CA 1
ATOM 3033 C C . ARG B 1 38 ? -26.422 73.75 -30.797 1 23.39 38 ARG B C 1
ATOM 3035 O O . ARG B 1 38 ? -25.562 73.562 -29.938 1 23.39 38 ARG B O 1
ATOM 3042 N N . PRO B 1 39 ? -27.688 73.938 -30.484 1 29.3 39 PRO B N 1
ATOM 3043 C CA . PRO B 1 39 ? -28.297 73.5 -29.234 1 29.3 39 PRO B CA 1
ATOM 3044 C C . PRO B 1 39 ? -28.094 72 -29 1 29.3 39 PRO B C 1
ATOM 3046 O O . PRO B 1 39 ? -28.297 71.188 -29.922 1 29.3 39 PRO B O 1
ATOM 3049 N N . TYR B 1 40 ? -27 71.625 -28.406 1 24.83 40 TYR B N 1
ATOM 3050 C CA . TYR B 1 40 ? -26.703 70.25 -28.172 1 24.83 40 TYR B CA 1
ATOM 3051 C C . TYR B 1 40 ? -27.844 69.562 -27.438 1 24.83 40 TYR B C 1
ATOM 3053 O O . TYR B 1 40 ? -28.266 70 -26.375 1 24.83 40 TYR B O 1
ATOM 3061 N N . PHE B 1 41 ? -28.875 69.188 -28.281 1 27.08 41 PHE B N 1
ATOM 3062 C CA . PHE B 1 41 ? -29.875 68.312 -27.672 1 27.08 41 PHE B CA 1
ATOM 3063 C C . PHE B 1 41 ? -29.203 67.125 -26.906 1 27.08 41 PHE B C 1
ATOM 3065 O O . PHE B 1 41 ? -28.344 66.438 -27.438 1 27.08 41 PHE B O 1
ATOM 3072 N N . ASP B 1 42 ? -28.984 67.375 -25.641 1 27.97 42 ASP B N 1
ATOM 3073 C CA . ASP B 1 42 ? -28.5 66.375 -24.703 1 27.97 42 ASP B CA 1
ATOM 3074 C C . ASP B 1 42 ? -29.281 65.062 -24.859 1 27.97 42 ASP B C 1
ATOM 3076 O O . ASP B 1 42 ? -30.469 65 -24.547 1 27.97 42 ASP B O 1
ATOM 3080 N N . VAL B 1 43 ? -29.234 64.438 -26.062 1 34.62 43 VAL B N 1
ATOM 3081 C CA . VAL B 1 43 ? -29.891 63.156 -26.094 1 34.62 43 VAL B CA 1
ATOM 3082 C C . VAL B 1 43 ? -29.406 62.312 -24.922 1 34.62 43 VAL B C 1
ATOM 3084 O O . VAL B 1 43 ? -28.203 62.125 -24.719 1 34.62 43 VAL B O 1
ATOM 3087 N N . PRO B 1 44 ? -30.25 62.25 -23.844 1 35.84 44 PRO B N 1
ATOM 3088 C CA . PRO B 1 44 ? -29.844 61.406 -22.719 1 35.84 44 PRO B CA 1
ATOM 3089 C C . PRO B 1 44 ? -29.375 60 -23.156 1 35.84 44 PRO B C 1
ATOM 3091 O O . PRO B 1 44 ? -29.844 59.5 -24.188 1 35.84 44 PRO B O 1
ATOM 3094 N N . PRO B 1 45 ? -28.109 59.688 -23 1 35.28 45 PRO B N 1
ATOM 3095 C CA . PRO B 1 45 ? -27.625 58.406 -23.484 1 35.28 45 PRO B CA 1
ATOM 3096 C C . PRO B 1 45 ? -28.578 57.25 -23.141 1 35.28 45 PRO B C 1
ATOM 3098 O O . PRO B 1 45 ? -29.359 57.344 -22.188 1 35.28 45 PRO B O 1
ATOM 3101 N N . PRO B 1 46 ? -29 56.438 -24.156 1 35.69 46 PRO B N 1
ATOM 3102 C CA . PRO B 1 46 ? -29.844 55.281 -23.844 1 35.69 46 PRO B CA 1
ATOM 3103 C C . PRO B 1 46 ? -29.391 54.531 -22.594 1 35.69 46 PRO B C 1
ATOM 3105 O O . PRO B 1 46 ? -28.188 54.438 -22.312 1 35.69 46 PRO B O 1
ATOM 3108 N N . HIS B 1 47 ? -30.141 54.594 -21.469 1 32.97 47 HIS B N 1
ATOM 3109 C CA . HIS B 1 47 ? -29.938 53.781 -20.281 1 32.97 47 HIS B CA 1
ATOM 3110 C C . HIS B 1 47 ? -29.609 52.344 -20.641 1 32.97 47 HIS B C 1
ATOM 3112 O O . HIS B 1 47 ? -30.375 51.688 -21.344 1 32.97 47 HIS B O 1
ATOM 3118 N N . ALA B 1 48 ? -28.406 52.062 -21.016 1 34.34 48 ALA B N 1
ATOM 3119 C CA . ALA B 1 48 ? -28.047 50.656 -21.094 1 34.34 48 ALA B CA 1
ATOM 3120 C C . ALA B 1 48 ? -28.719 49.844 -20 1 34.34 48 ALA B C 1
ATOM 3122 O O . ALA B 1 48 ? -28.578 50.125 -18.812 1 34.34 48 ALA B O 1
ATOM 3123 N N . VAL B 1 49 ? -29.891 49.344 -20.234 1 34.03 49 VAL B N 1
ATOM 3124 C CA . VAL B 1 49 ? -30.469 48.344 -19.344 1 34.03 49 VAL B CA 1
ATOM 3125 C C . VAL B 1 49 ? -29.375 47.406 -18.844 1 34.03 49 VAL B C 1
ATOM 3127 O O . VAL B 1 49 ? -28.703 46.75 -19.641 1 34.03 49 VAL B O 1
ATOM 3130 N N . ALA B 1 50 ? -28.672 47.781 -17.797 1 36.72 50 ALA B N 1
ATOM 3131 C CA . ALA B 1 50 ? -27.891 46.781 -17.094 1 36.72 50 ALA B CA 1
ATOM 3132 C C . ALA B 1 50 ? -28.562 45.406 -17.172 1 36.72 50 ALA B C 1
ATOM 3134 O O . ALA B 1 50 ? -29.719 45.25 -16.75 1 36.72 50 ALA B O 1
ATOM 3135 N N . LYS B 1 51 ? -28.281 44.625 -18.156 1 33.81 51 LYS B N 1
ATOM 3136 C CA . LYS B 1 51 ? -28.672 43.219 -18.094 1 33.81 51 LYS B CA 1
ATOM 3137 C C . LYS B 1 51 ? -28.562 42.688 -16.656 1 33.81 51 LYS B C 1
ATOM 3139 O O . LYS B 1 51 ? -27.516 42.781 -16.031 1 33.81 51 LYS B O 1
ATOM 3144 N N . SER B 1 52 ? -29.656 42.844 -15.93 1 33.25 52 SER B N 1
ATOM 3145 C CA . SER B 1 52 ? -29.766 42.062 -14.695 1 33.25 52 SER B CA 1
ATOM 3146 C C . SER B 1 52 ? -29.125 40.719 -14.836 1 33.25 52 SER B C 1
ATOM 3148 O O . SER B 1 52 ? -29.484 39.938 -15.719 1 33.25 52 SER B O 1
ATOM 3150 N N . HIS B 1 53 ? -27.844 40.688 -14.797 1 34.56 53 HIS B N 1
ATOM 3151 C CA . HIS B 1 53 ? -27.344 39.312 -14.609 1 34.56 53 HIS B CA 1
ATOM 3152 C C . HIS B 1 53 ? -28.297 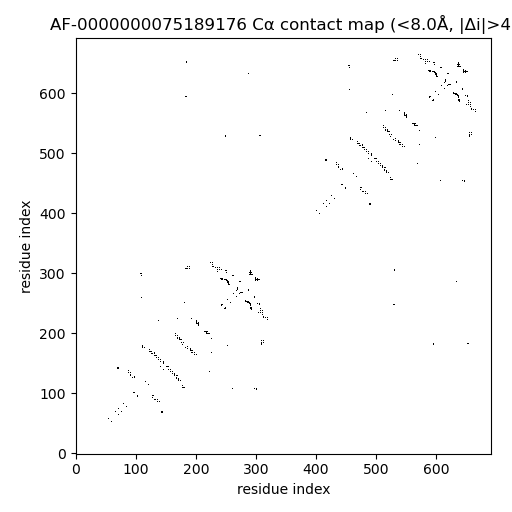38.5 -13.766 1 34.56 53 HIS B C 1
ATOM 3154 O O . HIS B 1 53 ? -28.578 38.844 -12.617 1 34.56 53 HIS B O 1
ATOM 3160 N N . GLN B 1 54 ? -29.328 37.969 -14.352 1 34 54 GLN B N 1
ATOM 3161 C CA . GLN B 1 54 ? -30.172 36.969 -13.719 1 34 54 GLN B CA 1
ATOM 3162 C C . GLN B 1 54 ? -29.406 36.125 -12.695 1 34 54 GLN B C 1
ATOM 3164 O O . GLN B 1 54 ? -28.391 35.5 -13.023 1 34 54 GLN B O 1
ATOM 3169 N N . LYS B 1 55 ? -29.344 36.625 -11.461 1 42.62 55 LYS B N 1
ATOM 3170 C CA . LYS B 1 55 ? -28.922 35.781 -10.336 1 42.62 55 LYS B CA 1
ATOM 3171 C C . LYS B 1 55 ? -29.266 34.312 -10.578 1 42.62 55 LYS B C 1
ATOM 3173 O O . LYS B 1 55 ? -30.422 33.969 -10.828 1 42.62 55 LYS B O 1
ATOM 3178 N N . ILE B 1 56 ? -28.406 33.562 -11.062 1 46.5 56 ILE B N 1
ATOM 3179 C CA . ILE B 1 56 ? -28.609 32.125 -11.211 1 46.5 56 ILE B CA 1
ATOM 3180 C C . ILE B 1 56 ? -29.312 31.578 -9.977 1 46.5 56 ILE B C 1
ATOM 3182 O O . ILE B 1 56 ? -28.797 31.703 -8.859 1 46.5 56 ILE B O 1
ATOM 3186 N N . PRO B 1 57 ? -30.578 31.297 -9.992 1 51.81 57 PRO B N 1
ATOM 3187 C CA . PRO B 1 57 ? -31.391 30.75 -8.898 1 51.81 57 PRO B CA 1
ATOM 3188 C C . PRO B 1 57 ? -30.641 29.688 -8.102 1 51.81 57 PRO B C 1
ATOM 3190 O O . PRO B 1 57 ? -30.969 29.453 -6.93 1 51.81 57 PRO B O 1
ATOM 3193 N N . GLY B 1 58 ? -29.688 29.141 -8.633 1 53.5 58 GLY B N 1
ATOM 3194 C CA . GLY B 1 58 ? -28.984 28.078 -7.93 1 53.5 58 GLY B CA 1
ATOM 3195 C C . GLY B 1 58 ? -28.203 28.578 -6.719 1 53.5 58 GLY B C 1
ATOM 3196 O O . GLY B 1 58 ? -28.188 27.922 -5.676 1 53.5 58 GLY B O 1
ATOM 3197 N N . ARG B 1 59 ? -27.609 29.719 -6.879 1 59.31 59 ARG B N 1
ATOM 3198 C CA . ARG B 1 59 ? -26.828 30.266 -5.77 1 59.31 59 ARG B CA 1
ATOM 3199 C C . ARG B 1 59 ? -27.734 30.656 -4.605 1 59.31 59 ARG B C 1
ATOM 3201 O O . ARG B 1 59 ? -27.375 30.453 -3.443 1 59.31 59 ARG B O 1
ATOM 3208 N N . ALA B 1 60 ? -28.906 31.297 -4.953 1 58.91 60 ALA B N 1
ATOM 3209 C CA . ALA B 1 60 ? -29.844 31.672 -3.902 1 58.91 60 ALA B CA 1
ATOM 3210 C C . ALA B 1 60 ? -30.375 30.438 -3.17 1 58.91 60 ALA B C 1
ATOM 3212 O O . ALA B 1 60 ? -30.469 30.438 -1.941 1 58.91 60 ALA B O 1
ATOM 3213 N N . VAL B 1 61 ? -30.656 29.5 -3.873 1 59.12 61 VAL B N 1
ATOM 3214 C CA . VAL B 1 61 ? -31.125 28.25 -3.283 1 59.12 61 VAL B CA 1
ATOM 3215 C C . VAL B 1 61 ? -30.031 27.625 -2.422 1 59.12 61 VAL B C 1
ATOM 3217 O O . VAL B 1 61 ? -30.281 27.141 -1.321 1 59.12 61 VAL B O 1
ATOM 3220 N N . TYR B 1 62 ? -28.906 27.703 -2.906 1 64.31 62 TYR B N 1
ATOM 3221 C CA . TYR B 1 62 ? -27.766 27.172 -2.174 1 64.31 62 TYR B CA 1
ATOM 3222 C C . TYR B 1 62 ? -27.547 27.922 -0.865 1 64.31 62 TYR B C 1
ATOM 3224 O O . TYR B 1 62 ? -27.266 27.328 0.17 1 64.31 62 TYR B O 1
ATOM 3232 N N . ARG B 1 63 ? -27.672 29.172 -0.88 1 64.12 63 ARG B N 1
ATOM 3233 C CA . ARG B 1 63 ? -27.531 29.984 0.326 1 64.12 63 ARG B CA 1
ATOM 3234 C C . ARG B 1 63 ? -28.656 29.688 1.319 1 64.12 63 ARG B C 1
ATOM 3236 O O . ARG B 1 63 ? -28.422 29.656 2.529 1 64.12 63 ARG B O 1
ATOM 3243 N N . THR B 1 64 ? -29.797 29.516 0.7 1 63.72 64 THR B N 1
ATOM 3244 C CA . THR B 1 64 ? -30.922 29.188 1.568 1 63.72 64 THR B CA 1
ATOM 3245 C C . THR B 1 64 ? -30.719 27.812 2.221 1 63.72 64 THR B C 1
ATOM 3247 O O . THR B 1 64 ? -30.938 27.656 3.424 1 63.72 64 THR B O 1
ATOM 3250 N N . ILE B 1 65 ? -30.281 26.891 1.484 1 68.19 65 ILE B N 1
ATOM 3251 C CA . ILE B 1 65 ? -30.047 25.562 2.014 1 68.19 65 ILE B CA 1
ATOM 3252 C C . ILE B 1 65 ? -28.922 25.609 3.045 1 68.19 65 ILE B C 1
ATOM 3254 O O . ILE B 1 65 ? -29.016 24.969 4.098 1 68.19 65 ILE B O 1
ATOM 3258 N N . SER B 1 66 ? -27.938 26.344 2.67 1 72.69 66 SER B N 1
ATOM 3259 C CA . SER B 1 66 ? -26.812 26.484 3.594 1 72.69 66 SER B CA 1
ATOM 3260 C C . SER B 1 66 ? -27.266 27.031 4.941 1 72.69 66 SER B C 1
ATOM 3262 O O . SER B 1 66 ? -26.828 26.562 5.992 1 72.69 66 SER B O 1
ATOM 3264 N N . SER B 1 67 ? -28.109 28 4.82 1 66.88 67 SER B N 1
ATOM 3265 C CA . SER B 1 67 ? -28.625 28.578 6.055 1 66.88 67 SER B CA 1
ATOM 3266 C C . SER B 1 67 ? -29.516 27.594 6.812 1 66.88 67 SER B C 1
ATOM 3268 O O . SER B 1 67 ? -29.484 27.547 8.047 1 66.88 67 SER B O 1
ATOM 3270 N N . ILE B 1 68 ? -30.125 26.797 6.086 1 63.62 68 ILE B N 1
ATOM 3271 C CA . ILE B 1 68 ? -31.016 25.828 6.707 1 63.62 68 ILE B CA 1
ATOM 3272 C C . ILE B 1 68 ? -30.203 24.703 7.359 1 63.62 68 ILE B C 1
ATOM 3274 O O . ILE B 1 68 ? -30.484 24.297 8.484 1 63.62 68 ILE B O 1
ATOM 3278 N N . VAL B 1 69 ? -29.172 24.312 6.625 1 75.56 69 VAL B N 1
ATOM 3279 C CA . VAL B 1 69 ? -28.422 23.156 7.105 1 75.56 69 VAL B CA 1
ATOM 3280 C C . VAL B 1 69 ? -27.297 23.641 8.023 1 75.56 69 VAL B C 1
ATOM 3282 O O . VAL B 1 69 ? -26.656 22.828 8.703 1 75.56 69 VAL B O 1
ATOM 3285 N N . GLY B 1 70 ? -27.172 24.938 8.148 1 75.75 70 GLY B N 1
ATOM 3286 C CA . GLY B 1 70 ? -26.359 25.531 9.195 1 75.75 70 GLY B CA 1
ATOM 3287 C C . GLY B 1 70 ? -24.906 25.719 8.805 1 75.75 70 GLY B C 1
ATOM 3288 O O . GLY B 1 70 ? -24.047 25.922 9.664 1 75.75 70 GLY B O 1
ATOM 3289 N N . PHE B 1 71 ? -24.703 25.578 7.48 1 79.88 71 PHE B N 1
ATOM 3290 C CA . PHE B 1 71 ? -23.312 25.75 7.059 1 79.88 71 PHE B CA 1
ATOM 3291 C C . PHE B 1 71 ? -22.984 27.234 6.906 1 79.88 71 PHE B C 1
ATOM 3293 O O . PHE B 1 71 ? -23.75 27.984 6.301 1 79.88 71 PHE B O 1
ATOM 3300 N N . LYS B 1 72 ? -21.859 27.641 7.492 1 74.69 72 LYS B N 1
ATOM 3301 C CA . LYS B 1 72 ? -21.422 29.031 7.375 1 74.69 72 LYS B CA 1
ATOM 3302 C C . LYS B 1 72 ? -20.609 29.25 6.098 1 74.69 72 LYS B C 1
ATOM 3304 O O . LYS B 1 72 ? -20.703 30.312 5.477 1 74.69 72 LYS B O 1
ATOM 3309 N N . GLU B 1 73 ? -19.891 28.188 5.699 1 80.94 73 GLU B N 1
ATOM 3310 C CA . GLU B 1 73 ? -19.062 28.266 4.504 1 80.94 73 GLU B CA 1
ATOM 3311 C C . GLU B 1 73 ? -19.641 27.438 3.367 1 80.94 73 GLU B C 1
ATOM 3313 O O . GLU B 1 73 ? -19.984 26.266 3.559 1 80.94 73 GLU B O 1
ATOM 3318 N N . ARG B 1 74 ? -19.75 28 2.223 1 80.69 74 ARG B N 1
ATOM 3319 C CA . ARG B 1 74 ? -20.297 27.328 1.042 1 80.69 74 ARG B CA 1
ATOM 3320 C C . ARG B 1 74 ? -19.469 26.109 0.669 1 80.69 74 ARG B C 1
ATOM 3322 O O . ARG B 1 74 ? -20 25.094 0.216 1 80.69 74 ARG B O 1
ATOM 3329 N N . PHE B 1 75 ? -18.25 26.281 0.818 1 84.94 75 PHE B N 1
ATOM 3330 C CA . PHE B 1 75 ? -17.359 25.172 0.47 1 84.94 75 PHE B CA 1
ATOM 3331 C C . PHE B 1 75 ? -17.625 23.953 1.352 1 84.94 75 PHE B C 1
ATOM 3333 O O . PHE B 1 75 ? -17.609 22.828 0.875 1 84.94 75 PHE B O 1
ATOM 3340 N N . SER B 1 76 ? -17.875 24.25 2.561 1 87.31 76 SER B N 1
ATOM 3341 C CA . SER B 1 76 ? -18.156 23.172 3.486 1 87.31 76 SER B CA 1
ATOM 3342 C C . SER B 1 76 ? -19.453 22.453 3.127 1 87.31 76 SER B C 1
ATOM 3344 O O . SER B 1 76 ? -19.578 21.25 3.291 1 87.31 76 SER B O 1
ATOM 3346 N N . LEU B 1 77 ? -20.391 23.188 2.682 1 88.5 77 LEU B N 1
ATOM 3347 C CA . LEU B 1 77 ? -21.641 22.578 2.242 1 88.5 77 LEU B CA 1
ATOM 3348 C C . LEU B 1 77 ? -21.422 21.703 1.018 1 88.5 77 LEU B C 1
ATOM 3350 O O . LEU B 1 77 ? -21.969 20.594 0.936 1 88.5 77 LEU B O 1
ATOM 3354 N N . LEU B 1 78 ? -20.672 22.219 0.111 1 89.31 78 LEU B N 1
ATOM 3355 C CA . LEU B 1 78 ? -20.359 21.438 -1.089 1 89.31 78 LEU B CA 1
ATOM 3356 C C . LEU B 1 78 ? -19.672 20.125 -0.73 1 89.31 78 LEU B C 1
ATOM 3358 O O . LEU B 1 78 ? -20.031 19.078 -1.251 1 89.31 78 LEU B O 1
ATOM 3362 N N . VAL B 1 79 ? -18.672 20.203 0.147 1 91.44 79 VAL B N 1
ATOM 3363 C CA . VAL B 1 79 ? -17.938 19.031 0.595 1 91.44 79 VAL B CA 1
ATOM 3364 C C . VAL B 1 79 ? -18.891 18.047 1.269 1 91.44 79 VAL B C 1
ATOM 3366 O O . VAL B 1 79 ? -18.828 16.844 1.028 1 91.44 79 VAL B O 1
ATOM 3369 N N . PHE B 1 80 ? -19.781 18.578 2.012 1 92.62 80 PHE B N 1
ATOM 3370 C CA . PHE B 1 80 ? -20.766 17.75 2.701 1 92.62 80 PHE B CA 1
ATOM 3371 C C . PHE B 1 80 ? -21.672 17.031 1.702 1 92.62 80 PHE B C 1
ATOM 3373 O O . PHE B 1 80 ? -21.938 15.836 1.848 1 92.62 80 PHE B O 1
ATOM 3380 N N . ILE B 1 81 ? -22.078 17.719 0.737 1 92.69 81 ILE B N 1
ATOM 3381 C CA . ILE B 1 81 ? -23 17.156 -0.247 1 92.69 81 ILE B CA 1
ATOM 3382 C C . ILE B 1 81 ? -22.297 16.062 -1.05 1 92.69 81 ILE B C 1
ATOM 3384 O O . ILE B 1 81 ? -22.844 14.984 -1.263 1 92.69 81 ILE B O 1
ATOM 3388 N N . ILE B 1 82 ? -21.125 16.297 -1.418 1 93.75 82 ILE B N 1
ATOM 3389 C CA . ILE B 1 82 ? -20.391 15.359 -2.266 1 93.75 82 ILE B CA 1
ATOM 3390 C C . ILE B 1 82 ? -20 14.125 -1.454 1 93.75 82 ILE B C 1
ATOM 3392 O O . ILE B 1 82 ? -20.359 13 -1.815 1 93.75 82 ILE B O 1
ATOM 3396 N N . PHE B 1 83 ? -19.406 14.312 -0.36 1 95.56 83 PHE B N 1
ATOM 3397 C CA . PHE B 1 83 ? -18.891 13.18 0.388 1 95.56 83 PHE B CA 1
ATOM 3398 C C . PHE B 1 83 ? -19.969 12.539 1.242 1 95.56 83 PHE B C 1
ATOM 3400 O O . PHE B 1 83 ? -19.984 11.312 1.421 1 95.56 83 PHE B O 1
ATOM 3407 N N . GLY B 1 84 ? -20.812 13.391 1.836 1 96.5 84 GLY B N 1
ATOM 3408 C CA . GLY B 1 84 ? -21.969 12.828 2.521 1 96.5 84 GLY B CA 1
ATOM 3409 C C . GLY B 1 84 ? -22.906 12.086 1.594 1 96.5 84 GLY B C 1
ATOM 3410 O O . GLY B 1 84 ? -23.406 11.016 1.943 1 96.5 84 GLY B O 1
ATOM 3411 N N . GLY B 1 85 ? -23.094 12.672 0.448 1 97 85 GLY B N 1
ATOM 3412 C CA . GLY B 1 85 ? -23.922 12 -0.551 1 97 85 GLY B CA 1
ATOM 3413 C C . GLY B 1 85 ? -23.328 10.688 -1.024 1 97 85 GLY B C 1
ATOM 3414 O O . GLY B 1 85 ? -24.062 9.703 -1.199 1 97 85 GLY B O 1
ATOM 3415 N N . ALA B 1 86 ? -22.047 10.664 -1.233 1 97.94 86 ALA B N 1
ATOM 3416 C CA . ALA B 1 86 ? -21.375 9.438 -1.644 1 97.94 86 ALA B CA 1
ATOM 3417 C C . ALA B 1 86 ? -21.516 8.352 -0.582 1 97.94 86 ALA B C 1
ATOM 3419 O O . ALA B 1 86 ? -21.75 7.184 -0.906 1 97.94 86 ALA B O 1
ATOM 3420 N N . LEU B 1 87 ? -21.391 8.758 0.627 1 98.31 87 LEU B N 1
ATOM 3421 C CA . LEU B 1 87 ? -21.5 7.789 1.713 1 98.31 87 LEU B CA 1
ATOM 3422 C C . LEU B 1 87 ? -22.922 7.246 1.812 1 98.31 87 LEU B C 1
ATOM 3424 O O . LEU B 1 87 ? -23.125 6.035 1.953 1 98.31 87 LEU B O 1
ATOM 3428 N N . ILE B 1 88 ? -23.891 8.086 1.686 1 97.94 88 ILE B N 1
ATOM 3429 C CA . ILE B 1 88 ? -25.281 7.656 1.722 1 97.94 88 ILE B CA 1
ATOM 3430 C C . ILE B 1 88 ? -25.578 6.746 0.529 1 97.94 88 ILE B C 1
ATOM 3432 O O . ILE B 1 88 ? -26.172 5.68 0.685 1 97.94 88 ILE B O 1
ATOM 3436 N N . GLY B 1 89 ? -25.172 7.203 -0.643 1 98.12 89 GLY B N 1
ATOM 3437 C CA . GLY B 1 89 ? -25.375 6.395 -1.835 1 98.12 89 GLY B CA 1
ATOM 3438 C C . GLY B 1 89 ? -24.734 5.023 -1.743 1 98.12 89 GLY B C 1
ATOM 3439 O O . GLY B 1 89 ? -25.344 4.02 -2.105 1 98.12 89 GLY B O 1
ATOM 3440 N N . PHE B 1 90 ? -23.578 4.984 -1.271 1 98.19 90 PHE B N 1
ATOM 3441 C CA . PHE B 1 90 ? -22.875 3.719 -1.131 1 98.19 90 PHE B CA 1
ATOM 3442 C C . PHE B 1 90 ? -23.562 2.818 -0.112 1 98.19 90 PHE B C 1
ATOM 3444 O O . PHE B 1 90 ? -23.672 1.61 -0.323 1 98.19 90 PHE B O 1
ATOM 3451 N N . SER B 1 91 ? -23.906 3.418 0.994 1 98 91 SER B N 1
ATOM 3452 C CA . SER B 1 91 ? -24.594 2.652 2.029 1 98 91 SER B CA 1
ATOM 3453 C C . SER B 1 91 ? -25.922 2.096 1.518 1 98 91 SER B C 1
ATOM 3455 O O . SER B 1 91 ? -26.25 0.931 1.757 1 98 91 SER B O 1
ATOM 3457 N N . LEU B 1 92 ? -26.625 2.875 0.775 1 97.38 92 LEU B N 1
ATOM 3458 C CA . LEU B 1 92 ? -27.906 2.418 0.238 1 97.38 92 LEU B CA 1
ATOM 3459 C C . LEU B 1 92 ? -27.703 1.317 -0.796 1 97.38 92 LEU B C 1
ATOM 3461 O O . LEU B 1 92 ? -28.469 0.361 -0.855 1 97.38 92 LEU B O 1
ATOM 3465 N N . PHE B 1 93 ? -26.75 1.44 -1.562 1 96.44 93 PHE B N 1
ATOM 3466 C CA . PHE B 1 93 ? -26.406 0.391 -2.518 1 96.44 93 PHE B CA 1
ATOM 3467 C C . PHE B 1 93 ? -26.047 -0.901 -1.795 1 96.44 93 PHE B C 1
ATOM 3469 O O . PHE B 1 93 ? -26.453 -1.988 -2.219 1 96.44 93 PHE B O 1
ATOM 3476 N N . GLY B 1 94 ? -25.328 -0.721 -0.747 1 95.88 94 GLY B N 1
ATOM 3477 C CA . GLY B 1 94 ? -24.906 -1.873 0.039 1 95.88 94 GLY B CA 1
ATOM 3478 C C . GLY B 1 94 ? -26.047 -2.506 0.813 1 95.88 94 GLY B C 1
ATOM 3479 O O . GLY B 1 94 ? -25.969 -3.674 1.2 1 95.88 94 GLY B O 1
ATOM 3480 N N . ALA B 1 95 ? -27.094 -1.802 1.021 1 97.31 95 ALA B N 1
ATOM 3481 C CA . ALA B 1 95 ? -28.234 -2.289 1.809 1 97.31 95 ALA B CA 1
ATOM 3482 C C . ALA B 1 95 ? -28.859 -3.52 1.161 1 97.31 95 ALA B C 1
ATOM 3484 O O . ALA B 1 95 ? -29.5 -4.332 1.84 1 97.31 95 ALA B O 1
ATOM 3485 N N . ARG B 1 96 ? -28.594 -3.688 -0.095 1 95.62 96 ARG B N 1
ATOM 3486 C CA . ARG B 1 96 ? -29.125 -4.855 -0.792 1 95.62 96 ARG B CA 1
ATOM 3487 C C . ARG B 1 96 ? -28.562 -6.145 -0.212 1 95.62 96 ARG B C 1
ATOM 3489 O O . ARG B 1 96 ? -29.219 -7.184 -0.223 1 95.62 96 ARG B O 1
ATOM 3496 N N . THR B 1 97 ? -27.359 -6.074 0.303 1 95.75 97 THR B N 1
ATOM 3497 C CA . THR B 1 97 ? -26.688 -7.281 0.777 1 95.75 97 THR B CA 1
ATOM 3498 C C . THR B 1 97 ? -27.047 -7.555 2.236 1 95.75 97 THR B C 1
ATOM 3500 O O . THR B 1 97 ? -26.469 -8.453 2.857 1 95.75 97 THR B O 1
ATOM 3503 N N . MET B 1 98 ? -27.969 -6.77 2.789 1 96.44 98 MET B N 1
ATOM 3504 C CA . MET B 1 98 ? -28.469 -7.074 4.121 1 96.44 98 MET B CA 1
ATOM 3505 C C . MET B 1 98 ? -29.422 -8.266 4.086 1 96.44 98 MET B C 1
ATOM 3507 O O . MET B 1 98 ? -29.672 -8.898 5.117 1 96.44 98 MET B O 1
ATOM 3511 N N . ASN B 1 99 ? -29.906 -8.523 2.863 1 95.94 99 ASN B N 1
ATOM 3512 C CA . ASN B 1 99 ? -30.609 -9.773 2.59 1 95.94 99 ASN B CA 1
ATOM 3513 C C . ASN B 1 99 ? -29.625 -10.914 2.318 1 95.94 99 ASN B C 1
ATOM 3515 O O . ASN B 1 99 ? -28.828 -10.844 1.378 1 95.94 99 ASN B O 1
ATOM 3519 N N . PHE B 1 100 ? -29.766 -12 3.002 1 92.62 100 PHE B N 1
ATOM 3520 C CA . PHE B 1 100 ? -28.75 -13.055 2.945 1 92.62 100 PHE B CA 1
ATOM 3521 C C . PHE B 1 100 ? -28.719 -13.695 1.563 1 92.62 100 PHE B C 1
ATOM 3523 O O . PHE B 1 100 ? -27.656 -14.102 1.089 1 92.62 100 PHE B O 1
ATOM 3530 N N . ALA B 1 101 ? -29.844 -13.844 0.894 1 94 101 ALA B N 1
ATOM 3531 C CA . ALA B 1 101 ? -29.891 -14.375 -0.464 1 94 101 ALA B CA 1
ATOM 3532 C C . ALA B 1 101 ? -29.125 -13.484 -1.432 1 94 101 ALA B C 1
ATOM 3534 O O . ALA B 1 101 ? -28.344 -13.969 -2.266 1 94 101 ALA B O 1
ATOM 3535 N N . LEU B 1 102 ? -29.312 -12.234 -1.211 1 95.38 102 LEU B N 1
ATOM 3536 C CA . LEU B 1 102 ? -28.641 -11.273 -2.074 1 95.38 102 LEU B CA 1
ATOM 3537 C C . LEU B 1 102 ? -27.172 -11.109 -1.675 1 95.38 102 LEU B C 1
ATOM 3539 O O . LEU B 1 102 ? -26.328 -10.789 -2.514 1 95.38 102 LEU B O 1
ATOM 3543 N N . MET B 1 103 ? -26.906 -11.367 -0.399 1 94.81 103 MET B N 1
ATOM 3544 C CA . MET B 1 103 ? -25.531 -11.344 0.083 1 94.81 103 MET B CA 1
ATOM 3545 C C . MET B 1 103 ? -24.672 -12.344 -0.68 1 94.81 103 MET B C 1
ATOM 3547 O O . MET B 1 103 ? -23.578 -12 -1.145 1 94.81 103 MET B O 1
ATOM 3551 N N . LYS B 1 104 ? -25.156 -13.492 -0.807 1 94.62 104 LYS B N 1
ATOM 3552 C CA . LYS B 1 104 ? -24.469 -14.531 -1.556 1 94.62 104 LYS B CA 1
ATOM 3553 C C . LYS B 1 104 ? -24.391 -14.188 -3.039 1 94.62 104 LYS B C 1
ATOM 3555 O O . LYS B 1 104 ? -23.328 -14.32 -3.656 1 94.62 104 LYS B O 1
ATOM 3560 N N . LYS B 1 105 ? -25.438 -13.711 -3.568 1 94.44 105 LYS B N 1
ATOM 3561 C CA . LYS B 1 105 ? -25.547 -13.438 -4.996 1 94.44 105 LYS B CA 1
ATOM 3562 C C . LYS B 1 105 ? -24.578 -12.344 -5.43 1 94.44 105 LYS B C 1
ATOM 3564 O O . LYS B 1 105 ? -23.953 -12.438 -6.488 1 94.44 105 LYS B O 1
ATOM 3569 N N . TYR B 1 106 ? -24.422 -11.352 -4.559 1 94.25 106 TYR B N 1
ATOM 3570 C CA . TYR B 1 106 ? -23.641 -10.188 -4.969 1 94.25 106 TYR B CA 1
ATOM 3571 C C . TYR B 1 106 ? -22.219 -10.258 -4.43 1 94.25 106 TYR B C 1
ATOM 3573 O O . TYR B 1 106 ? -21.422 -9.336 -4.633 1 94.25 106 TYR B O 1
ATOM 3581 N N . ALA B 1 107 ? -21.891 -11.367 -3.781 1 94.75 107 ALA B N 1
ATOM 3582 C CA . ALA B 1 107 ? -20.5 -11.555 -3.355 1 94.75 107 ALA B CA 1
ATOM 3583 C C . ALA B 1 107 ? -19.578 -11.695 -4.559 1 94.75 107 ALA B C 1
ATOM 3585 O O . ALA B 1 107 ? -19.922 -12.367 -5.535 1 94.75 107 ALA B O 1
ATOM 3586 N N . PRO B 1 108 ? -18.453 -10.953 -4.477 1 94.94 108 PRO B N 1
ATOM 3587 C CA . PRO B 1 108 ? -17.469 -11.18 -5.547 1 94.94 108 PRO B CA 1
ATOM 3588 C C . PRO B 1 108 ? -17.172 -12.664 -5.762 1 94.94 108 PRO B C 1
ATOM 3590 O O . PRO B 1 108 ? -17.172 -13.445 -4.809 1 94.94 108 PRO B O 1
ATOM 3593 N N . ALA B 1 109 ? -16.875 -13.008 -7.004 1 96.06 109 ALA B N 1
ATOM 3594 C CA . ALA B 1 109 ? -16.625 -14.406 -7.363 1 96.06 109 ALA B CA 1
ATOM 3595 C C . ALA B 1 109 ? -15.539 -15.016 -6.488 1 96.06 109 ALA B C 1
ATOM 3597 O O . ALA B 1 109 ? -14.469 -14.438 -6.328 1 96.06 109 ALA B O 1
ATOM 3598 N N . GLY B 1 110 ? -15.883 -16.125 -5.883 1 95.94 110 GLY B N 1
ATOM 3599 C CA . GLY B 1 110 ? -14.922 -16.859 -5.078 1 95.94 110 GLY B CA 1
ATOM 3600 C C . GLY B 1 110 ? -14.945 -16.469 -3.613 1 95.94 110 GLY B C 1
ATOM 3601 O O . GLY B 1 110 ? -14.469 -17.219 -2.756 1 95.94 110 GLY B O 1
ATOM 3602 N N . GLN B 1 111 ? -15.453 -15.352 -3.338 1 96.19 111 GLN B N 1
ATOM 3603 C CA . GLN B 1 111 ? -15.398 -14.844 -1.972 1 96.19 111 GLN B CA 1
ATOM 3604 C C . GLN B 1 111 ? -16.359 -15.602 -1.063 1 96.19 111 GLN B C 1
ATOM 3606 O O . GLN B 1 111 ? -16.062 -15.836 0.11 1 96.19 111 GLN B O 1
ATOM 3611 N N . TRP B 1 112 ? -17.5 -15.984 -1.612 1 95.56 112 TRP B N 1
ATOM 3612 C CA . TRP B 1 112 ? -18.5 -16.688 -0.819 1 95.56 112 TRP B CA 1
ATOM 3613 C C . TRP B 1 112 ? -17.984 -18.047 -0.365 1 95.56 112 TRP B C 1
ATOM 3615 O O . TRP B 1 112 ? -18.438 -18.578 0.656 1 95.56 112 TRP B O 1
ATOM 3625 N N . PHE B 1 113 ? -17.094 -18.656 -1.125 1 96.44 113 PHE B N 1
ATOM 3626 C CA . PHE B 1 113 ? -16.438 -19.891 -0.717 1 96.44 113 PHE B CA 1
ATOM 3627 C C . PHE B 1 113 ? -15.891 -19.781 0.7 1 96.44 113 PHE B C 1
ATOM 3629 O O . PHE B 1 113 ? -16 -20.719 1.491 1 96.44 113 PHE B O 1
ATOM 3636 N N . TRP B 1 114 ? -15.328 -18.656 1.058 1 95.81 114 TRP B N 1
ATOM 3637 C CA . TRP B 1 114 ? -14.734 -18.406 2.367 1 95.81 114 TRP B CA 1
ATOM 3638 C C . TRP B 1 114 ? -15.766 -17.812 3.324 1 95.81 114 TRP B C 1
ATOM 3640 O O . TRP B 1 114 ? -15.898 -18.266 4.465 1 95.81 114 TRP B O 1
ATOM 3650 N N . PHE B 1 115 ? -16.531 -16.906 2.84 1 96.12 115 PHE B N 1
ATOM 3651 C CA . PHE B 1 115 ? -17.406 -16.094 3.688 1 96.12 115 PHE B CA 1
ATOM 3652 C C . PHE B 1 115 ? -18.625 -16.906 4.137 1 96.12 115 PHE B C 1
ATOM 3654 O O . PHE B 1 115 ? -19.328 -16.516 5.062 1 96.12 115 PHE B O 1
ATOM 3661 N N . ASN B 1 116 ? -18.844 -18.016 3.543 1 95.25 116 ASN B N 1
ATOM 3662 C CA . ASN B 1 116 ? -19.938 -18.891 3.957 1 95.25 116 ASN B CA 1
ATOM 3663 C C . ASN B 1 116 ? -19.578 -19.703 5.191 1 95.25 116 ASN B C 1
ATOM 3665 O O . ASN B 1 116 ? -20.438 -20.344 5.801 1 95.25 116 ASN B O 1
ATOM 3669 N N . GLN B 1 117 ? -18.359 -19.719 5.555 1 95.25 117 GLN B N 1
ATOM 3670 C CA . GLN B 1 117 ? -17.938 -20.375 6.785 1 95.25 117 GLN B CA 1
ATOM 3671 C C . GLN B 1 117 ? -18.453 -19.625 8.016 1 95.25 117 GLN B C 1
ATOM 3673 O O . GLN B 1 117 ? -18.562 -18.391 7.992 1 95.25 117 GLN B O 1
ATOM 3678 N N . ARG B 1 118 ? -18.625 -20.281 9.062 1 92.44 118 ARG B N 1
ATOM 3679 C CA . ARG B 1 118 ? -19.344 -19.781 10.234 1 92.44 118 ARG B CA 1
ATOM 3680 C C . ARG B 1 118 ? -18.75 -18.484 10.742 1 92.44 118 ARG B C 1
ATOM 3682 O O . ARG B 1 118 ? -19.438 -17.469 10.828 1 92.44 118 ARG B O 1
ATOM 3689 N N . THR B 1 119 ? -17.469 -18.469 11.031 1 93.88 119 THR B N 1
ATOM 3690 C CA . THR B 1 119 ? -16.844 -17.297 11.609 1 93.88 119 THR B CA 1
ATOM 3691 C C . THR B 1 119 ? -16.875 -16.125 10.633 1 93.88 119 THR B C 1
ATOM 3693 O O . THR B 1 119 ? -17.219 -15 11.008 1 93.88 119 THR B O 1
ATOM 3696 N N . PHE B 1 120 ? -16.641 -16.375 9.375 1 96.62 120 PHE B N 1
ATOM 3697 C CA . PHE B 1 120 ? -16.609 -15.312 8.383 1 96.62 120 PHE B CA 1
ATOM 3698 C C . PHE B 1 120 ? -18.016 -14.828 8.07 1 96.62 120 PHE B C 1
ATOM 3700 O O . PHE B 1 120 ? -18.234 -13.625 7.902 1 96.62 120 PHE B O 1
ATOM 3707 N N . LYS B 1 121 ? -18.906 -15.734 8.047 1 96.81 121 LYS B N 1
ATOM 3708 C CA . LYS B 1 121 ? -20.281 -15.383 7.711 1 96.81 121 LYS B CA 1
ATOM 3709 C C . LYS B 1 121 ? -20.875 -14.438 8.75 1 96.81 121 LYS B C 1
ATOM 3711 O O . LYS B 1 121 ? -21.484 -13.422 8.406 1 96.81 121 LYS B O 1
ATOM 3716 N N . ALA B 1 122 ? -20.703 -14.75 9.977 1 97.44 122 ALA B N 1
ATOM 3717 C CA . ALA B 1 122 ? -21.203 -13.914 11.07 1 97.44 122 ALA B CA 1
ATOM 3718 C C . ALA B 1 122 ? -20.578 -12.531 11.039 1 97.44 122 ALA B C 1
ATOM 3720 O O . ALA B 1 122 ? -21.266 -11.516 11.133 1 97.44 122 ALA B O 1
ATOM 3721 N N . ASN B 1 123 ? -19.297 -12.5 10.914 1 98.38 123 ASN B N 1
ATOM 3722 C CA . ASN B 1 123 ? -18.594 -11.227 10.883 1 98.38 123 ASN B CA 1
ATOM 3723 C C . ASN B 1 123 ? -18.969 -10.406 9.648 1 98.38 123 ASN B C 1
ATOM 3725 O O . ASN B 1 123 ? -19.062 -9.18 9.711 1 98.38 123 ASN B O 1
ATOM 3729 N N . TYR B 1 124 ? -19.172 -11.102 8.555 1 97.75 124 TYR B N 1
ATOM 3730 C CA . TYR B 1 124 ? -19.594 -10.438 7.328 1 97.75 124 TYR B CA 1
ATOM 3731 C C . TYR B 1 124 ? -20.969 -9.797 7.496 1 97.75 124 TYR B C 1
ATOM 3733 O O . TYR B 1 124 ? -21.172 -8.633 7.137 1 97.75 124 TYR B O 1
ATOM 3741 N N . ALA B 1 125 ? -21.875 -10.484 8.078 1 97.81 125 ALA B N 1
ATOM 3742 C CA . ALA B 1 125 ? -23.219 -9.969 8.312 1 97.81 125 ALA B CA 1
ATOM 3743 C C . ALA B 1 125 ? -23.188 -8.766 9.25 1 97.81 125 ALA B C 1
ATOM 3745 O O . ALA B 1 125 ? -23.812 -7.738 8.969 1 97.81 125 ALA B O 1
ATOM 3746 N N . ILE B 1 126 ? -22.469 -8.883 10.32 1 98.31 126 ILE B N 1
ATOM 3747 C CA . ILE B 1 126 ? -22.359 -7.781 11.273 1 98.31 126 ILE B CA 1
ATOM 3748 C C . ILE B 1 126 ? -21.781 -6.555 10.578 1 98.31 126 ILE B C 1
ATOM 3750 O O . ILE B 1 126 ? -22.281 -5.438 10.75 1 98.31 126 ILE B O 1
ATOM 3754 N N . HIS B 1 127 ? -20.781 -6.805 9.797 1 98.56 127 HIS B N 1
ATOM 3755 C CA . HIS B 1 127 ? -20.141 -5.699 9.094 1 98.56 127 HIS B CA 1
ATOM 3756 C C . HIS B 1 127 ? -21.109 -5 8.156 1 98.56 127 HIS B C 1
ATOM 3758 O O . HIS B 1 127 ? -21.219 -3.771 8.172 1 98.56 127 HIS B O 1
ATOM 3764 N N . ILE B 1 128 ? -21.812 -5.762 7.406 1 98.06 128 ILE B N 1
ATOM 3765 C CA . ILE B 1 128 ? -22.734 -5.184 6.426 1 98.06 128 ILE B CA 1
ATOM 3766 C C . ILE B 1 128 ? -23.828 -4.391 7.145 1 98.06 128 ILE B C 1
ATOM 3768 O O . ILE B 1 128 ? -24.062 -3.225 6.824 1 98.06 128 ILE B O 1
ATOM 3772 N N . TYR B 1 129 ? -24.469 -4.941 8.141 1 98.5 129 TYR B N 1
ATOM 3773 C CA . TYR B 1 129 ? -25.578 -4.293 8.828 1 98.5 129 TYR B CA 1
ATOM 3774 C C . TYR B 1 129 ? -25.109 -3.016 9.523 1 98.5 129 TYR B C 1
ATOM 3776 O O . TYR B 1 129 ? -25.734 -1.959 9.359 1 98.5 129 TYR B O 1
ATOM 3784 N N . THR B 1 130 ? -24.047 -3.172 10.203 1 98.69 130 THR B N 1
ATOM 3785 C CA . THR B 1 130 ? -23.594 -2.033 10.992 1 98.69 130 THR B CA 1
ATOM 3786 C C . THR B 1 130 ? -22.969 -0.969 10.102 1 98.69 130 THR B C 1
ATOM 3788 O O . THR B 1 130 ? -23.078 0.228 10.367 1 98.69 130 THR B O 1
ATOM 3791 N N . ALA B 1 131 ? -22.344 -1.361 9.039 1 98.62 131 ALA B N 1
ATOM 3792 C CA . ALA B 1 131 ? -21.734 -0.395 8.117 1 98.62 131 ALA B CA 1
ATOM 3793 C C . ALA B 1 131 ? -22.812 0.387 7.367 1 98.62 131 ALA B C 1
ATOM 3795 O O . ALA B 1 131 ? -22.688 1.602 7.191 1 98.62 131 ALA B O 1
ATOM 3796 N N . VAL B 1 132 ? -23.812 -0.302 6.941 1 98.56 132 VAL B N 1
ATOM 3797 C CA . VAL B 1 132 ? -24.875 0.34 6.176 1 98.56 132 VAL B CA 1
ATOM 3798 C C . VAL B 1 132 ? -25.641 1.326 7.062 1 98.56 132 VAL B C 1
ATOM 3800 O O . VAL B 1 132 ? -25.75 2.506 6.727 1 98.56 132 VAL B O 1
ATOM 3803 N N . ILE B 1 133 ? -26.078 0.887 8.203 1 98.56 133 ILE B N 1
ATOM 3804 C CA . ILE B 1 133 ? -26.8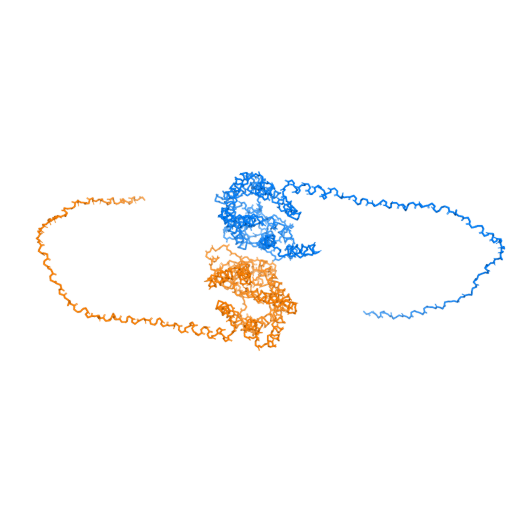75 1.726 9.094 1 98.56 133 ILE B CA 1
ATOM 3805 C C . ILE B 1 133 ? -26 2.834 9.672 1 98.56 133 ILE B C 1
ATOM 3807 O O . ILE B 1 133 ? -26.375 4.008 9.656 1 98.56 133 ILE B O 1
ATOM 3811 N N . GLY B 1 134 ? -24.828 2.459 10.109 1 98.5 134 GLY B N 1
ATOM 3812 C CA . GLY B 1 134 ? -23.922 3.445 10.664 1 98.5 134 GLY B CA 1
ATOM 3813 C C . GLY B 1 134 ? -23.469 4.48 9.648 1 98.5 134 GLY B C 1
ATOM 3814 O O . GLY B 1 134 ? -23.297 5.652 9.977 1 98.5 134 GLY B O 1
ATOM 3815 N N . GLY B 1 135 ? -23.281 4.004 8.414 1 98.38 135 GLY B N 1
ATOM 3816 C CA . GLY B 1 135 ? -22.906 4.922 7.355 1 98.38 135 GLY B CA 1
ATOM 3817 C C . GLY B 1 135 ? -23.953 5.977 7.074 1 98.38 135 GLY B C 1
ATOM 3818 O O . GLY B 1 135 ? -23.641 7.156 6.922 1 98.38 135 GLY B O 1
ATOM 3819 N N . ILE B 1 136 ? -25.125 5.574 7.09 1 98 136 ILE B N 1
ATOM 3820 C CA . ILE B 1 136 ? -26.234 6.492 6.824 1 98 136 ILE B CA 1
ATOM 3821 C C . ILE B 1 136 ? -26.359 7.5 7.965 1 98 136 ILE B C 1
ATOM 3823 O O . ILE B 1 136 ? -26.391 8.711 7.73 1 98 136 ILE B O 1
ATOM 3827 N N . PHE B 1 137 ? -26.297 7.09 9.141 1 98 137 PHE B N 1
ATOM 3828 C CA . PHE B 1 137 ? -26.531 7.957 10.289 1 98 137 PHE B CA 1
ATOM 3829 C C . PHE B 1 137 ? -25.297 8.82 10.57 1 98 137 PHE B C 1
ATOM 3831 O O . PHE B 1 137 ? -25.406 9.859 11.227 1 98 137 PHE B O 1
ATOM 3838 N N . SER B 1 138 ? -24.141 8.383 10.109 1 97.81 138 SER B N 1
ATOM 3839 C CA . SER B 1 138 ? -22.938 9.172 10.344 1 97.81 138 SER B CA 1
ATOM 3840 C C . SER B 1 138 ? -22.984 10.492 9.586 1 97.81 138 SER B C 1
ATOM 3842 O O . SER B 1 138 ? -22.438 11.5 10.039 1 97.81 138 SER B O 1
ATOM 3844 N N . VAL B 1 139 ? -23.641 10.516 8.492 1 96.69 139 VAL B N 1
ATOM 3845 C CA . VAL B 1 139 ? -23.719 11.727 7.68 1 96.69 139 VAL B CA 1
ATOM 3846 C C . VAL B 1 139 ? -24.5 12.805 8.43 1 96.69 139 VAL B C 1
ATOM 3848 O O . VAL B 1 139 ? -24.094 13.977 8.43 1 96.69 139 VAL B O 1
ATOM 3851 N N . PHE B 1 140 ? -25.469 12.469 9.18 1 94.5 140 PHE B N 1
ATOM 3852 C CA . PHE B 1 140 ? -26.297 13.422 9.914 1 94.5 140 PHE B CA 1
ATOM 3853 C C . PHE B 1 140 ? -25.516 14.023 11.078 1 94.5 140 PHE B C 1
ATOM 3855 O O . PHE B 1 140 ? -25.875 15.094 11.578 1 94.5 140 PHE B O 1
ATOM 3862 N N . GLN B 1 141 ? -24.516 13.312 11.469 1 93.5 141 GLN B N 1
ATOM 3863 C CA . GLN B 1 141 ? -23.688 13.789 12.578 1 93.5 141 GLN B CA 1
ATOM 3864 C C . GLN B 1 141 ? -22.906 15.039 12.203 1 93.5 141 GLN B C 1
ATOM 3866 O O . GLN B 1 141 ? -22.516 15.82 13.07 1 93.5 141 GLN B O 1
ATOM 3871 N N . PHE B 1 142 ? -22.766 15.305 10.922 1 92.94 142 PHE B N 1
ATOM 3872 C CA . PHE B 1 142 ? -21.891 16.391 10.5 1 92.94 142 PHE B CA 1
ATOM 3873 C C . PHE B 1 142 ? -22.703 17.594 10.047 1 92.94 142 PHE B C 1
ATOM 3875 O O . PHE B 1 142 ? -22.141 18.594 9.586 1 92.94 142 PHE B O 1
ATOM 3882 N N . LEU B 1 143 ? -24.031 17.531 10.234 1 90.81 143 LEU B N 1
ATOM 3883 C CA . LEU B 1 143 ? -24.891 18.688 9.961 1 90.81 143 LEU B CA 1
ATOM 3884 C C . LEU B 1 143 ? -24.812 19.703 11.094 1 90.81 143 LEU B C 1
ATOM 3886 O O . LEU B 1 143 ? -25.172 19.391 12.234 1 90.81 143 LEU B O 1
ATOM 3890 N N . PRO B 1 144 ? -24.375 20.906 10.719 1 90.12 144 PRO B N 1
ATOM 3891 C CA . PRO B 1 144 ? -24.234 21.906 11.781 1 90.12 144 PRO B CA 1
ATOM 3892 C C . PRO B 1 144 ? -25.578 22.234 12.453 1 90.12 144 PRO B C 1
ATOM 3894 O O . PRO B 1 144 ? -25.609 22.547 13.648 1 90.12 144 PRO B O 1
ATOM 3897 N N . ALA B 1 145 ? -26.656 22.172 11.734 1 88.69 145 ALA B N 1
ATOM 3898 C CA . ALA B 1 145 ? -27.969 22.469 12.297 1 88.69 145 ALA B CA 1
ATOM 3899 C C . ALA B 1 145 ? -28.281 21.531 13.453 1 88.69 145 ALA B C 1
ATOM 3901 O O . ALA B 1 145 ? -28.812 21.953 14.484 1 88.69 145 ALA B O 1
ATOM 3902 N N . ILE B 1 146 ? -27.969 20.312 13.336 1 90.75 146 ILE B N 1
ATOM 3903 C CA . ILE B 1 146 ? -28.219 19.328 14.375 1 90.75 146 ILE B CA 1
ATOM 3904 C C . ILE B 1 146 ? -27.297 19.562 15.562 1 90.75 146 ILE B C 1
ATOM 3906 O O . ILE B 1 146 ? -27.719 19.516 16.719 1 90.75 146 ILE B O 1
ATOM 3910 N N . ARG B 1 147 ? -26.062 19.875 15.25 1 89.88 147 ARG B N 1
ATOM 3911 C CA . ARG B 1 147 ? -25.062 20.078 16.281 1 89.88 147 ARG B CA 1
ATOM 3912 C C . ARG B 1 147 ? -25.375 21.328 17.109 1 89.88 147 ARG B C 1
ATOM 3914 O O . ARG B 1 147 ? -25.109 21.359 18.312 1 89.88 147 ARG B O 1
ATOM 3921 N N . ARG B 1 148 ? -26.047 22.312 16.469 1 88.62 148 ARG B N 1
ATOM 3922 C CA . ARG B 1 148 ? -26.266 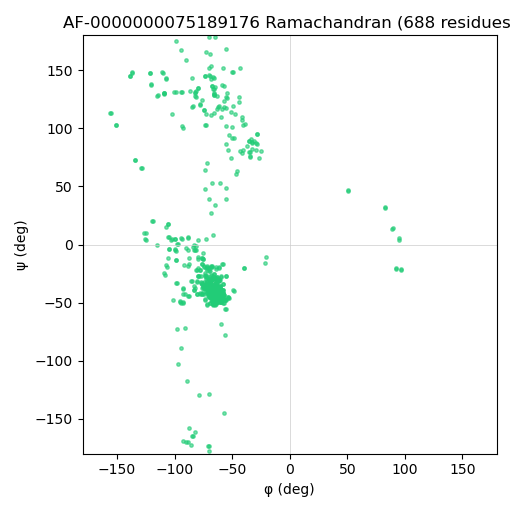23.594 17.141 1 88.62 148 ARG B CA 1
ATOM 3923 C C . ARG B 1 148 ? -27.672 23.656 17.75 1 88.62 148 ARG B C 1
ATOM 3925 O O . ARG B 1 148 ? -27.844 24.188 18.859 1 88.62 148 ARG B O 1
ATOM 3932 N N . CYS B 1 149 ? -28.578 23.016 17.078 1 90.56 149 CYS B N 1
ATOM 3933 C CA . CYS B 1 149 ? -29.969 23.234 17.469 1 90.56 149 CYS B CA 1
ATOM 3934 C C . CYS B 1 149 ? -30.547 21.984 18.141 1 90.56 149 CYS B C 1
ATOM 3936 O O . CYS B 1 149 ? -31.562 22.078 18.844 1 90.56 149 CYS B O 1
ATOM 3938 N N . ALA B 1 150 ? -30.062 20.938 17.891 1 93.5 150 ALA B N 1
ATOM 3939 C CA . ALA B 1 150 ? -30.578 19.688 18.438 1 93.5 150 ALA B CA 1
ATOM 3940 C C . ALA B 1 150 ? -29.453 18.875 19.078 1 93.5 150 ALA B C 1
ATOM 3942 O O . ALA B 1 150 ? -29.219 17.719 18.703 1 93.5 150 ALA B O 1
ATOM 3943 N N . VAL B 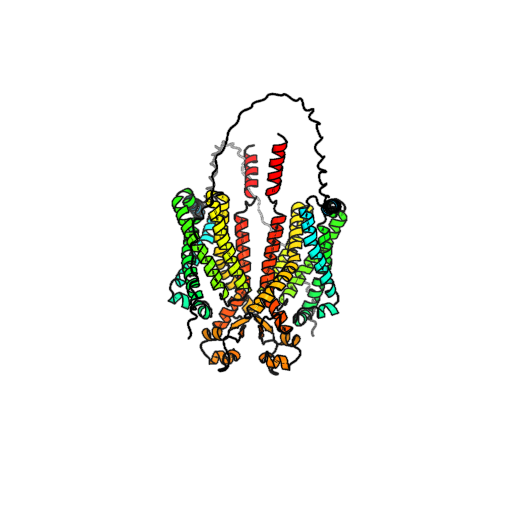1 151 ? -28.875 19.344 20.125 1 93.31 151 VAL B N 1
ATOM 3944 C CA . VAL B 1 151 ? -27.688 18.797 20.75 1 93.31 151 VAL B CA 1
ATOM 3945 C C . VAL B 1 151 ? -27.953 17.406 21.297 1 93.31 151 VAL B C 1
ATOM 3947 O O . VAL B 1 151 ? -27.109 16.516 21.203 1 93.31 151 VAL B O 1
ATOM 3950 N N . ILE B 1 152 ? -29.141 17.188 21.812 1 95.12 152 ILE B N 1
ATOM 3951 C CA . ILE B 1 152 ? -29.484 15.883 22.359 1 95.12 152 ILE B CA 1
ATOM 3952 C C . ILE B 1 152 ? -29.516 14.844 21.25 1 95.12 152 ILE B C 1
ATOM 3954 O O . ILE B 1 152 ? -29.047 13.719 21.422 1 95.12 152 ILE B O 1
ATOM 3958 N N . VAL B 1 153 ? -30.125 15.227 20.156 1 96 153 VAL B N 1
ATOM 3959 C CA . VAL B 1 153 ? -30.188 14.344 19 1 96 153 VAL B CA 1
ATOM 3960 C C . VAL B 1 153 ? -28.766 14.039 18.516 1 96 153 VAL B C 1
ATOM 3962 O O . VAL B 1 153 ? -28.453 12.898 18.188 1 96 153 VAL B O 1
ATOM 3965 N N . HIS B 1 154 ? -27.875 15.031 18.469 1 96.56 154 HIS B N 1
ATOM 3966 C CA . HIS B 1 154 ? -26.484 14.859 18.078 1 96.56 154 HIS B CA 1
ATOM 3967 C C . HIS B 1 154 ? -25.766 13.859 18.984 1 96.56 154 HIS B C 1
ATOM 3969 O O . HIS B 1 154 ? -25.094 12.945 18.5 1 96.56 154 HIS B O 1
ATOM 3975 N N . ARG B 1 155 ? -25.984 13.992 20.219 1 95.94 155 ARG B N 1
ATOM 3976 C CA . ARG B 1 155 ? -25.328 13.141 21.203 1 95.94 155 ARG B CA 1
ATOM 3977 C C . ARG B 1 155 ? -25.812 11.695 21.078 1 95.94 155 ARG B C 1
ATOM 3979 O O . ARG B 1 155 ? -25 10.766 21.031 1 95.94 155 ARG B O 1
ATOM 3986 N N . LEU B 1 156 ? -27.109 11.531 21.031 1 97 156 LEU B N 1
ATOM 3987 C CA . LEU B 1 156 ? -27.672 10.195 20.938 1 97 156 LEU B CA 1
ATOM 3988 C C . LEU B 1 156 ? -27.25 9.516 19.625 1 97 156 LEU B C 1
ATOM 3990 O O . LEU B 1 156 ? -26.859 8.344 19.641 1 97 156 LEU B O 1
ATOM 3994 N N . ASN B 1 157 ? -27.375 10.273 18.609 1 97.38 157 ASN B N 1
ATOM 3995 C CA . ASN B 1 157 ? -26.953 9.75 17.312 1 97.38 157 ASN B CA 1
ATOM 3996 C C . ASN B 1 157 ? -25.469 9.453 17.297 1 97.38 157 ASN B C 1
ATOM 3998 O O . ASN B 1 157 ? -25.031 8.484 16.672 1 97.38 157 ASN B O 1
ATOM 4002 N N . GLY B 1 158 ? -24.641 10.305 17.922 1 97.38 158 GLY B N 1
ATOM 4003 C CA . GLY B 1 158 ? -23.203 10.062 18.016 1 97.38 158 GLY B CA 1
ATOM 4004 C C . GLY B 1 158 ? -22.875 8.734 18.656 1 97.38 158 GLY B C 1
ATOM 4005 O O . GLY B 1 158 ? -22.062 7.965 18.141 1 97.38 158 GLY B O 1
ATOM 4006 N N . TYR B 1 159 ? -23.516 8.469 19.75 1 97.56 159 TYR B N 1
ATOM 4007 C CA . TYR B 1 159 ? -23.297 7.203 20.438 1 97.56 159 TYR B CA 1
ATOM 4008 C C . TYR B 1 159 ? -23.75 6.031 19.562 1 97.56 159 TYR B C 1
ATOM 4010 O O . TYR B 1 159 ? -23.062 5.008 19.484 1 97.56 159 TYR B O 1
ATOM 4018 N N . PHE B 1 160 ? -24.859 6.227 18.984 1 97.88 160 PHE B N 1
ATOM 4019 C CA . PHE B 1 160 ? -25.438 5.195 18.125 1 97.88 160 PHE B CA 1
ATOM 4020 C C . PHE B 1 160 ? -24.469 4.859 16.984 1 97.88 160 PHE B C 1
ATOM 4022 O O . PHE B 1 160 ? -24.203 3.688 16.719 1 97.88 160 PHE B O 1
ATOM 4029 N N . VAL B 1 161 ? -23.938 5.816 16.359 1 98.31 161 VAL B N 1
ATOM 4030 C CA . VAL B 1 161 ? -23.047 5.652 15.219 1 98.31 161 VAL B CA 1
ATOM 4031 C C . VAL B 1 161 ? -21.75 4.98 15.664 1 98.31 161 VAL B C 1
ATOM 4033 O O . VAL B 1 161 ? -21.281 4.047 15.016 1 98.31 161 VAL B O 1
ATOM 4036 N N . VAL B 1 162 ? -21.156 5.406 16.781 1 98.38 162 VAL B N 1
ATOM 4037 C CA . VAL B 1 162 ? -19.906 4.836 17.25 1 98.38 162 VAL B CA 1
ATOM 4038 C C . VAL B 1 162 ? -20.109 3.365 17.609 1 98.38 162 VAL B C 1
ATOM 4040 O O . VAL B 1 162 ? -19.266 2.518 17.297 1 98.38 162 VAL B O 1
ATOM 4043 N N . ILE B 1 163 ? -21.25 3.008 18.203 1 98.19 163 ILE B N 1
ATOM 4044 C CA . ILE B 1 163 ? -21.578 1.644 18.609 1 98.19 163 ILE B CA 1
ATOM 4045 C C . ILE B 1 163 ? -21.703 0.757 17.375 1 98.19 163 ILE B C 1
ATOM 4047 O O . ILE B 1 163 ? -21.406 -0.438 17.422 1 98.19 163 ILE B O 1
ATOM 4051 N N . LEU B 1 164 ? -22.078 1.338 16.312 1 98.69 164 LEU B N 1
ATOM 4052 C CA . LEU B 1 164 ? -22.266 0.582 15.07 1 98.69 164 LEU B CA 1
ATOM 4053 C C . LEU B 1 164 ? -20.953 0.492 14.297 1 98.69 164 LEU B C 1
ATOM 4055 O O . LEU B 1 164 ? -20.562 -0.587 13.836 1 98.69 164 LEU B O 1
ATOM 4059 N N . LEU B 1 165 ? -20.219 1.584 14.18 1 98.69 165 LEU B N 1
ATOM 4060 C CA . LEU B 1 165 ? -19.109 1.648 13.25 1 98.69 165 LEU B CA 1
ATOM 4061 C C . LEU B 1 165 ? -17.875 0.972 13.836 1 98.69 165 LEU B C 1
ATOM 4063 O O . LEU B 1 165 ? -17.062 0.408 13.094 1 98.69 165 LEU B O 1
ATOM 4067 N N . VAL B 1 166 ? -17.672 1.003 15.148 1 98.5 166 VAL B N 1
ATOM 4068 C CA . VAL B 1 166 ? -16.484 0.38 15.727 1 98.5 166 VAL B CA 1
ATOM 4069 C C . VAL B 1 166 ? -16.531 -1.129 15.492 1 98.5 166 VAL B C 1
ATOM 4071 O O . VAL B 1 166 ? -15.609 -1.7 14.914 1 98.5 166 VAL B O 1
ATOM 4074 N N . PRO B 1 167 ? -17.656 -1.833 15.844 1 98.31 167 PRO B N 1
ATOM 4075 C CA . PRO B 1 167 ? -17.703 -3.26 15.508 1 98.31 167 PRO B CA 1
ATOM 4076 C C . PRO B 1 167 ? -17.688 -3.516 14.008 1 98.31 167 PRO B C 1
ATOM 4078 O O . PRO B 1 167 ? -17.156 -4.535 13.555 1 98.31 167 PRO B O 1
ATOM 4081 N N . SER B 1 168 ? -18.297 -2.633 13.266 1 98.62 168 SER B N 1
ATOM 4082 C CA . SER B 1 168 ? -18.266 -2.773 11.812 1 98.62 168 SER B CA 1
ATOM 4083 C C . SER B 1 168 ? -16.828 -2.846 11.297 1 98.62 168 SER B C 1
ATOM 4085 O O . SER B 1 168 ? -16.5 -3.723 10.492 1 98.62 168 SER B O 1
ATOM 4087 N N . ASN B 1 169 ? -16.062 -1.931 11.781 1 98.25 169 ASN B N 1
ATOM 4088 C CA . ASN B 1 169 ? -14.672 -1.856 11.344 1 98.25 169 ASN B CA 1
ATOM 4089 C C . ASN B 1 169 ? -13.875 -3.072 11.812 1 98.25 169 ASN B C 1
ATOM 4091 O O . ASN B 1 169 ? -13.047 -3.594 11.062 1 98.25 169 ASN B O 1
ATOM 4095 N N . VAL B 1 170 ? -14.094 -3.533 12.961 1 97.75 170 VAL B N 1
ATOM 4096 C CA . VAL B 1 170 ? -13.398 -4.703 13.492 1 97.75 170 VAL B CA 1
ATOM 4097 C C . VAL B 1 170 ? -13.797 -5.945 12.703 1 97.75 170 VAL B C 1
ATOM 4099 O O . VAL B 1 170 ? -12.938 -6.699 12.242 1 97.75 170 VAL B O 1
ATOM 4102 N N . CYS B 1 171 ? -15.078 -6.145 12.492 1 98.5 171 CYS B N 1
ATOM 4103 C CA . CYS B 1 171 ? -15.57 -7.293 11.742 1 98.5 171 CYS B CA 1
ATOM 4104 C C . CYS B 1 171 ? -15.117 -7.223 10.281 1 98.5 171 CYS B C 1
ATOM 4106 O O . CYS B 1 171 ? -14.812 -8.25 9.672 1 98.5 171 CYS B O 1
ATOM 4108 N N . GLY B 1 172 ? -15.125 -6.035 9.758 1 98.19 172 GLY B N 1
ATOM 4109 C CA . GLY B 1 172 ? -14.594 -5.855 8.414 1 98.19 172 GLY B CA 1
ATOM 4110 C C . GLY B 1 172 ? -13.133 -6.25 8.289 1 98.19 172 GLY B C 1
ATOM 4111 O O . GLY B 1 172 ? -12.734 -6.871 7.301 1 98.19 172 GLY B O 1
ATOM 4112 N N . ALA B 1 173 ? -12.375 -5.906 9.305 1 97.81 173 ALA B N 1
ATOM 4113 C CA . ALA B 1 173 ? -10.961 -6.281 9.32 1 97.81 173 ALA B CA 1
ATOM 4114 C C . ALA B 1 173 ? -10.797 -7.797 9.438 1 97.81 173 ALA B C 1
ATOM 4116 O O . ALA B 1 173 ? -9.914 -8.383 8.805 1 97.81 173 ALA B O 1
ATOM 4117 N N . ILE B 1 174 ? -11.625 -8.422 10.156 1 97.5 174 ILE B N 1
ATOM 4118 C CA . ILE B 1 174 ? -11.555 -9.867 10.336 1 97.5 174 ILE B CA 1
ATOM 4119 C C . ILE B 1 174 ? -11.82 -10.57 9.008 1 97.5 174 ILE B C 1
ATOM 4121 O O . ILE B 1 174 ? -11.055 -11.445 8.602 1 97.5 174 ILE B O 1
ATOM 4125 N N . ILE B 1 175 ? -12.836 -10.18 8.305 1 97.88 175 ILE B N 1
ATOM 4126 C CA . ILE B 1 175 ? -13.164 -10.867 7.055 1 97.88 175 ILE B CA 1
ATOM 4127 C C . ILE B 1 175 ? -12.188 -10.438 5.961 1 97.88 175 ILE B C 1
ATOM 4129 O O . ILE B 1 175 ? -12.086 -11.094 4.922 1 97.88 175 ILE B O 1
ATOM 4133 N N . GLY B 1 176 ? -11.484 -9.297 6.223 1 97.38 176 GLY B N 1
ATOM 4134 C CA . GLY B 1 176 ? -10.461 -8.844 5.293 1 97.38 176 GLY B CA 1
ATOM 4135 C C . GLY B 1 176 ? -9.367 -9.867 5.051 1 97.38 176 GLY B C 1
ATOM 4136 O O . GLY B 1 176 ? -8.656 -9.797 4.051 1 97.38 176 GLY B O 1
ATOM 4137 N N . TYR B 1 177 ? -9.273 -10.828 5.902 1 96.56 177 TYR B N 1
ATOM 4138 C CA . TYR B 1 177 ? -8.289 -11.891 5.766 1 96.56 177 TYR B CA 1
ATOM 4139 C C . TYR B 1 177 ? -8.492 -12.664 4.473 1 96.56 177 TYR B C 1
ATOM 4141 O O . TYR B 1 177 ? -7.531 -13.125 3.854 1 96.56 177 TYR B O 1
ATOM 4149 N N . ARG B 1 178 ? -9.711 -12.75 4.031 1 96.44 178 ARG B N 1
ATOM 4150 C CA . ARG B 1 178 ? -10.016 -13.508 2.82 1 96.44 178 ARG B CA 1
ATOM 4151 C C . ARG B 1 178 ? -10.758 -12.648 1.81 1 96.44 178 ARG B C 1
ATOM 4153 O O . ARG B 1 178 ? -11.312 -13.164 0.833 1 96.44 178 ARG B O 1
ATOM 4160 N N . GLY B 1 179 ? -10.789 -11.32 2.139 1 95.81 179 GLY B N 1
ATOM 4161 C CA . GLY B 1 179 ? -11.414 -10.422 1.181 1 95.81 179 GLY B CA 1
ATOM 4162 C C . GLY B 1 179 ? -10.656 -10.328 -0.131 1 95.81 179 GLY B C 1
ATOM 4163 O O . GLY B 1 179 ? -9.438 -10.133 -0.138 1 95.81 179 GLY B O 1
ATOM 4164 N N . PHE B 1 180 ? -11.383 -10.484 -1.193 1 95.38 180 PHE B N 1
ATOM 4165 C CA . PHE B 1 180 ? -10.836 -10.375 -2.539 1 95.38 180 PHE B CA 1
ATOM 4166 C C . PHE B 1 180 ? -9.586 -11.242 -2.682 1 95.38 180 PHE B C 1
ATOM 4168 O O . PHE B 1 180 ? -8.547 -10.766 -3.139 1 95.38 180 PHE B O 1
ATOM 4175 N N . GLY B 1 181 ? -9.68 -12.445 -2.219 1 93.5 181 GLY B N 1
ATOM 4176 C CA . GLY B 1 181 ? -8.641 -13.445 -2.434 1 93.5 181 GLY B CA 1
ATOM 4177 C C . GLY B 1 181 ? -7.68 -13.562 -1.268 1 93.5 181 GLY B C 1
ATOM 4178 O O . GLY B 1 181 ? -6.93 -14.539 -1.169 1 93.5 181 GLY B O 1
ATOM 4179 N N . GLY B 1 182 ? -7.598 -12.523 -0.438 1 95.12 182 GLY B N 1
ATOM 4180 C CA . GLY B 1 182 ? -6.75 -12.609 0.742 1 95.12 182 GLY B CA 1
ATOM 4181 C C . GLY B 1 182 ? -5.289 -12.32 0.45 1 95.12 182 GLY B C 1
ATOM 4182 O O . GLY B 1 182 ? -4.398 -12.938 1.039 1 95.12 182 GLY B O 1
ATOM 4183 N N . GLU B 1 183 ? -5.047 -11.492 -0.482 1 94.88 183 GLU B N 1
ATOM 4184 C CA . GLU B 1 183 ? -3.676 -11.078 -0.76 1 94.88 183 GLU B CA 1
ATOM 4185 C C . GLU B 1 183 ? -3.125 -10.203 0.362 1 94.88 183 GLU B C 1
ATOM 4187 O O . GLU B 1 183 ? -3.848 -9.375 0.923 1 94.88 183 GLU B O 1
ATOM 4192 N N . ILE B 1 184 ? -1.904 -10.328 0.622 1 96.69 184 ILE B N 1
ATOM 4193 C CA . ILE B 1 184 ? -1.299 -9.742 1.813 1 96.69 184 ILE B CA 1
ATOM 4194 C C . ILE B 1 184 ? -1.397 -8.219 1.749 1 96.69 184 ILE B C 1
ATOM 4196 O O . ILE B 1 184 ? -1.556 -7.559 2.777 1 96.69 184 ILE B O 1
ATOM 4200 N N . ASN B 1 185 ? -1.22 -7.629 0.604 1 96 185 ASN B N 1
ATOM 4201 C CA . ASN B 1 185 ? -1.317 -6.18 0.476 1 96 185 ASN B CA 1
ATOM 4202 C C . ASN B 1 185 ? -2.719 -5.68 0.815 1 96 185 ASN B C 1
ATOM 4204 O O . ASN B 1 185 ? -2.873 -4.641 1.46 1 96 185 ASN B O 1
ATOM 4208 N N . SER B 1 186 ? -3.74 -6.379 0.406 1 97.38 186 SER B N 1
ATOM 4209 C CA . SER B 1 186 ? -5.113 -6.043 0.763 1 97.38 186 SER B CA 1
ATOM 4210 C C . SER B 1 186 ? -5.379 -6.301 2.242 1 97.38 186 SER B C 1
ATOM 4212 O O . SER B 1 186 ? -5.977 -5.465 2.926 1 97.38 186 SER B O 1
ATOM 4214 N N . GLN B 1 187 ? -4.895 -7.398 2.711 1 97.88 187 GLN B N 1
ATOM 4215 C CA . GLN B 1 187 ? -5.074 -7.746 4.117 1 97.88 187 GLN B CA 1
ATOM 4216 C C . GLN B 1 187 ? -4.516 -6.66 5.031 1 97.88 187 GLN B C 1
ATOM 4218 O O . GLN B 1 187 ? -5.203 -6.199 5.945 1 97.88 187 GLN B O 1
ATOM 4223 N N . SER B 1 188 ? -3.32 -6.281 4.766 1 97.25 188 SER B N 1
ATOM 4224 C CA . SER B 1 188 ? -2.65 -5.301 5.613 1 97.25 188 SER B CA 1
ATOM 4225 C C . SER B 1 188 ? -3.408 -3.977 5.629 1 97.25 188 SER B C 1
ATOM 4227 O O . SER B 1 188 ? -3.492 -3.316 6.664 1 97.25 188 SER B O 1
ATOM 4229 N N . MET B 1 189 ? -3.953 -3.662 4.516 1 97.44 189 MET B N 1
ATOM 4230 C CA . MET B 1 189 ? -4.695 -2.406 4.449 1 97.44 189 MET B CA 1
ATOM 4231 C C . MET B 1 189 ? -6.027 -2.523 5.184 1 97.44 189 MET B C 1
ATOM 4233 O O . MET B 1 189 ? -6.465 -1.578 5.844 1 97.44 189 MET B O 1
ATOM 4237 N N . TYR B 1 190 ? -6.699 -3.656 5.094 1 98.19 190 TYR B N 1
ATOM 4238 C CA . TYR B 1 190 ? -7.949 -3.832 5.828 1 98.19 190 TYR B CA 1
ATOM 4239 C C . TYR B 1 190 ? -7.715 -3.732 7.332 1 98.19 190 TYR B C 1
ATOM 4241 O O . TYR B 1 190 ? -8.516 -3.131 8.047 1 98.19 190 TYR B O 1
ATOM 4249 N N . TYR B 1 191 ? -6.637 -4.281 7.77 1 97.81 191 TYR B N 1
ATOM 4250 C CA . TYR B 1 191 ? -6.305 -4.176 9.188 1 97.81 191 TYR B CA 1
ATOM 4251 C C . TYR B 1 191 ? -5.988 -2.732 9.562 1 97.81 191 TYR B C 1
ATOM 4253 O O . TYR B 1 191 ? -6.441 -2.242 10.602 1 97.81 191 TYR B O 1
ATOM 4261 N N . THR B 1 192 ? -5.258 -2.123 8.719 1 97.5 192 THR B N 1
ATOM 4262 C CA . THR B 1 192 ? -4.914 -0.726 8.953 1 97.5 192 THR B CA 1
ATOM 4263 C C . THR B 1 192 ? -6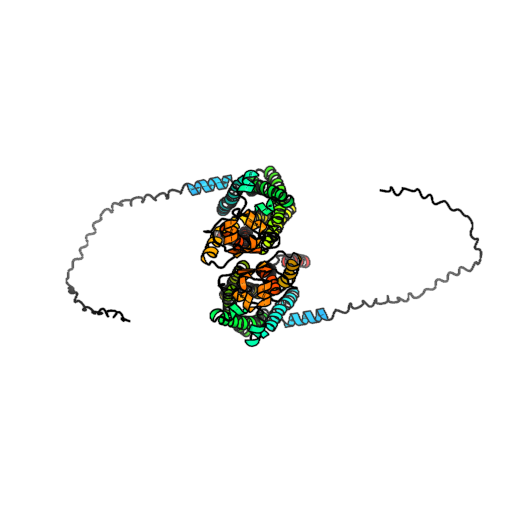.172 0.137 9.016 1 97.5 192 THR B C 1
ATOM 4265 O O . THR B 1 192 ? -6.32 0.966 9.914 1 97.5 192 THR B O 1
ATOM 4268 N N . LEU B 1 193 ? -7.016 -0.097 8.102 1 98.12 193 LEU B N 1
ATOM 4269 C CA . LEU B 1 193 ? -8.266 0.656 8.062 1 98.12 193 LEU B CA 1
ATOM 4270 C C . LEU B 1 193 ? -9.078 0.417 9.328 1 98.12 193 LEU B C 1
ATOM 4272 O O . LEU B 1 193 ? -9.633 1.357 9.906 1 98.12 193 LEU B O 1
ATOM 4276 N N . GLY B 1 194 ? -9.172 -0.853 9.727 1 98.06 194 GLY B N 1
ATOM 4277 C CA . GLY B 1 194 ? -9.891 -1.172 10.945 1 98.06 194 GLY B CA 1
ATOM 4278 C C . GLY B 1 194 ? -9.328 -0.468 12.172 1 98.06 194 GLY B C 1
ATOM 4279 O O . GLY B 1 194 ? -10.078 0.112 12.961 1 98.06 194 GLY B O 1
ATOM 4280 N N . ILE B 1 195 ? -8.086 -0.412 12.266 1 97.5 195 ILE B N 1
ATOM 4281 C CA . ILE B 1 195 ? -7.41 0.17 13.422 1 97.5 195 ILE B CA 1
ATOM 4282 C C . ILE B 1 195 ? -7.539 1.69 13.383 1 97.5 195 ILE B C 1
ATOM 4284 O O . ILE B 1 195 ? -7.914 2.312 14.383 1 97.5 195 ILE B O 1
ATOM 4288 N N . LEU B 1 196 ? -7.273 2.25 12.234 1 97.5 196 LEU B N 1
ATOM 4289 C CA . LEU B 1 196 ? -7.285 3.705 12.117 1 97.5 196 LEU B CA 1
ATOM 4290 C C . LEU B 1 196 ? -8.695 4.254 12.305 1 97.5 196 LEU B C 1
ATOM 4292 O O . LEU B 1 196 ? -8.898 5.223 13.039 1 97.5 196 LEU B O 1
ATOM 4296 N N . SER B 1 197 ? -9.617 3.641 11.617 1 98.06 197 SER B N 1
ATOM 4297 C CA . SER B 1 197 ? -10.984 4.133 11.703 1 98.06 197 SER B CA 1
ATOM 4298 C C . SER B 1 197 ? -11.539 3.975 13.117 1 98.06 197 SER B C 1
ATOM 4300 O O . SER B 1 197 ? -12.047 4.938 13.703 1 98.06 197 SER B O 1
ATOM 4302 N N . ALA B 1 198 ? -11.445 2.797 13.711 1 97.94 198 ALA B N 1
ATOM 4303 C CA . ALA B 1 198 ? -11.93 2.561 15.07 1 97.94 198 ALA B CA 1
ATOM 4304 C C . ALA B 1 198 ? -11.164 3.42 16.078 1 97.94 198 ALA B C 1
ATOM 4306 O O . ALA B 1 198 ? -11.766 3.992 16.984 1 97.94 198 ALA B O 1
ATOM 4307 N N . GLY B 1 199 ? -9.898 3.537 15.883 1 97.88 199 GLY B N 1
ATOM 4308 C CA . GLY B 1 199 ? -9.094 4.367 16.766 1 97.88 199 GLY B CA 1
ATOM 4309 C C . GLY B 1 199 ? -9.516 5.824 16.766 1 97.88 199 GLY B C 1
ATOM 4310 O O . GLY B 1 199 ? -9.633 6.445 17.828 1 97.88 199 GLY B O 1
ATOM 4311 N N . CYS B 1 200 ? -9.711 6.34 15.609 1 98.19 200 CYS B N 1
ATOM 4312 C CA . CYS B 1 200 ? -10.148 7.727 15.492 1 98.19 200 CYS B CA 1
ATOM 4313 C C . CYS B 1 200 ? -11.477 7.945 16.188 1 98.19 200 CYS B C 1
ATOM 4315 O O . CYS B 1 200 ? -11.664 8.945 16.891 1 98.19 200 CYS B O 1
ATOM 4317 N N . LEU B 1 201 ? -12.398 7 16.016 1 98.31 201 LEU B N 1
ATOM 4318 C CA . LEU B 1 201 ? -13.711 7.125 16.641 1 98.31 201 LEU B CA 1
ATOM 4319 C C . LEU B 1 201 ? -13.594 7.062 18.156 1 98.31 201 LEU B C 1
ATOM 4321 O O . LEU B 1 201 ? -14.242 7.84 18.859 1 98.31 201 LEU B O 1
ATOM 4325 N N . ILE B 1 202 ? -12.758 6.246 18.625 1 97.94 202 ILE B N 1
ATOM 4326 C CA . ILE B 1 202 ? -12.57 6.082 20.062 1 97.94 202 ILE B CA 1
ATOM 4327 C C . ILE B 1 202 ? -11.891 7.316 20.656 1 97.94 202 ILE B C 1
ATOM 4329 O O . ILE B 1 202 ? -12.32 7.84 21.688 1 97.94 202 ILE B O 1
ATOM 4333 N N . ILE B 1 203 ? -10.891 7.812 20 1 97.88 203 ILE B N 1
ATOM 4334 C CA . ILE B 1 203 ? -10.211 9.023 20.453 1 97.88 203 ILE B CA 1
ATOM 4335 C C . ILE B 1 203 ? -11.18 10.203 20.406 1 97.88 203 ILE B C 1
ATOM 4337 O O . ILE B 1 203 ? -11.188 11.039 21.312 1 97.88 203 ILE B O 1
ATOM 4341 N N . GLY B 1 204 ? -11.961 10.234 19.312 1 97.62 204 GLY B N 1
ATOM 4342 C CA . GLY B 1 204 ? -12.977 11.273 19.219 1 97.62 204 GLY B CA 1
ATOM 4343 C C . GLY B 1 204 ? -13.977 11.242 20.359 1 97.62 204 GLY B C 1
ATOM 4344 O O . GLY B 1 204 ? -14.32 12.281 20.906 1 97.62 204 GLY B O 1
ATOM 4345 N N . LEU B 1 205 ? -14.383 10.109 20.719 1 96.88 205 LEU B N 1
ATOM 4346 C CA . LEU B 1 205 ? -15.336 9.953 21.812 1 96.88 205 LEU B CA 1
ATOM 4347 C C . LEU B 1 205 ? -14.719 10.375 23.141 1 96.88 205 LEU B C 1
ATOM 4349 O O . LEU B 1 205 ? -15.391 10.984 23.969 1 96.88 205 LEU B O 1
ATOM 4353 N N . SER B 1 206 ? -13.477 10.07 23.328 1 96.75 206 SER B N 1
ATOM 4354 C CA . SER B 1 206 ? -12.789 10.398 24.562 1 96.75 206 SER B CA 1
ATOM 4355 C C . SER B 1 206 ? -12.609 11.906 24.719 1 96.75 206 SER B C 1
ATOM 4357 O O . SER B 1 206 ? -12.406 12.398 25.828 1 96.75 206 SER B O 1
ATOM 4359 N N . ASN B 1 207 ? -12.703 12.617 23.672 1 96.88 207 ASN B N 1
ATOM 4360 C CA . ASN B 1 207 ? -12.461 14.055 23.688 1 96.88 207 ASN B CA 1
ATOM 4361 C C . ASN B 1 207 ? -13.766 14.844 23.781 1 96.88 207 ASN B C 1
ATOM 4363 O O . ASN B 1 207 ? -13.75 16.062 23.891 1 96.88 207 ASN B O 1
ATOM 4367 N N . VAL B 1 208 ? -14.875 14.141 23.844 1 94.44 208 VAL B N 1
ATOM 4368 C CA . VAL B 1 208 ? -16.172 14.812 23.766 1 94.44 208 VAL B CA 1
ATOM 4369 C C . VAL B 1 208 ? -16.312 15.797 24.922 1 94.44 208 VAL B C 1
ATOM 4371 O O . VAL B 1 208 ? -16.812 16.906 24.734 1 94.44 208 VAL B O 1
ATOM 4374 N N . LYS B 1 209 ? -15.859 15.492 26.078 1 93.31 209 LYS B N 1
ATOM 4375 C CA . LYS B 1 209 ? -16.016 16.344 27.266 1 93.31 209 LYS B CA 1
ATOM 4376 C C . LYS B 1 209 ? -14.75 17.156 27.531 1 93.31 209 LYS B C 1
ATOM 4378 O O . LYS B 1 209 ? -14.758 18.094 28.328 1 93.31 209 LYS B O 1
ATOM 4383 N N . LYS B 1 210 ? -13.703 16.797 26.891 1 94.62 210 LYS B N 1
ATOM 4384 C CA . LYS B 1 210 ? -12.414 17.438 27.156 1 94.62 210 LYS B CA 1
ATOM 4385 C C . LYS B 1 210 ? -12.156 18.578 26.172 1 94.62 210 LYS B C 1
ATOM 4387 O O . LYS B 1 210 ? -11.75 19.672 26.578 1 94.62 210 LYS B O 1
ATOM 4392 N N . ASN B 1 211 ? -12.328 18.281 24.969 1 95.75 211 ASN B N 1
ATOM 4393 C CA . ASN B 1 211 ? -12.039 19.203 23.891 1 95.75 211 ASN B CA 1
ATOM 4394 C C . ASN B 1 211 ? -12.93 18.953 22.672 1 95.75 211 ASN B C 1
ATOM 4396 O O . ASN B 1 211 ? -12.617 18.094 21.844 1 95.75 211 ASN B O 1
ATOM 4400 N N . THR B 1 212 ? -13.906 19.766 22.5 1 93.25 212 THR B N 1
ATOM 4401 C CA . THR B 1 212 ? -14.914 19.547 21.469 1 93.25 212 THR B CA 1
ATOM 4402 C C . THR B 1 212 ? -14.32 19.75 20.078 1 93.25 212 THR B C 1
ATOM 4404 O O . THR B 1 212 ? -14.773 19.141 19.094 1 93.25 212 THR B O 1
ATOM 4407 N N . ARG B 1 213 ? -13.344 20.641 20.031 1 92.62 213 ARG B N 1
ATOM 4408 C CA . ARG B 1 213 ? -12.688 20.844 18.75 1 92.62 213 ARG B CA 1
ATOM 4409 C C . ARG B 1 213 ? -11.945 19.578 18.297 1 92.62 213 ARG B C 1
ATOM 4411 O O . ARG B 1 213 ? -12.07 19.156 17.156 1 92.62 213 ARG B O 1
ATOM 4418 N N . GLU B 1 214 ? -11.195 19.047 19.188 1 95.31 214 GLU B N 1
ATOM 4419 C CA . GLU B 1 214 ? -10.492 17.797 18.906 1 95.31 214 GLU B CA 1
ATOM 4420 C C . GLU B 1 214 ? -11.469 16.656 18.656 1 95.31 214 GLU B C 1
ATOM 4422 O O . GLU B 1 214 ? -11.242 15.805 17.781 1 95.31 214 GLU B O 1
ATOM 4427 N N . HIS B 1 215 ? -12.562 16.672 19.469 1 96.88 215 HIS B N 1
ATOM 4428 C CA . HIS B 1 215 ? -13.617 15.68 19.25 1 96.88 215 HIS B CA 1
ATOM 4429 C C . HIS B 1 215 ? -14.102 15.703 17.797 1 96.88 215 HIS B C 1
ATOM 4431 O O . HIS B 1 215 ? -14.141 14.664 17.141 1 96.88 215 HIS B O 1
ATOM 4437 N N . ARG B 1 216 ? -14.32 16.828 17.297 1 94.88 216 ARG B N 1
ATOM 4438 C CA . ARG B 1 216 ? -14.859 16.984 15.953 1 94.88 216 ARG B CA 1
ATOM 4439 C C . ARG B 1 216 ? -13.852 16.516 14.906 1 94.88 216 ARG B C 1
ATOM 4441 O O . ARG B 1 216 ? -14.219 15.805 13.961 1 94.88 216 ARG B O 1
ATOM 4448 N N . LYS B 1 217 ? -12.625 16.875 15.055 1 96 217 LYS B N 1
ATOM 4449 C CA . LYS B 1 217 ? -11.578 16.484 14.102 1 96 217 LYS B CA 1
ATOM 4450 C C . LYS B 1 217 ? -11.43 14.977 14.023 1 96 217 LYS B C 1
ATOM 4452 O O . LYS B 1 217 ? -11.375 14.406 12.93 1 96 217 LYS B O 1
ATOM 4457 N N . TRP B 1 218 ? -11.398 14.406 15.18 1 97.5 218 TRP B N 1
ATOM 4458 C CA . TRP B 1 218 ? -11.172 12.969 15.227 1 97.5 218 TRP B CA 1
ATOM 4459 C C . TRP B 1 218 ? -12.383 12.203 14.695 1 97.5 218 TRP B C 1
ATOM 4461 O O . TRP B 1 218 ? -12.227 11.18 14.031 1 97.5 218 TRP B O 1
ATOM 4471 N N . MET B 1 219 ? -13.594 12.688 15 1 97.81 219 MET B N 1
ATOM 4472 C CA . MET B 1 219 ? -14.789 12.055 14.453 1 97.81 219 MET B CA 1
ATOM 4473 C C . MET B 1 219 ? -14.805 12.141 12.93 1 97.81 219 MET B C 1
ATOM 4475 O O . MET B 1 219 ? -15.156 11.18 12.25 1 97.81 219 MET B O 1
ATOM 4479 N N . LEU B 1 220 ? -14.422 13.25 12.445 1 96.94 220 LEU B N 1
ATOM 4480 C CA . LEU B 1 220 ? -14.352 13.422 11 1 96.94 220 LEU B CA 1
ATOM 4481 C C . LEU B 1 220 ? -13.32 12.477 10.383 1 96.94 220 LEU B C 1
ATOM 4483 O O . LEU B 1 220 ? -13.602 11.805 9.391 1 96.94 220 LEU B O 1
ATOM 4487 N N . ARG B 1 221 ? -12.125 12.422 10.961 1 97.81 221 ARG B N 1
ATOM 4488 C CA . ARG B 1 221 ? -11.094 11.492 10.5 1 97.81 221 ARG B CA 1
ATOM 4489 C C . ARG B 1 221 ? -11.633 10.062 10.461 1 97.81 221 ARG B C 1
ATOM 4491 O O . ARG B 1 221 ? -11.398 9.328 9.5 1 97.81 221 ARG B O 1
ATOM 4498 N N . GLY B 1 222 ? -12.32 9.703 11.5 1 98.19 222 GLY B N 1
ATOM 4499 C CA . GLY B 1 222 ? -12.852 8.352 11.602 1 98.19 222 GLY B CA 1
ATOM 4500 C C . GLY B 1 222 ? -13.797 8 10.469 1 98.19 222 GLY B C 1
ATOM 4501 O O . GLY B 1 222 ? -13.664 6.949 9.844 1 98.19 222 GLY B O 1
ATOM 4502 N N . VAL B 1 223 ? -14.695 8.867 10.164 1 98.25 223 VAL B N 1
ATOM 4503 C CA . VAL B 1 223 ? -15.695 8.594 9.148 1 98.25 223 VAL B CA 1
ATOM 4504 C C . VAL B 1 223 ? -15.07 8.688 7.758 1 98.25 223 VAL B C 1
ATOM 4506 O O . VAL B 1 223 ? -15.422 7.926 6.855 1 98.25 223 VAL B O 1
ATOM 4509 N N . VAL B 1 224 ? -14.156 9.633 7.602 1 98.19 224 VAL B N 1
ATOM 4510 C CA . VAL B 1 224 ? -13.453 9.766 6.324 1 98.19 224 VAL B CA 1
ATOM 4511 C C . VAL B 1 224 ? -12.664 8.492 6.035 1 98.19 224 VAL B C 1
ATOM 4513 O O . VAL B 1 224 ? -12.688 7.98 4.914 1 98.19 224 VAL B O 1
ATOM 4516 N N . ILE B 1 225 ? -12 7.949 7.016 1 98.44 225 ILE B N 1
ATOM 4517 C CA . ILE B 1 225 ? -11.227 6.727 6.852 1 98.44 225 ILE B CA 1
ATOM 4518 C C . ILE B 1 225 ? -12.172 5.543 6.637 1 98.44 225 ILE B C 1
ATOM 4520 O O . ILE B 1 225 ? -11.898 4.656 5.824 1 98.44 225 ILE B O 1
ATOM 4524 N N . PHE B 1 226 ? -13.258 5.539 7.379 1 98.25 226 PHE B N 1
ATOM 4525 C CA . PHE B 1 226 ? -14.297 4.531 7.195 1 98.25 226 PHE B CA 1
ATOM 4526 C C . PHE B 1 226 ? -14.789 4.512 5.754 1 98.25 226 PHE B C 1
ATOM 4528 O O . PHE B 1 226 ? -15.141 3.455 5.227 1 98.25 226 PHE B O 1
ATOM 4535 N N . SER B 1 227 ? -14.719 5.59 5.035 1 98.44 227 SER B N 1
ATOM 4536 C CA . SER B 1 227 ? -15.281 5.738 3.699 1 98.44 227 SER B CA 1
ATOM 4537 C C . SER B 1 227 ? -14.242 5.441 2.625 1 98.44 227 SER B C 1
ATOM 4539 O O . SER B 1 227 ? -14.5 5.633 1.435 1 98.44 227 SER B O 1
ATOM 4541 N N . VAL B 1 228 ? -13.109 5.02 2.977 1 98.62 228 VAL B N 1
ATOM 4542 C CA . VAL B 1 228 ? -12 4.758 2.066 1 98.62 228 VAL B CA 1
ATOM 4543 C C . VAL B 1 228 ? -12.422 3.727 1.022 1 98.62 228 VAL B C 1
ATOM 4545 O O . VAL B 1 228 ? -11.992 3.793 -0.133 1 98.62 228 VAL B O 1
ATOM 4548 N N . VAL B 1 229 ? -13.242 2.803 1.37 1 98.06 229 VAL B N 1
ATOM 4549 C CA . VAL B 1 229 ? -13.633 1.705 0.494 1 98.06 229 VAL B CA 1
ATOM 4550 C C . VAL B 1 229 ? -14.375 2.254 -0.723 1 98.06 229 VAL B C 1
ATOM 4552 O O . VAL B 1 229 ? -14.312 1.675 -1.81 1 98.06 229 VAL B O 1
ATOM 4555 N N . ILE B 1 230 ? -15.023 3.383 -0.582 1 98.5 230 ILE B N 1
ATOM 4556 C CA . ILE B 1 230 ? -15.766 3.984 -1.687 1 98.5 230 ILE B CA 1
ATOM 4557 C C . ILE B 1 230 ? -14.789 4.43 -2.775 1 98.5 230 ILE B C 1
ATOM 4559 O O . ILE B 1 230 ? -14.961 4.082 -3.945 1 98.5 230 ILE B O 1
ATOM 4563 N N . THR B 1 231 ? -13.797 5.176 -2.395 1 98.56 231 THR B N 1
ATOM 4564 C CA . THR B 1 231 ? -12.773 5.625 -3.334 1 98.56 231 THR B CA 1
ATOM 4565 C C . THR B 1 231 ? -11.992 4.438 -3.895 1 98.56 231 THR B C 1
ATOM 4567 O O . THR B 1 231 ? -11.602 4.441 -5.062 1 98.56 231 THR B O 1
ATOM 4570 N N . THR B 1 232 ? -11.805 3.426 -3.119 1 98.62 232 THR B N 1
ATOM 4571 C CA . THR B 1 232 ? -11.125 2.219 -3.578 1 98.62 232 THR B CA 1
ATOM 4572 C C . THR B 1 232 ? -11.867 1.598 -4.758 1 98.62 232 THR B C 1
ATOM 4574 O O . THR B 1 232 ? -11.25 1.199 -5.746 1 98.62 232 THR B O 1
ATOM 4577 N N . ARG B 1 233 ? -13.188 1.523 -4.652 1 98.19 233 ARG B N 1
ATOM 4578 C CA . ARG B 1 233 ? -13.977 0.925 -5.723 1 98.19 233 ARG B CA 1
ATOM 4579 C C . ARG B 1 233 ? -13.797 1.691 -7.031 1 98.19 233 ARG B C 1
ATOM 4581 O O . ARG B 1 233 ? -13.742 1.091 -8.109 1 98.19 233 ARG B O 1
ATOM 4588 N N . LEU B 1 234 ? -13.688 3.004 -6.938 1 98.25 234 LEU B N 1
ATOM 4589 C CA . LEU B 1 234 ? -13.5 3.828 -8.125 1 98.25 234 LEU B CA 1
ATOM 4590 C C . LEU B 1 234 ? -12.117 3.592 -8.734 1 98.25 234 LEU B C 1
ATOM 4592 O O . LEU B 1 234 ? -11.992 3.473 -9.961 1 98.25 234 LEU B O 1
ATOM 4596 N N . ILE B 1 235 ? -11.125 3.453 -7.926 1 98.69 235 ILE B N 1
ATOM 4597 C CA . ILE B 1 235 ? -9.773 3.205 -8.398 1 98.69 235 ILE B CA 1
ATOM 4598 C C . ILE B 1 235 ? -9.688 1.812 -9.023 1 98.69 235 ILE B C 1
ATOM 4600 O O . ILE B 1 235 ? -9.062 1.626 -10.062 1 98.69 235 ILE B O 1
ATOM 4604 N N . VAL B 1 236 ? -10.305 0.863 -8.43 1 98.69 236 VAL B N 1
ATOM 4605 C CA . VAL B 1 236 ? -10.289 -0.51 -8.922 1 98.69 236 VAL B CA 1
ATOM 4606 C C . VAL B 1 236 ? -10.93 -0.568 -10.305 1 98.69 236 VAL B C 1
ATOM 4608 O O . VAL B 1 236 ? -10.422 -1.24 -11.203 1 98.69 236 VAL B O 1
ATOM 4611 N N . LEU B 1 237 ? -12.039 0.171 -10.484 1 98.31 237 LEU B N 1
ATOM 4612 C CA . LEU B 1 237 ? -12.734 0.176 -11.766 1 98.31 237 LEU B CA 1
ATOM 4613 C C . LEU B 1 237 ? -11.797 0.63 -12.883 1 98.31 237 LEU B C 1
ATOM 4615 O O . LEU B 1 237 ? -11.789 0.04 -13.969 1 98.31 237 LEU B O 1
ATOM 4619 N N . ALA B 1 238 ? -10.992 1.553 -12.633 1 98.5 238 ALA B N 1
ATOM 4620 C CA . ALA B 1 238 ? -10.062 2.066 -13.633 1 98.5 238 ALA B CA 1
ATOM 4621 C C . ALA B 1 238 ? -8.844 1.162 -13.758 1 98.5 238 ALA B C 1
ATOM 4623 O O . ALA B 1 238 ? -8.438 0.804 -14.867 1 98.5 238 ALA B O 1
ATOM 4624 N N . ALA B 1 239 ? -8.32 0.711 -12.688 1 98.62 239 ALA B N 1
ATOM 4625 C CA . ALA B 1 239 ? -7.059 -0.024 -12.656 1 98.62 239 ALA B CA 1
ATOM 4626 C C . ALA B 1 239 ? -7.219 -1.415 -13.266 1 98.62 239 ALA B C 1
ATOM 4628 O O . ALA B 1 239 ? -6.293 -1.936 -13.891 1 98.62 239 ALA B O 1
ATOM 4629 N N . ARG B 1 240 ? -8.344 -2.045 -13.016 1 98.31 240 ARG B N 1
ATOM 4630 C CA . ARG B 1 240 ? -8.547 -3.389 -13.547 1 98.31 240 ARG B CA 1
ATOM 4631 C C . ARG B 1 240 ? -8.508 -3.387 -15.07 1 98.31 240 ARG B C 1
ATOM 4633 O O . ARG B 1 240 ? -8.023 -4.336 -15.688 1 98.31 240 ARG B O 1
ATOM 4640 N N . GLU B 1 241 ? -8.938 -2.291 -15.734 1 98.5 241 GLU B N 1
ATOM 4641 C CA . GLU B 1 241 ? -8.867 -2.176 -17.188 1 98.5 241 GLU B CA 1
ATOM 4642 C C . GLU B 1 241 ? -7.43 -1.999 -17.656 1 98.5 241 GLU B C 1
ATOM 4644 O O . GLU B 1 241 ? -7.031 -2.566 -18.688 1 98.5 241 GLU B O 1
ATOM 4649 N N . ILE B 1 242 ? -6.688 -1.275 -16.922 1 98.19 242 ILE B N 1
ATOM 4650 C CA . ILE B 1 242 ? -5.297 -1.013 -17.281 1 98.19 242 ILE B CA 1
ATOM 4651 C C . ILE B 1 242 ? -4.492 -2.309 -17.203 1 98.19 242 ILE B C 1
ATOM 4653 O O . ILE B 1 242 ? -3.742 -2.633 -18.125 1 98.19 242 ILE B O 1
ATOM 4657 N N . VAL B 1 243 ? -4.656 -3.078 -16.125 1 97.81 243 VAL B N 1
ATOM 4658 C CA . VAL B 1 243 ? -3.873 -4.297 -15.961 1 97.81 243 VAL B CA 1
ATOM 4659 C C . VAL B 1 243 ? -4.309 -5.332 -17 1 97.81 243 VAL B C 1
ATOM 4661 O O . VAL B 1 243 ? -3.494 -6.133 -17.469 1 97.81 243 VAL B O 1
ATOM 4664 N N . THR B 1 244 ? -5.57 -5.285 -17.391 1 98.38 244 THR B N 1
ATOM 4665 C CA . THR B 1 244 ? -6.059 -6.156 -18.453 1 98.38 244 THR B CA 1
ATOM 4666 C C . THR B 1 244 ? -5.363 -5.844 -19.766 1 98.38 244 THR B C 1
ATOM 4668 O O . THR B 1 244 ? -4.941 -6.754 -20.484 1 98.38 244 THR B O 1
ATOM 4671 N N . ASP B 1 245 ? -5.215 -4.578 -20.094 1 98 245 ASP B N 1
ATOM 4672 C CA . ASP B 1 245 ? -4.57 -4.148 -21.328 1 98 245 ASP B CA 1
ATOM 4673 C C . ASP B 1 245 ? -3.092 -4.535 -21.344 1 98 245 ASP B C 1
ATOM 4675 O O . ASP B 1 245 ? -2.559 -4.934 -22.375 1 98 245 ASP B O 1
ATOM 4679 N N . ILE B 1 246 ? -2.443 -4.453 -20.203 1 95.81 246 ILE B N 1
ATOM 4680 C CA . ILE B 1 246 ? -1.038 -4.832 -20.109 1 95.81 246 ILE B CA 1
ATOM 4681 C C . ILE B 1 246 ? -0.901 -6.344 -20.266 1 95.81 246 ILE B C 1
ATOM 4683 O O . ILE B 1 246 ? -0.012 -6.824 -20.984 1 95.81 246 ILE B O 1
ATOM 4687 N N . GLY B 1 247 ? -1.676 -7.156 -19.516 1 95.75 247 GLY B N 1
ATOM 4688 C CA . GLY B 1 247 ? -1.889 -8.562 -19.828 1 95.75 247 GLY B CA 1
ATOM 4689 C C . GLY B 1 247 ? -0.943 -9.484 -19.078 1 95.75 247 GLY B C 1
ATOM 4690 O O . GLY B 1 247 ? -1.016 -10.703 -19.234 1 95.75 247 GLY B O 1
ATOM 4691 N N . ASN B 1 248 ? -0.091 -8.992 -18.188 1 93.5 248 ASN B N 1
ATOM 4692 C CA . ASN B 1 248 ? 0.902 -9.875 -17.578 1 93.5 248 ASN B CA 1
ATOM 4693 C C . ASN B 1 248 ? 0.722 -9.969 -16.062 1 93.5 248 ASN B C 1
ATOM 4695 O O . ASN B 1 248 ? 1.669 -10.281 -15.344 1 93.5 248 ASN B O 1
ATOM 4699 N N . TYR B 1 249 ? -0.45 -9.641 -15.578 1 97.31 249 TYR B N 1
ATOM 4700 C CA . TYR B 1 249 ? -0.706 -9.727 -14.148 1 97.31 249 TYR B CA 1
ATOM 4701 C C . TYR B 1 249 ? -1.62 -10.898 -13.82 1 97.31 249 TYR B C 1
ATOM 4703 O O . TYR B 1 249 ? -2.525 -11.219 -14.594 1 97.31 249 TYR B O 1
ATOM 4711 N N . HIS B 1 250 ? -1.337 -11.539 -12.688 1 97.94 250 HIS B N 1
ATOM 4712 C CA . HIS B 1 250 ? -2.068 -12.742 -12.297 1 97.94 250 HIS B CA 1
ATOM 4713 C C . HIS B 1 250 ? -2.422 -12.711 -10.812 1 97.94 250 HIS B C 1
ATOM 4715 O O . HIS B 1 250 ? -1.708 -12.102 -10.016 1 97.94 250 HIS B O 1
ATOM 4721 N N . SER B 1 251 ? -3.486 -13.281 -10.5 1 97.56 251 SER B N 1
ATOM 4722 C CA . SER B 1 251 ? -3.859 -13.555 -9.109 1 97.56 251 SER B CA 1
ATOM 4723 C C . SER B 1 251 ? -3.82 -15.047 -8.812 1 97.56 251 SER B C 1
ATOM 4725 O O . SER B 1 251 ? -4.117 -15.867 -9.68 1 97.56 251 SER B O 1
ATOM 4727 N N . VAL B 1 252 ? -3.494 -15.406 -7.598 1 97.81 252 VAL B N 1
ATOM 4728 C CA . VAL B 1 252 ? -3.365 -16.812 -7.215 1 97.81 252 VAL B CA 1
ATOM 4729 C C . VAL B 1 252 ? -4.68 -17.297 -6.613 1 97.81 252 VAL B C 1
ATOM 4731 O O . VAL B 1 252 ? -5.27 -16.625 -5.762 1 97.81 252 VAL B O 1
ATOM 4734 N N . PHE B 1 253 ? -5.098 -18.422 -7.113 1 98.06 253 PHE B N 1
ATOM 4735 C CA . PHE B 1 253 ? -6.301 -19.062 -6.594 1 98.06 253 PHE B CA 1
ATOM 4736 C C . PHE B 1 253 ? -5.988 -20.453 -6.066 1 98.06 253 PHE B C 1
ATOM 4738 O O . PHE B 1 253 ? -5.203 -21.188 -6.672 1 98.06 253 PHE B O 1
ATOM 4745 N N . ARG B 1 254 ? -6.578 -20.734 -4.953 1 97.06 254 ARG B N 1
ATOM 4746 C CA . ARG B 1 254 ? -6.617 -22.125 -4.527 1 97.06 254 ARG B CA 1
ATOM 4747 C C . ARG B 1 254 ? -7.613 -22.922 -5.359 1 97.06 254 ARG B C 1
ATOM 4749 O O . ARG B 1 254 ? -8.695 -22.422 -5.695 1 97.06 254 ARG B O 1
ATOM 4756 N N . CYS B 1 255 ? -7.359 -24.141 -5.648 1 97.31 255 CYS B N 1
ATOM 4757 C CA . CYS B 1 255 ? -8.133 -24.906 -6.629 1 97.31 255 CYS B CA 1
ATOM 4758 C C . CYS B 1 255 ? -9.547 -25.156 -6.125 1 97.31 255 CYS B C 1
ATOM 4760 O O . CYS B 1 255 ? -10.492 -25.203 -6.914 1 97.31 255 CYS B O 1
ATOM 4762 N N . ASP B 1 256 ? -9.75 -25.344 -4.816 1 95.94 256 ASP B N 1
ATOM 4763 C CA . ASP B 1 256 ? -11.109 -25.531 -4.324 1 95.94 256 ASP B CA 1
ATOM 4764 C C . ASP B 1 256 ? -11.93 -24.25 -4.445 1 95.94 256 ASP B C 1
ATOM 4766 O O . ASP B 1 256 ? -13.117 -24.297 -4.785 1 95.94 256 ASP B O 1
ATOM 4770 N N . GLU B 1 257 ? -11.328 -23.156 -4.23 1 96.75 257 GLU B N 1
ATOM 4771 C CA . GLU B 1 257 ? -11.992 -21.875 -4.465 1 96.75 257 GLU B CA 1
ATOM 4772 C C . GLU B 1 257 ? -12.289 -21.672 -5.949 1 96.75 257 GLU B C 1
ATOM 4774 O O . GLU B 1 257 ? -13.391 -21.266 -6.316 1 96.75 257 GLU B O 1
ATOM 4779 N N . LEU B 1 258 ? -11.32 -21.969 -6.758 1 97.88 258 LEU B N 1
ATOM 4780 C CA . LEU B 1 258 ? -11.445 -21.828 -8.203 1 97.88 258 LEU B CA 1
ATOM 4781 C C . LEU B 1 258 ? -12.602 -22.672 -8.727 1 97.88 258 LEU B C 1
ATOM 4783 O O . LEU B 1 258 ? -13.406 -22.188 -9.531 1 97.88 258 LEU B O 1
ATOM 4787 N N . ARG B 1 259 ? -12.727 -23.859 -8.219 1 96.25 259 ARG B N 1
ATOM 4788 C CA . ARG B 1 259 ? -13.773 -24.781 -8.664 1 96.25 259 ARG B CA 1
ATOM 4789 C C . ARG B 1 259 ? -15.148 -24.281 -8.234 1 96.25 259 ARG B C 1
ATOM 4791 O O . ARG B 1 259 ? -16.156 -24.641 -8.844 1 96.25 259 ARG B O 1
ATOM 4798 N N . SER B 1 260 ? -15.148 -23.531 -7.16 1 95.5 260 SER B N 1
ATOM 4799 C CA . SER B 1 260 ? -16.422 -22.953 -6.727 1 95.5 260 SER B CA 1
ATOM 4800 C C . SER B 1 260 ? -16.891 -21.859 -7.684 1 95.5 260 SER B C 1
ATOM 4802 O O . SER B 1 260 ? -18.078 -21.547 -7.742 1 95.5 260 SER B O 1
ATOM 4804 N N . VAL B 1 261 ? -16 -21.312 -8.438 1 96.62 261 VAL B N 1
ATOM 4805 C CA . VAL B 1 261 ? -16.328 -20.25 -9.383 1 96.62 261 VAL B CA 1
ATOM 4806 C C . VAL B 1 261 ? -16.625 -20.859 -10.758 1 96.62 261 VAL B C 1
ATOM 4808 O O . VAL B 1 261 ? -17.641 -20.562 -11.367 1 96.62 261 VAL B O 1
ATOM 4811 N N . LEU B 1 262 ? -15.688 -21.703 -11.164 1 96 262 LEU B N 1
ATOM 4812 C CA . LEU B 1 262 ? -15.875 -22.438 -12.406 1 96 262 LEU B CA 1
ATOM 4813 C C . LEU B 1 262 ? -16.5 -23.797 -12.141 1 96 262 LEU B C 1
ATOM 4815 O O . LEU B 1 262 ? -15.797 -24.781 -11.883 1 96 262 LEU B O 1
ATOM 4819 N N . THR B 1 263 ? -17.734 -23.953 -12.367 1 92.5 263 THR B N 1
ATOM 4820 C CA . THR B 1 263 ? -18.469 -25.156 -11.969 1 92.5 263 THR B CA 1
ATOM 4821 C C . THR B 1 263 ? -18.391 -26.219 -13.062 1 92.5 263 THR B C 1
ATOM 4823 O O . THR B 1 263 ? -18.609 -27.391 -12.797 1 92.5 263 THR B O 1
ATOM 4826 N N . ASN B 1 264 ? -18.047 -25.781 -14.281 1 94.62 264 ASN B N 1
ATOM 4827 C CA . ASN B 1 264 ? -17.906 -26.75 -15.367 1 94.62 264 ASN B CA 1
ATOM 4828 C C . ASN B 1 264 ? -16.516 -27.391 -15.367 1 94.62 264 ASN B C 1
ATOM 4830 O O . ASN B 1 264 ? -15.523 -26.734 -15.672 1 94.62 264 ASN B O 1
ATOM 4834 N N . ILE B 1 265 ? -16.453 -28.656 -15.203 1 93.19 265 ILE B N 1
ATOM 4835 C CA . ILE B 1 265 ? -15.211 -29.375 -15.023 1 93.19 265 ILE B CA 1
ATOM 4836 C C . ILE B 1 265 ? -14.43 -29.391 -16.344 1 93.19 265 ILE B C 1
ATOM 4838 O O . ILE B 1 265 ? -13.203 -29.359 -16.344 1 93.19 265 ILE B O 1
ATOM 4842 N N . THR B 1 266 ? -15.055 -29.438 -17.453 1 94.88 266 THR B N 1
ATOM 4843 C CA . THR B 1 266 ? -14.383 -29.438 -18.75 1 94.88 266 THR B CA 1
ATOM 4844 C C . THR B 1 266 ? -13.602 -28.156 -18.969 1 94.88 266 THR B C 1
ATOM 4846 O O . THR B 1 266 ? -12.477 -28.188 -19.469 1 94.88 266 THR B O 1
ATOM 4849 N N . THR B 1 267 ? -14.242 -27.094 -18.531 1 95.06 267 THR B N 1
ATOM 4850 C CA . THR B 1 267 ? -13.562 -25.797 -18.641 1 95.06 267 THR B CA 1
ATOM 4851 C C . THR B 1 267 ? -12.336 -25.766 -17.734 1 95.06 267 THR B C 1
ATOM 4853 O O . THR B 1 267 ? -11.289 -25.234 -18.109 1 95.06 267 THR B O 1
ATOM 4856 N N . VAL B 1 268 ? -12.453 -26.328 -16.547 1 96.31 268 VAL B N 1
ATOM 4857 C CA . VAL B 1 268 ? -11.352 -26.375 -15.594 1 96.31 268 VAL B CA 1
ATOM 4858 C C . VAL B 1 268 ? -10.211 -27.219 -16.156 1 96.31 268 VAL B C 1
ATOM 4860 O O . VAL B 1 268 ? -9.047 -26.828 -16.078 1 96.31 268 VAL B O 1
ATOM 4863 N N . GLU B 1 269 ? -10.523 -28.328 -16.766 1 94.75 269 GLU B N 1
ATOM 4864 C CA . GLU B 1 269 ? -9.516 -29.219 -17.328 1 94.75 269 GLU B CA 1
ATOM 4865 C C . GLU B 1 269 ? -8.75 -28.516 -18.453 1 94.75 269 GLU B C 1
ATOM 4867 O O . GLU B 1 269 ? -7.539 -28.719 -18.609 1 94.75 269 GLU B O 1
ATOM 4872 N N . LEU B 1 270 ? -9.414 -27.734 -19.172 1 93.81 270 LEU B N 1
ATOM 4873 C CA . LEU B 1 270 ? -8.805 -27.062 -20.328 1 93.81 270 LEU B CA 1
ATOM 4874 C C . LEU B 1 270 ? -7.914 -25.906 -19.859 1 93.81 270 LEU B C 1
ATOM 4876 O O . LEU B 1 270 ? -6.793 -25.75 -20.359 1 93.81 270 LEU B O 1
ATOM 4880 N N . GLN B 1 271 ? -8.43 -25.188 -18.906 1 94.38 271 GLN B N 1
ATOM 4881 C CA . GLN B 1 271 ? -7.73 -23.953 -18.547 1 94.38 271 GLN B CA 1
ATOM 4882 C C . GLN B 1 271 ? -6.754 -24.188 -17.406 1 94.38 271 GLN B C 1
ATOM 4884 O O . GLN B 1 271 ? -5.684 -23.578 -17.344 1 94.38 271 GLN B O 1
ATOM 4889 N N . PHE B 1 272 ? -7.176 -25.047 -16.469 1 96.06 272 PHE B N 1
ATOM 4890 C CA . PHE B 1 272 ? -6.383 -25.312 -15.281 1 96.06 272 PHE B CA 1
ATOM 4891 C C . PHE B 1 272 ? -6.305 -26.797 -14.992 1 96.06 272 PHE B C 1
ATOM 4893 O O . PHE B 1 272 ? -6.809 -27.266 -13.969 1 96.06 272 PHE B O 1
ATOM 4900 N N . PRO B 1 273 ? -5.562 -27.438 -15.781 1 93.12 273 PRO B N 1
ATOM 4901 C CA . PRO B 1 273 ? -5.508 -28.891 -15.625 1 93.12 273 PRO B CA 1
ATOM 4902 C C . PRO B 1 273 ? -5.02 -29.328 -14.242 1 93.12 273 PRO B C 1
ATOM 4904 O O . PRO B 1 273 ? -5.418 -30.391 -13.75 1 93.12 273 PRO B O 1
ATOM 4907 N N . ALA B 1 274 ? -4.223 -28.562 -13.562 1 92.31 274 ALA B N 1
ATOM 4908 C CA . ALA B 1 274 ? -3.721 -28.891 -12.227 1 92.31 274 ALA B CA 1
ATOM 4909 C C . ALA B 1 274 ? -4.859 -28.953 -11.219 1 92.31 274 ALA B C 1
ATOM 4911 O O . ALA B 1 274 ? -4.715 -29.562 -10.156 1 92.31 274 ALA B O 1
ATOM 4912 N N . CYS B 1 275 ? -5.992 -28.344 -11.539 1 95.94 275 CYS B N 1
ATOM 4913 C CA . CYS B 1 275 ? -7.117 -28.281 -10.617 1 95.94 275 CYS B CA 1
ATOM 4914 C C . CYS B 1 275 ? -8.195 -29.281 -11.008 1 95.94 275 CYS B C 1
ATOM 4916 O O . CYS B 1 275 ? -9.297 -29.266 -10.445 1 95.94 275 CYS B O 1
ATOM 4918 N N . ALA B 1 276 ? -8.016 -30.094 -11.977 1 92.44 276 ALA B N 1
ATOM 4919 C CA . ALA B 1 276 ? -9.055 -30.984 -12.5 1 92.44 276 ALA B CA 1
ATOM 4920 C C . ALA B 1 276 ? -8.781 -32.438 -12.109 1 92.44 276 ALA B C 1
ATOM 4922 O O . ALA B 1 276 ? -9.695 -33.25 -12.094 1 92.44 276 ALA B O 1
ATOM 4923 N N . GLY B 1 277 ? -7.672 -32.75 -11.75 1 83.94 277 GLY B N 1
ATOM 4924 C CA . GLY B 1 277 ? -7.355 -34.156 -11.492 1 83.94 277 GLY B CA 1
ATOM 4925 C C . GLY B 1 277 ? -8.109 -34.719 -10.305 1 83.94 277 GLY B C 1
ATOM 4926 O O . GLY B 1 277 ? -8.43 -34 -9.359 1 83.94 277 GLY B O 1
ATOM 4927 N N . ASN B 1 278 ? -8.461 -35.938 -10.422 1 82.75 278 ASN B N 1
ATOM 4928 C CA . ASN B 1 278 ? -9.195 -36.625 -9.367 1 82.75 278 ASN B CA 1
ATOM 4929 C C . ASN B 1 278 ? -8.312 -36.875 -8.148 1 82.75 278 ASN B C 1
ATOM 4931 O O . ASN B 1 278 ? -8.812 -37 -7.027 1 82.75 278 ASN B O 1
ATOM 4935 N N . ASP B 1 279 ? -7.043 -36.906 -8.289 1 87.69 279 ASP B N 1
ATOM 4936 C CA . ASP B 1 279 ? -6.145 -37.25 -7.195 1 87.69 279 ASP B CA 1
ATOM 4937 C C . ASP B 1 279 ? -5.422 -36.031 -6.66 1 87.69 279 ASP B C 1
ATOM 4939 O O . ASP B 1 279 ? -4.477 -36.125 -5.879 1 87.69 279 ASP B O 1
ATOM 4943 N N . VAL B 1 280 ? -5.992 -35 -7.012 1 88.31 280 VAL B N 1
ATOM 4944 C CA . VAL B 1 280 ? -5.305 -33.781 -6.598 1 88.31 280 VAL B CA 1
ATOM 4945 C C . VAL B 1 280 ? -5.965 -33.219 -5.336 1 88.31 280 VAL B C 1
ATOM 4947 O O . VAL B 1 280 ? -7.191 -33.219 -5.227 1 88.31 280 VAL B O 1
ATOM 4950 N N . ASP B 1 281 ? -5.137 -32.906 -4.359 1 94.12 281 ASP B N 1
ATOM 4951 C CA . ASP B 1 281 ? -5.641 -32.188 -3.195 1 94.12 281 ASP B CA 1
ATOM 4952 C C . ASP B 1 281 ? -5.914 -30.734 -3.531 1 94.12 281 ASP B C 1
ATOM 4954 O O . ASP B 1 281 ? -5 -29.906 -3.533 1 94.12 281 ASP B O 1
ATOM 4958 N N . LEU B 1 282 ? -7.109 -30.422 -3.705 1 94.69 282 LEU B N 1
ATOM 4959 C CA . LEU B 1 282 ? -7.531 -29.109 -4.172 1 94.69 282 LEU B CA 1
ATOM 4960 C C . LEU B 1 282 ? -7.203 -28.031 -3.137 1 94.69 282 LEU B C 1
ATOM 4962 O O . LEU B 1 282 ? -7.012 -26.875 -3.486 1 94.69 282 LEU B O 1
ATOM 4966 N N . SER B 1 283 ? -7.098 -28.375 -1.859 1 94.12 283 SER B N 1
ATOM 4967 C CA . SER B 1 283 ? -6.887 -27.406 -0.787 1 94.12 283 SER B CA 1
ATOM 4968 C C . SER B 1 283 ? -5.41 -27.047 -0.652 1 94.12 283 SER B C 1
ATOM 4970 O O . SER B 1 283 ? -5.062 -26.094 0.058 1 94.12 283 SER B O 1
ATOM 4972 N N . ARG B 1 284 ? -4.566 -27.688 -1.396 1 93.88 284 ARG B N 1
ATOM 4973 C CA . ARG B 1 284 ? -3.137 -27.422 -1.297 1 93.88 284 ARG B CA 1
ATOM 4974 C C . ARG B 1 284 ? -2.549 -27.062 -2.658 1 93.88 284 ARG B C 1
ATOM 4976 O O . ARG B 1 284 ? -1.33 -26.953 -2.803 1 93.88 284 ARG B O 1
ATOM 4983 N N . THR B 1 285 ? -3.414 -26.984 -3.605 1 95.62 285 THR B N 1
ATOM 4984 C CA . THR B 1 285 ? -2.963 -26.672 -4.957 1 95.62 285 THR B CA 1
ATOM 4985 C C . THR B 1 285 ? -3.389 -25.266 -5.355 1 95.62 285 THR B C 1
ATOM 4987 O O . THR B 1 285 ? -4.543 -24.875 -5.16 1 95.62 285 THR B O 1
ATOM 4990 N N . PHE B 1 286 ? -2.422 -24.562 -5.836 1 97 286 PHE B N 1
ATOM 4991 C CA . PHE B 1 286 ? -2.648 -23.172 -6.227 1 97 286 PHE B CA 1
ATOM 4992 C C . PHE B 1 286 ? -2.307 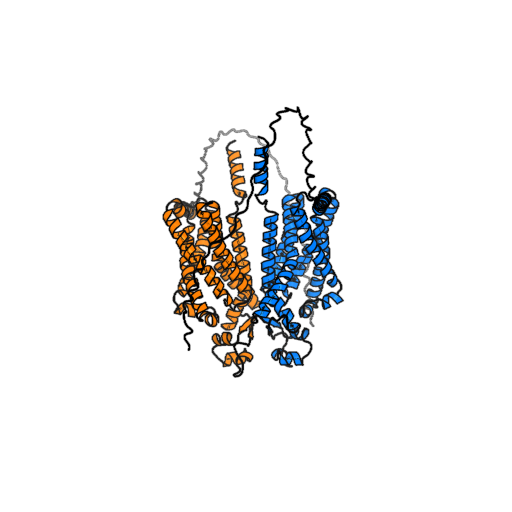-22.969 -7.699 1 97 286 PHE B C 1
ATOM 4994 O O . PHE B 1 286 ? -1.411 -23.625 -8.234 1 97 286 PHE B O 1
ATOM 5001 N N . VAL B 1 287 ? -3.033 -22.062 -8.352 1 97.44 287 VAL B N 1
ATOM 5002 C CA . VAL B 1 287 ? -2.768 -21.75 -9.758 1 97.44 287 VAL B CA 1
ATOM 5003 C C . VAL B 1 287 ? -2.863 -20.25 -9.984 1 97.44 287 VAL B C 1
ATOM 5005 O O . VAL B 1 287 ? -3.605 -19.547 -9.289 1 97.44 287 VAL B O 1
ATOM 5008 N N . PRO B 1 288 ? -2.057 -19.719 -10.852 1 97.81 288 PRO B N 1
ATOM 5009 C CA . PRO B 1 288 ? -2.209 -18.328 -11.242 1 97.81 288 PRO B CA 1
ATOM 5010 C C . PRO B 1 288 ? -3.326 -18.109 -12.266 1 97.81 288 PRO B C 1
ATOM 5012 O O . PRO B 1 288 ? -3.484 -18.922 -13.188 1 97.81 288 PRO B O 1
ATOM 5015 N N . VAL B 1 289 ? -4.117 -17.156 -12.07 1 98.25 289 VAL B N 1
ATOM 5016 C CA . VAL B 1 289 ? -5.18 -16.781 -13 1 98.25 289 VAL B CA 1
ATOM 5017 C C . VAL B 1 289 ? -4.902 -15.406 -13.586 1 98.25 289 VAL B C 1
ATOM 5019 O O . VAL B 1 289 ? -4.691 -14.438 -12.844 1 98.25 289 VAL B O 1
ATOM 5022 N N . ASN B 1 290 ? -4.938 -15.312 -14.836 1 98 290 ASN B N 1
ATOM 5023 C CA . ASN B 1 290 ? -4.664 -14.055 -15.531 1 98 290 ASN B CA 1
ATOM 5024 C C . ASN B 1 290 ? -5.758 -13.023 -15.266 1 98 290 ASN B C 1
ATOM 5026 O O . ASN B 1 290 ? -6.945 -13.352 -15.297 1 98 290 ASN B O 1
ATOM 5030 N N . ALA B 1 291 ? -5.281 -11.828 -15.023 1 98.31 291 ALA B N 1
ATOM 5031 C CA . ALA B 1 291 ? -6.211 -10.711 -14.859 1 98.31 291 ALA B CA 1
ATOM 5032 C C . ALA B 1 291 ? -6.793 -10.273 -16.203 1 98.31 291 ALA B C 1
ATOM 5034 O O . ALA B 1 291 ? -6.078 -9.734 -17.047 1 98.31 291 ALA B O 1
ATOM 5035 N N . ASP B 1 292 ? -8.102 -10.422 -16.375 1 98.56 292 ASP B N 1
ATOM 5036 C CA . ASP B 1 292 ? -8.742 -10.086 -17.641 1 98.56 292 ASP B CA 1
ATOM 5037 C C . ASP B 1 292 ? -10.219 -9.766 -17.438 1 98.56 292 ASP B C 1
ATOM 5039 O O . ASP B 1 292 ? -11.031 -10.664 -17.203 1 98.56 292 ASP B O 1
ATOM 5043 N N . THR B 1 293 ? -10.578 -8.508 -17.672 1 98.19 293 THR B N 1
ATOM 5044 C CA . THR B 1 293 ? -11.953 -8.07 -17.438 1 98.19 293 THR B CA 1
ATOM 5045 C C . THR B 1 293 ? -12.867 -8.562 -18.547 1 98.19 293 THR B C 1
ATOM 5047 O O . THR B 1 293 ? -14.094 -8.523 -18.422 1 98.19 293 THR B O 1
ATOM 5050 N N . HIS B 1 294 ? -12.367 -9.07 -19.641 1 97.56 294 HIS B N 1
ATOM 5051 C CA . HIS B 1 294 ? -13.156 -9.547 -20.766 1 97.56 294 HIS B CA 1
ATOM 5052 C C . HIS B 1 294 ? -13.312 -11.062 -20.734 1 97.56 294 HIS B C 1
ATOM 5054 O O . HIS B 1 294 ? -14 -11.641 -21.578 1 97.56 294 HIS B O 1
ATOM 5060 N N . GLY B 1 295 ? -12.656 -11.719 -19.812 1 96 295 GLY B N 1
ATOM 5061 C CA . GLY B 1 295 ? -12.742 -13.164 -19.688 1 96 295 GLY B CA 1
ATOM 5062 C C . GLY B 1 295 ? -13.945 -13.617 -18.875 1 96 295 GLY B C 1
ATOM 5063 O O . GLY B 1 295 ? -14.922 -12.883 -18.734 1 96 295 GLY B O 1
ATOM 5064 N N . ASP B 1 296 ? -13.906 -14.852 -18.469 1 96.12 296 ASP B N 1
ATOM 5065 C CA . ASP B 1 296 ? -14.992 -15.383 -17.656 1 96.12 296 ASP B CA 1
ATOM 5066 C C . ASP B 1 296 ? -14.977 -14.781 -16.25 1 96.12 296 ASP B C 1
ATOM 5068 O O . ASP B 1 296 ? -14.211 -13.859 -15.977 1 96.12 296 ASP B O 1
ATOM 5072 N N . LYS B 1 297 ? -15.805 -15.273 -15.406 1 96.31 297 LYS B N 1
ATOM 5073 C CA . LYS B 1 297 ? -15.977 -14.711 -14.07 1 96.31 297 LYS B CA 1
ATOM 5074 C C . LYS B 1 297 ? -14.68 -14.812 -13.258 1 96.31 297 LYS B C 1
ATOM 5076 O O . LYS B 1 297 ? -14.367 -13.922 -12.469 1 96.31 297 LYS B O 1
ATOM 5081 N N . LEU B 1 298 ? -14.008 -15.867 -13.492 1 97.88 298 LEU B N 1
ATOM 5082 C CA . LEU B 1 298 ? -12.758 -16.094 -12.766 1 97.88 298 LEU B CA 1
ATOM 5083 C C . LEU B 1 298 ? -11.703 -15.07 -13.164 1 97.88 298 LEU B C 1
ATOM 5085 O O . LEU B 1 298 ? -11.062 -14.461 -12.305 1 97.88 298 LEU B O 1
ATOM 5089 N N . HIS B 1 299 ? -11.508 -14.844 -14.414 1 98.31 299 HIS B N 1
ATOM 5090 C CA . HIS B 1 299 ? -10.531 -13.883 -14.922 1 98.31 299 HIS B CA 1
ATOM 5091 C C . HIS B 1 299 ? -10.93 -12.453 -14.57 1 98.31 299 HIS B C 1
ATOM 5093 O O . HIS B 1 299 ? -10.078 -11.617 -14.297 1 98.31 299 HIS B O 1
ATOM 5099 N N . ASP B 1 300 ? -12.211 -12.281 -14.609 1 98.19 300 ASP B N 1
ATOM 5100 C CA . ASP B 1 300 ? -12.734 -10.961 -14.266 1 98.19 300 ASP B CA 1
ATOM 5101 C C . ASP B 1 300 ? -12.398 -10.602 -12.82 1 98.19 300 ASP B C 1
ATOM 5103 O O . ASP B 1 300 ? -11.883 -9.516 -12.547 1 98.19 300 ASP B O 1
ATOM 5107 N N . ILE B 1 301 ? -12.656 -11.469 -11.867 1 98.31 301 ILE B N 1
ATOM 5108 C CA . ILE B 1 301 ? -12.406 -11.172 -10.461 1 98.31 301 ILE B CA 1
ATOM 5109 C C . ILE B 1 301 ? -10.898 -11.133 -10.203 1 98.31 301 ILE B C 1
ATOM 5111 O O . ILE B 1 301 ? -10.43 -10.398 -9.328 1 98.31 301 ILE B O 1
ATOM 5115 N N . ALA B 1 302 ? -10.148 -11.914 -10.977 1 98.56 302 ALA B N 1
ATOM 5116 C CA . ALA B 1 302 ? -8.695 -11.852 -10.852 1 98.56 302 ALA B CA 1
ATOM 5117 C C . ALA B 1 302 ? -8.172 -10.445 -11.117 1 98.56 302 ALA B C 1
ATOM 5119 O O . ALA B 1 302 ? -7.258 -9.977 -10.438 1 98.56 302 ALA B O 1
ATOM 5120 N N . ALA B 1 303 ? -8.758 -9.773 -12.078 1 98.62 303 ALA B N 1
ATOM 5121 C CA . ALA B 1 303 ? -8.367 -8.398 -12.391 1 98.62 303 ALA B CA 1
ATOM 5122 C C . ALA B 1 303 ? -8.625 -7.473 -11.203 1 98.62 303 ALA B C 1
ATOM 5124 O O . ALA B 1 303 ? -7.832 -6.562 -10.938 1 98.62 303 ALA B O 1
ATOM 5125 N N . THR B 1 304 ? -9.664 -7.707 -10.508 1 98.31 304 THR B N 1
ATOM 5126 C CA . THR B 1 304 ? -9.992 -6.91 -9.328 1 98.31 304 THR B CA 1
ATOM 5127 C C . THR B 1 304 ? -9.031 -7.219 -8.18 1 98.31 304 THR B C 1
ATOM 5129 O O . THR B 1 304 ? -8.523 -6.309 -7.527 1 98.31 304 THR B O 1
ATOM 5132 N N . ARG B 1 305 ? -8.742 -8.484 -8.016 1 98.06 305 ARG B N 1
ATOM 5133 C CA . ARG B 1 305 ? -7.875 -8.914 -6.918 1 98.06 305 ARG B CA 1
ATOM 5134 C C . ARG B 1 305 ? -6.473 -8.328 -7.074 1 98.06 305 ARG B C 1
ATOM 5136 O O . ARG B 1 305 ? -5.867 -7.895 -6.094 1 98.06 305 ARG B O 1
ATOM 5143 N N . VAL B 1 306 ? -6.055 -8.281 -8.281 1 97.94 306 VAL B N 1
ATOM 5144 C CA . VAL B 1 306 ? -4.691 -7.848 -8.578 1 97.94 306 VAL B CA 1
ATOM 5145 C C . VAL B 1 306 ? -4.5 -6.395 -8.141 1 97.94 306 VAL B C 1
ATOM 5147 O O . VAL B 1 306 ? -3.453 -6.035 -7.605 1 97.94 306 VAL B O 1
ATOM 5150 N N . VAL B 1 307 ? -5.516 -5.59 -8.289 1 98.38 307 VAL B N 1
ATOM 5151 C CA . VAL B 1 307 ? -5.316 -4.152 -8.117 1 98.38 307 VAL B CA 1
ATOM 5152 C C . VAL B 1 307 ? -5.898 -3.711 -6.777 1 98.38 307 VAL B C 1
ATOM 5154 O O . VAL B 1 307 ? -5.762 -2.549 -6.387 1 98.38 307 VAL B O 1
ATOM 5157 N N . GLN B 1 308 ? -6.52 -4.586 -6.055 1 98.38 308 GLN B N 1
ATOM 5158 C CA . GLN B 1 308 ? -7.262 -4.242 -4.848 1 98.38 308 GLN B CA 1
ATOM 5159 C C . GLN B 1 308 ? -6.348 -3.615 -3.799 1 98.38 308 GLN B C 1
ATOM 5161 O O . GLN B 1 308 ? -6.66 -2.559 -3.248 1 98.38 308 GLN B O 1
ATOM 5166 N N . GLY B 1 309 ? -5.195 -4.25 -3.506 1 97.81 309 GLY B N 1
ATOM 5167 C CA . GLY B 1 309 ? -4.277 -3.725 -2.512 1 97.81 309 GLY B CA 1
ATOM 5168 C C . GLY B 1 309 ? -3.766 -2.336 -2.846 1 97.81 309 GLY B C 1
ATOM 5169 O O . GLY B 1 309 ? -3.785 -1.44 -2 1 97.81 309 GLY B O 1
ATOM 5170 N N . MET B 1 310 ? -3.309 -2.162 -4.051 1 97.88 310 MET B N 1
ATOM 5171 C CA . MET B 1 310 ? -2.822 -0.863 -4.508 1 97.88 310 MET B CA 1
ATOM 5172 C C . MET B 1 310 ? -3.908 0.2 -4.379 1 97.88 310 MET B C 1
ATOM 5174 O O . MET B 1 310 ? -3.65 1.3 -3.887 1 97.88 310 MET B O 1
ATOM 5178 N N . ALA B 1 311 ? -5.109 -0.164 -4.793 1 98.62 311 ALA B N 1
ATOM 5179 C CA . ALA B 1 311 ? -6.227 0.777 -4.762 1 98.62 311 ALA B CA 1
ATOM 5180 C C . ALA B 1 311 ? -6.547 1.2 -3.332 1 98.62 311 ALA B C 1
ATOM 5182 O O . ALA B 1 311 ? -6.816 2.375 -3.072 1 98.62 311 ALA B O 1
ATOM 5183 N N . LEU B 1 312 ? -6.512 0.28 -2.455 1 98.5 312 LEU B N 1
ATOM 5184 C CA . LEU B 1 312 ? -6.781 0.561 -1.05 1 98.5 312 LEU B CA 1
ATOM 5185 C C . LEU B 1 312 ? -5.754 1.531 -0.481 1 98.5 312 LEU B C 1
ATOM 5187 O O . LEU B 1 312 ? -6.113 2.502 0.188 1 98.5 312 LEU B O 1
ATOM 5191 N N . TRP B 1 313 ? -4.543 1.294 -0.75 1 97 313 TRP B N 1
ATOM 5192 C CA . TRP B 1 313 ? -3.479 2.135 -0.217 1 97 313 TRP B CA 1
ATOM 5193 C C . TRP B 1 313 ? -3.572 3.551 -0.775 1 97 313 TRP B C 1
ATOM 5195 O O . TRP B 1 313 ? -3.484 4.527 -0.027 1 97 313 TRP B O 1
ATOM 5205 N N . PHE B 1 314 ? -3.791 3.672 -2.076 1 97.56 314 PHE B N 1
ATOM 5206 C CA . PHE B 1 314 ? -3.936 4.996 -2.672 1 97.56 314 PHE B CA 1
ATOM 5207 C C . PHE B 1 314 ? -5.168 5.703 -2.123 1 97.56 314 PHE B C 1
ATOM 5209 O O . PHE B 1 314 ? -5.129 6.906 -1.854 1 97.56 314 PHE B O 1
ATOM 5216 N N . ALA B 1 315 ? -6.207 4.973 -1.973 1 98.44 315 ALA B N 1
ATOM 5217 C CA . ALA B 1 315 ? -7.43 5.566 -1.438 1 98.44 315 ALA B CA 1
ATOM 5218 C C . ALA B 1 315 ? -7.207 6.102 -0.026 1 98.44 315 ALA B C 1
ATOM 5220 O O . ALA B 1 315 ? -7.68 7.188 0.314 1 98.44 315 ALA B O 1
ATOM 5221 N N . LEU B 1 316 ? -6.504 5.352 0.792 1 97.5 316 LEU B N 1
ATOM 5222 C CA . LEU B 1 316 ? -6.223 5.816 2.145 1 97.5 316 LEU B CA 1
ATOM 5223 C C . LEU B 1 316 ? -5.438 7.121 2.119 1 97.5 316 LEU B C 1
ATOM 5225 O O . LEU B 1 316 ? -5.754 8.062 2.855 1 97.5 316 LEU B O 1
ATOM 5229 N N . ILE B 1 317 ? -4.48 7.199 1.278 1 93.75 317 ILE B N 1
ATOM 5230 C CA . ILE B 1 317 ? -3.643 8.391 1.188 1 93.75 317 ILE B CA 1
ATOM 5231 C C . ILE B 1 317 ? -4.492 9.586 0.773 1 93.75 317 ILE B C 1
ATOM 5233 O O . ILE B 1 317 ? -4.406 10.656 1.381 1 93.75 317 ILE B O 1
ATOM 5237 N N . ILE B 1 318 ? -5.32 9.391 -0.139 1 95.81 318 ILE B N 1
ATOM 5238 C CA . ILE B 1 318 ? -6.184 10.461 -0.636 1 95.81 318 ILE B CA 1
ATOM 5239 C C . ILE B 1 318 ? -7.105 10.938 0.483 1 95.81 318 ILE B C 1
ATOM 5241 O O . ILE B 1 318 ? -7.258 12.148 0.692 1 95.81 318 ILE B O 1
ATOM 5245 N N . HIS B 1 319 ? -7.645 10.039 1.197 1 97.56 319 HIS B N 1
ATOM 5246 C CA . HIS B 1 319 ? -8.594 10.391 2.25 1 97.56 319 HIS B CA 1
ATOM 5247 C C . HIS B 1 319 ? -7.887 11.078 3.418 1 97.56 319 HIS B C 1
ATOM 5249 O O . HIS B 1 319 ? -8.383 12.078 3.941 1 97.56 319 HIS B O 1
ATOM 5255 N N . VAL B 1 320 ? -6.789 10.562 3.812 1 94.38 320 VAL B N 1
ATOM 5256 C CA . VAL B 1 320 ? -6.066 11.141 4.941 1 94.38 320 VAL B CA 1
ATOM 5257 C C . VAL B 1 320 ? -5.566 12.539 4.574 1 94.38 320 VAL B C 1
ATOM 5259 O O . VAL B 1 320 ? -5.773 13.492 5.324 1 94.38 320 VAL B O 1
ATOM 5262 N N . PHE B 1 321 ? -5.008 12.688 3.418 1 90.69 321 PHE B N 1
ATOM 5263 C CA . PHE B 1 321 ? -4.5 13.984 2.994 1 90.69 321 PHE B CA 1
ATOM 5264 C C . PHE B 1 321 ? -5.645 14.969 2.787 1 90.69 321 PHE B C 1
ATOM 5266 O O . PHE B 1 321 ? -5.547 16.141 3.18 1 90.69 321 PHE B O 1
ATOM 5273 N N . GLY B 1 322 ? -6.68 14.492 2.152 1 92.75 322 GLY B N 1
ATOM 5274 C CA . GLY B 1 322 ? -7.844 15.344 1.978 1 92.75 322 GLY B CA 1
ATOM 5275 C C . GLY B 1 322 ? -8.453 15.797 3.291 1 92.75 322 GLY B C 1
ATOM 5276 O O . GLY B 1 322 ? -8.805 16.969 3.449 1 92.75 322 GLY B O 1
ATOM 5277 N N . CYS B 1 323 ? -8.531 14.898 4.195 1 94.5 323 CYS B N 1
ATOM 5278 C CA . CYS B 1 323 ? -9.109 15.219 5.5 1 94.5 323 CYS B CA 1
ATOM 5279 C C . CYS B 1 323 ? -8.234 16.219 6.254 1 94.5 323 CYS B C 1
ATOM 5281 O O . CYS B 1 323 ? -8.742 17.188 6.801 1 94.5 323 CYS B O 1
ATOM 5283 N N . GLU B 1 324 ? -6.949 16.047 6.246 1 90.94 324 GLU B N 1
ATOM 5284 C CA . GLU B 1 324 ? -6.043 16.938 6.965 1 90.94 324 GLU B CA 1
ATOM 5285 C C . GLU B 1 324 ? -6.004 18.328 6.316 1 90.94 324 GLU B C 1
ATOM 5287 O O . GLU B 1 324 ? -5.883 19.328 7.012 1 90.94 324 GLU B O 1
ATOM 5292 N N . ALA B 1 325 ? -6.109 18.328 5.031 1 88.19 325 ALA B N 1
ATOM 5293 C CA . ALA B 1 325 ? -6.176 19.609 4.336 1 88.19 325 ALA B CA 1
ATOM 5294 C C . ALA B 1 325 ? -7.438 20.375 4.723 1 88.19 325 ALA B C 1
ATOM 5296 O O . ALA B 1 325 ? -7.434 21.609 4.777 1 88.19 325 ALA B O 1
ATOM 5297 N N . TYR B 1 326 ? -8.43 19.609 4.988 1 90.31 326 TYR B N 1
ATOM 5298 C CA . TYR B 1 326 ? -9.711 20.219 5.336 1 90.31 326 TYR B CA 1
ATOM 5299 C C . TYR B 1 326 ? -9.703 20.703 6.785 1 90.31 326 TYR B C 1
ATOM 5301 O O . TYR B 1 326 ? -10.211 21.781 7.086 1 90.31 326 TYR B O 1
ATOM 5309 N N . VAL B 1 327 ? -9.141 19.875 7.688 1 89.19 327 VAL B N 1
ATOM 5310 C CA . VAL B 1 327 ? -9.234 20.188 9.109 1 89.19 327 VAL B CA 1
ATOM 5311 C C . VAL B 1 327 ? -8.141 21.188 9.484 1 89.19 327 VAL B C 1
ATOM 5313 O O . VAL B 1 327 ? -8.242 21.875 10.5 1 89.19 327 VAL B O 1
ATOM 5316 N N . SER B 1 328 ? -6.957 21.062 8.898 1 75.94 328 SER B N 1
ATOM 5317 C CA . SER B 1 328 ? -5.867 21.984 9.227 1 75.94 328 SER B CA 1
ATOM 5318 C C . SER B 1 328 ? -6.18 23.406 8.773 1 75.94 328 SER B C 1
ATOM 5320 O O . SER B 1 328 ? -6.883 23.594 7.777 1 75.94 328 SER B O 1
ATOM 5322 N N . PRO B 1 329 ? -6.355 24.281 9.672 1 56.19 329 PRO B N 1
ATOM 5323 C CA . PRO B 1 329 ? -6.613 25.672 9.273 1 56.19 329 PRO B CA 1
ATOM 5324 C C . PRO B 1 329 ? -5.867 26.078 8.008 1 56.19 329 PRO B C 1
ATOM 5326 O O . PRO B 1 329 ? -4.664 25.844 7.895 1 56.19 329 PRO B O 1
ATOM 5329 N N . PHE B 1 330 ? -6.27 25.766 6.855 1 43.91 330 PHE B N 1
ATOM 5330 C CA . PHE B 1 330 ? -5.617 26.609 5.859 1 43.91 330 PHE B CA 1
ATOM 5331 C C . PHE B 1 330 ? -5.207 27.938 6.469 1 43.91 330 PHE B C 1
ATOM 5333 O O . PHE B 1 330 ? -6.062 28.719 6.891 1 43.91 330 PHE B O 1
ATOM 5340 N N . GLN B 1 331 ? -4.258 28.094 7.238 1 39.53 331 GLN B N 1
ATOM 5341 C CA . GLN B 1 331 ? -3.697 29.406 7.504 1 39.53 331 GLN B CA 1
ATOM 5342 C C . GLN B 1 331 ? -4.039 30.391 6.383 1 39.53 331 GLN B C 1
ATOM 5344 O O . GLN B 1 331 ? -3.623 31.547 6.414 1 39.53 331 GLN B O 1
ATOM 5349 N N . ARG B 1 332 ? -4.438 30.078 5.293 1 37.75 332 ARG B N 1
ATOM 5350 C CA . ARG B 1 332 ? -4.68 31.031 4.207 1 37.75 332 ARG B CA 1
ATOM 5351 C C . ARG B 1 332 ? -5.707 32.062 4.613 1 37.75 332 ARG B C 1
ATOM 5353 O O . ARG B 1 332 ? -5.535 33.25 4.328 1 37.75 332 ARG B O 1
ATOM 5360 N N . TRP B 1 333 ? -6.992 31.656 4.785 1 36.22 333 TRP B N 1
ATOM 5361 C CA . TRP B 1 333 ? -8.055 32.625 4.629 1 36.22 333 TRP B CA 1
ATOM 5362 C C . TRP B 1 333 ? -8.055 33.625 5.785 1 36.22 333 TRP B C 1
ATOM 5364 O O . TRP B 1 333 ? -8.266 34.844 5.582 1 36.22 333 TRP B O 1
ATOM 5374 N N . THR B 1 334 ? -7.773 33.188 7.008 1 37.62 334 THR B N 1
ATOM 5375 C CA . THR B 1 334 ? -7.883 34.25 8.016 1 37.62 334 THR B CA 1
ATOM 5376 C C . THR B 1 334 ? -6.719 35.219 7.902 1 37.62 334 THR B C 1
ATOM 5378 O O . THR B 1 334 ? -6.727 36.281 8.547 1 37.62 334 THR B O 1
ATOM 5381 N N . SER B 1 335 ? -5.617 34.75 7.363 1 37.19 335 SER B N 1
ATOM 5382 C CA . SER B 1 335 ? -4.656 35.844 7.137 1 37.19 335 SER B CA 1
ATOM 5383 C C . SER B 1 335 ? -5.172 36.844 6.102 1 37.19 335 SER B C 1
ATOM 5385 O O . SER B 1 335 ? -4.809 38 6.129 1 37.19 335 SER B O 1
ATOM 5387 N N . ASN B 1 336 ? -5.902 36.375 5.133 1 38.69 336 ASN B N 1
ATOM 5388 C CA . ASN B 1 336 ? -6.473 37.406 4.242 1 38.69 336 ASN B CA 1
ATOM 5389 C C . ASN B 1 336 ? -7.586 38.188 4.934 1 38.69 336 ASN B C 1
ATOM 5391 O O . ASN B 1 336 ? -7.82 39.344 4.602 1 38.69 336 ASN B O 1
ATOM 5395 N N . ARG B 1 337 ? -8.328 37.562 5.828 1 38.31 337 ARG B N 1
ATOM 5396 C CA . ARG B 1 337 ? -9.359 38.375 6.488 1 38.31 337 ARG B CA 1
ATOM 5397 C C . ARG B 1 337 ? -8.734 39.312 7.512 1 38.31 337 ARG B C 1
ATOM 5399 O O . ARG B 1 337 ? -9.219 40.438 7.703 1 38.31 337 ARG B O 1
ATOM 5406 N N . LEU B 1 338 ? -7.684 38.906 8.188 1 38.78 338 LEU B N 1
ATOM 5407 C CA . LEU B 1 338 ? -7.125 39.875 9.109 1 38.78 338 LEU B CA 1
ATOM 5408 C C . LEU B 1 338 ? -6.402 41 8.352 1 38.78 338 LEU B C 1
ATOM 5410 O O . LEU B 1 338 ? -6.402 42.125 8.789 1 38.78 338 LEU B O 1
ATOM 5414 N N . THR B 1 339 ? -5.855 40.625 7.211 1 40.5 339 THR B N 1
ATOM 5415 C CA . THR B 1 339 ? -5.246 41.719 6.445 1 40.5 339 THR B CA 1
ATOM 5416 C C . THR B 1 339 ? -6.316 42.562 5.766 1 40.5 339 THR B C 1
ATOM 5418 O O . THR B 1 339 ? -6.156 43.781 5.625 1 40.5 339 THR B O 1
ATOM 5421 N N . ASN B 1 340 ? -7.398 41.969 5.344 1 42.03 340 ASN B N 1
ATOM 5422 C CA . ASN B 1 340 ? -8.414 42.812 4.715 1 42.03 340 ASN B CA 1
ATOM 5423 C C . ASN B 1 340 ? -9.211 43.594 5.75 1 42.03 340 ASN B C 1
ATOM 5425 O O . ASN B 1 340 ? -9.75 44.656 5.441 1 42.03 340 ASN B O 1
ATOM 5429 N N . THR B 1 341 ? -9.414 43.031 6.914 1 42.91 341 THR B N 1
ATOM 5430 C CA . THR B 1 341 ? -10.148 43.812 7.906 1 42.91 341 THR B CA 1
ATOM 5431 C C . THR B 1 341 ? -9.281 44.938 8.461 1 42.91 341 THR B C 1
ATOM 5433 O O . THR B 1 341 ? -9.789 45.938 8.945 1 42.91 341 THR B O 1
ATOM 5436 N N . ARG B 1 342 ? -7.898 44.719 8.461 1 42.19 342 ARG B N 1
ATOM 5437 C CA . ARG B 1 342 ? -7.082 45.844 8.875 1 42.19 342 ARG B CA 1
ATOM 5438 C C . ARG B 1 342 ? -7.066 46.938 7.801 1 42.19 342 ARG B C 1
ATOM 5440 O O . ARG B 1 342 ? -6.895 48.125 8.109 1 42.19 342 ARG B O 1
ATOM 5447 N N . GLN B 1 343 ? -7.238 46.531 6.531 1 42.28 343 GLN B N 1
ATOM 5448 C CA . GLN B 1 343 ? -7.18 47.594 5.527 1 42.28 343 GLN B CA 1
ATOM 5449 C C . GLN B 1 343 ? -8.492 48.344 5.477 1 42.28 343 GLN B C 1
ATOM 5451 O O . GLN B 1 343 ? -8.516 49.531 5.051 1 42.28 343 GLN B O 1
ATOM 5456 N N . SER B 1 344 ? -9.617 47.719 5.84 1 41.03 344 SER B N 1
ATOM 5457 C CA . SER B 1 344 ? -10.836 48.5 5.719 1 41.03 344 SER B CA 1
ATOM 5458 C C . SER B 1 344 ? -11.016 49.438 6.922 1 41.03 344 SER B C 1
ATOM 5460 O O . SER B 1 344 ? -11.945 50.25 6.953 1 41.03 344 SER B O 1
ATOM 5462 N N . SER B 1 345 ? -10.336 49.062 8.023 1 36.78 345 SER B N 1
ATOM 5463 C CA . SER B 1 345 ? -10.547 50 9.125 1 36.78 345 SER B CA 1
ATOM 5464 C C . SER B 1 345 ? -9.633 51.188 9.008 1 36.78 345 SER B C 1
ATOM 5466 O O . SER B 1 345 ? -9.648 52.094 9.867 1 36.78 345 SER B O 1
ATOM 5468 N N . LYS B 1 346 ? -8.727 51.219 7.887 1 30.72 346 LYS B N 1
ATOM 5469 C CA . LYS B 1 346 ? -8.203 52.562 7.73 1 30.72 346 LYS B CA 1
ATOM 5470 C C . LYS B 1 346 ? -9.039 53.375 6.738 1 30.72 346 LYS B C 1
ATOM 5472 O O . LYS B 1 346 ? -9.453 52.844 5.699 1 30.72 346 LYS B O 1
#